Protein AF-A0A6S7KH39-F1 (afdb_monomer_lite)

Secondary structure (DSSP, 8-state):
--TTS--B---TTTTSSS-HHHHSPEEEPTT-HHHHHHHHHHHHHTTT--HHHHHHHHHTTEEETTHHHHHHHHHHH-HHHHHHHPPPPPP-PPPPPGGGT-TTPPTTSSEEEEEEEEEEEEESSSSPEEEEEEEEEEEETTT--EEEEEESSSSHHHHHHHHHHHHHTSGGGHHHHHHHHTTT--S-B------HHHHHHHHHT--TTPPP-TT---HHHHHHTHHHHHHHHHHHHHHHHHHT---GGGTEEEEEEEE-SS-TT-GGGEEEEEE--HHHHHHHHHHHHHHHHHHHHHS-TTB-TT-TT--HHHHHHHHHHHHHHHHHTT-EEEEEEE--TTGGGS--HHHHHHHHHHTTB-HHHHHHHHHHHTT-EEEEEETTEEPPPEE--SS--TT-SHHHHHHHHHHGGGTTT-SSSEEEEETTEEEEEEEE-------------SS----------------------------------------------PPPPSEEEEESSGGGG--HHHHHHHH-S-EEEEE-TT--HHHHHHHHHHHHTT--SEEEEE--GGGGGTS-HHHHHHHHHHHHHHHHHT-TTSEEEEEPPPPPTT-TTSHHHHHHHHHHHHHHHHTTTPEEE--

Foldseek 3Di:
DDPVPFQWDADDCPVPPADPQLRTAGEDEEPDPVLLVLLVVLCVVVVNAALVSSVLSCSSHYDYDVSSVSNVVSSVPDPVSVVLQDDPDDDDDDDQPPLQVDPDDDFLPPWDKDKDDQDWDFPDDPPGDTFTKIKIWIARSHPRDIDIDIFRDPDPVSVVVRVVVCVVVDDVCVVVVVVVVCVPPPLADAAAADDLVLQLVVLLPFDQNDDAWQPPDGSSVCNVCSNVCSVVLNVVLRVCLQQLADDPSQLEWAWEWQAQDDDPVDSVRTDTATRTHPSSLSSLVSVCVVCVVLLVVQFDPLEQAPDPPRDPVNLVVVVVVVQVVQVVVVFDKDKDKDADPPLQLAAQLVLLLVLCVVSRYHHSRSSNSSNNQPPHWYWYDDSNDIHDIDGRRHGDRRHHPCSQSSQSSSCRCVVVVDDAWDWHHHRRIIMTMDIDDDPDPPDDPPDPPDDDDDDDDDDDDDDYDDDDDDDDDDDDDDDDDDDDDDDDDDDDDDDDDPDQAAEEEEEEPVCVVPDQVVVCVVVVGRYHYDYDYPDALVNSLVVCVVVLVSQHQEYEYAYACPCVVPDALQVSLLSNLVSQVVSCVVHVNYQYEYEQHDDDPPDPPCVVRSVVNSVNNVVSCVVVVHHYDYD

Organism: Paramuricea clavata (NCBI:txid317549)

Sequence (631 aa):
MDDEGLVRLGGRLERSPLSYDCRHPIILGKGSHLAALLIRRSHEEVKHFGVNTVLCNLRQRYWPIRGREQVKKILSSCVLCKEWRGNPGVQFMADLPASRVDFPNQPFTLTGVDYFGPITIKAGFRGGRRENRYGVVFTCLQTRVVHLEVAQSLSTDDFLKVFSRFVARGPISLEKREKYAKLSTDPFISEVIVSELEIETLLKTLDSNKATGPGEIPARLLKVTASIIAPSLCKLFNKSLRFGTVPEEWKLANVVPVFKKGEKDHCENYRPISLLSIVSKQLERCVFMNIMCHLSQIICKCQHGFLRGKSCVTNLLEAIDYIGRILDNGGQVDTIYLDMSKTFDRINHTKLITKLRNYGFGGNLLKWFQSYLSDRCQCVTVLGCISNTLPVSSGVPQGSILGPALFLLYVNDLRDSVKTSEVAMIADDTKLFSSVKFYLPKKHTIDCNQRCNPIAIDVEDKPETSNRSDVLNNLKENAIDKPTVSPNQSENPPNQRRNPIDVAILGDSMIKLINPSKLRKSLKRNVMVKTFPGANVGDMQHYAKPTVEKNPKSVILHVGTDDLKHSTPKEIAVSISSLGKRIEENSPETKMVISEIISRFDDSSLMPKIENLNARLKQVCDNNNLGIHNT

Radius of gyration: 37.34 Å; chains: 1; bounding box: 127×79×98 Å

InterPro domains:
  IPR000477 Reverse transcriptase domain [PF00078] (262-435)
  IPR000477 Reverse transcriptase domain [PS50878] (239-510)
  IPR036397 Ribonuclease H superfamily [G3DSA:3.30.420.10] (98-185)
  IPR041588 Integrase zinc-binding domain [PF17921] (34-84)
  IPR043502 DNA/RNA polymerase superfamily [SSF56672] (238-439)

pLDDT: mean 75.75, std 19.31, range [21.64, 97.0]

Structure (mmCIF, N/CA/C/O backbone):
data_AF-A0A6S7KH39-F1
#
_entry.id   AF-A0A6S7KH39-F1
#
loop_
_atom_site.group_PDB
_atom_site.id
_atom_site.type_symbol
_atom_site.label_atom_id
_atom_site.label_alt_id
_atom_site.label_comp_id
_atom_site.label_asym_id
_atom_site.label_entity_id
_atom_site.label_seq_id
_atom_site.pdbx_PDB_ins_code
_atom_site.Cartn_x
_atom_site.Cartn_y
_atom_site.Cartn_z
_atom_site.occupancy
_atom_site.B_iso_or_equiv
_atom_site.auth_seq_id
_atom_site.auth_comp_id
_atom_site.auth_asym_id
_atom_site.auth_atom_id
_atom_site.pdbx_PDB_model_num
ATOM 1 N N . MET A 1 1 ? -8.166 -32.912 -33.710 1.00 76.44 1 MET A N 1
ATOM 2 C CA . MET A 1 1 ? -6.783 -33.174 -34.153 1.00 76.44 1 MET A CA 1
ATOM 3 C C . MET A 1 1 ? -6.584 -32.387 -35.429 1.00 76.44 1 MET A C 1
ATOM 5 O O . MET A 1 1 ? -7.585 -32.134 -36.091 1.00 76.44 1 MET A O 1
ATOM 9 N N . ASP A 1 2 ? -5.373 -31.915 -35.692 1.00 84.56 2 ASP A N 1
ATOM 10 C CA . ASP A 1 2 ? -5.031 -31.293 -36.974 1.00 84.56 2 ASP A CA 1
ATOM 11 C C . ASP A 1 2 ? -4.667 -32.353 -38.026 1.00 84.56 2 ASP A C 1
ATOM 13 O O . ASP A 1 2 ? -4.692 -33.556 -37.743 1.00 84.56 2 ASP A O 1
ATOM 17 N N . ASP A 1 3 ? -4.327 -31.889 -39.227 1.00 80.19 3 ASP A N 1
ATOM 18 C CA . ASP A 1 3 ? -3.960 -32.731 -40.372 1.00 80.19 3 ASP A CA 1
ATOM 19 C C . ASP A 1 3 ? -2.648 -33.514 -40.145 1.00 80.19 3 ASP A C 1
ATOM 21 O O . ASP A 1 3 ? -2.375 -34.487 -40.843 1.00 80.19 3 ASP A O 1
ATOM 25 N N . GLU A 1 4 ? -1.860 -33.139 -39.129 1.00 84.38 4 GLU A N 1
ATOM 26 C CA . GLU A 1 4 ? -0.633 -33.826 -38.698 1.00 84.38 4 GLU A CA 1
ATOM 27 C C . GLU A 1 4 ? -0.879 -34.819 -37.541 1.00 84.38 4 GLU A C 1
ATOM 29 O O . GLU A 1 4 ? 0.058 -35.411 -37.002 1.00 84.38 4 GLU A O 1
ATOM 34 N N . GLY A 1 5 ? -2.137 -35.020 -37.128 1.00 85.38 5 GLY A N 1
ATOM 35 C CA . GLY A 1 5 ? -2.508 -35.933 -36.042 1.00 85.38 5 GLY A CA 1
ATOM 36 C C . GLY A 1 5 ? -2.239 -35.390 -34.631 1.00 85.38 5 GLY A C 1
ATOM 37 O O . GLY A 1 5 ? -2.360 -36.124 -33.646 1.00 85.38 5 GLY A O 1
ATOM 38 N N . LEU A 1 6 ? -1.912 -34.105 -34.486 1.00 86.69 6 LEU A N 1
ATOM 39 C CA . LEU A 1 6 ? -1.671 -33.448 -33.206 1.00 86.69 6 LEU A CA 1
ATOM 40 C C . LEU A 1 6 ? -2.976 -32.953 -32.574 1.00 86.69 6 LEU A C 1
ATOM 42 O O . LEU A 1 6 ? -3.885 -32.404 -33.205 1.00 86.69 6 LEU A O 1
ATOM 46 N N . VAL A 1 7 ? -3.077 -33.116 -31.254 1.00 87.19 7 VAL A N 1
ATOM 47 C CA . VAL A 1 7 ? -4.207 -32.589 -30.485 1.00 87.19 7 VAL A CA 1
ATOM 48 C C . VAL A 1 7 ? -3.940 -31.124 -30.157 1.00 87.19 7 VAL A C 1
ATOM 50 O O . VAL A 1 7 ? -3.067 -30.803 -29.351 1.00 87.19 7 VAL A O 1
ATOM 53 N N . ARG A 1 8 ? -4.719 -30.226 -30.759 1.00 87.75 8 ARG A N 1
ATOM 54 C CA . ARG A 1 8 ? -4.643 -28.776 -30.543 1.00 87.75 8 ARG A CA 1
ATOM 55 C C . ARG A 1 8 ? -5.852 -28.255 -29.783 1.00 87.75 8 ARG A C 1
ATOM 57 O O . ARG A 1 8 ? -6.931 -28.848 -29.809 1.00 87.75 8 ARG A O 1
ATOM 64 N N . LEU A 1 9 ? -5.663 -27.137 -29.092 1.00 85.50 9 LEU A N 1
ATOM 65 C CA . LEU A 1 9 ? -6.741 -26.455 -28.392 1.00 85.50 9 LEU A CA 1
ATOM 66 C C . LEU A 1 9 ? -7.641 -25.715 -29.397 1.00 85.50 9 LEU A C 1
ATOM 68 O O . LEU A 1 9 ? -7.181 -24.846 -30.136 1.00 85.50 9 LEU A O 1
ATOM 72 N N . GLY A 1 10 ? -8.935 -26.036 -29.400 1.00 79.19 10 GLY A N 1
ATOM 73 C CA . GLY A 1 10 ? -9.953 -25.227 -30.076 1.00 79.19 10 GLY A CA 1
ATOM 74 C C . GLY A 1 10 ? -10.282 -23.958 -29.282 1.00 79.19 10 GLY A C 1
ATOM 75 O O . GLY A 1 10 ? -10.126 -23.921 -28.059 1.00 79.19 10 GLY A O 1
ATOM 76 N N . GLY A 1 11 ? -10.750 -22.899 -29.946 1.00 78.06 11 GLY A N 1
ATOM 77 C CA . GLY A 1 11 ? -11.032 -21.641 -29.257 1.00 78.06 11 GLY A CA 1
ATOM 78 C C . GLY A 1 11 ? -11.696 -20.568 -30.114 1.00 78.06 11 GLY A C 1
ATOM 79 O O . GLY A 1 11 ? -11.971 -20.759 -31.290 1.00 78.06 11 GLY A O 1
ATOM 80 N N . ARG A 1 12 ? -11.940 -19.406 -29.497 1.00 75.56 12 ARG A N 1
ATOM 81 C CA . ARG A 1 12 ? -12.655 -18.258 -30.092 1.00 75.56 12 ARG A CA 1
ATOM 82 C C . ARG A 1 12 ? -11.764 -17.320 -30.921 1.00 75.56 12 ARG A C 1
ATOM 84 O O . ARG A 1 12 ? -12.218 -16.263 -31.343 1.00 75.56 12 ARG A O 1
ATOM 91 N N . LEU A 1 13 ? -10.491 -17.669 -31.109 1.00 77.75 13 LEU A N 1
ATOM 92 C CA . LEU A 1 13 ? -9.491 -16.832 -31.786 1.00 77.75 13 LEU A CA 1
ATOM 93 C C . LEU A 1 13 ? -9.377 -17.128 -33.288 1.00 77.75 13 LEU A C 1
ATOM 95 O O . LEU A 1 13 ? -8.434 -16.681 -33.930 1.00 77.75 13 LEU A O 1
ATOM 99 N N . GLU A 1 14 ? -10.332 -17.855 -33.860 1.00 77.56 14 GLU A N 1
ATOM 100 C CA . GLU A 1 14 ? -10.292 -18.315 -35.251 1.00 77.56 14 GLU A CA 1
ATOM 101 C C . GLU A 1 14 ? -10.169 -17.158 -36.260 1.00 77.56 14 GLU A C 1
ATOM 103 O O . GLU A 1 14 ? -9.350 -17.213 -37.176 1.00 77.56 14 GLU A O 1
ATOM 108 N N . ARG A 1 15 ? -10.888 -16.051 -36.014 1.00 78.38 15 ARG A N 1
ATOM 109 C CA . ARG A 1 15 ? -10.866 -14.822 -36.835 1.00 78.38 15 ARG A CA 1
ATOM 110 C C . ARG A 1 15 ? -9.742 -13.836 -36.478 1.00 78.38 15 ARG A C 1
ATOM 112 O O . ARG A 1 15 ? -9.741 -12.708 -36.958 1.00 78.38 15 ARG A O 1
ATOM 119 N N . SER A 1 16 ? -8.827 -14.211 -35.586 1.00 79.69 16 SER A N 1
ATOM 120 C CA . SER A 1 16 ? -7.709 -13.356 -35.175 1.00 79.69 16 SER A CA 1
ATOM 121 C C . SER A 1 16 ? -6.600 -13.342 -36.243 1.00 79.69 16 SER A C 1
ATOM 123 O O . SER A 1 16 ? -6.364 -14.385 -36.850 1.00 79.69 16 SER A O 1
ATOM 125 N N . PRO A 1 17 ? -5.852 -12.233 -36.433 1.00 82.75 17 PRO A N 1
ATOM 126 C CA . PRO A 1 17 ? -4.698 -12.178 -37.346 1.00 82.75 17 PRO A CA 1
ATOM 127 C C . PRO A 1 17 ? -3.466 -12.966 -36.849 1.00 82.75 17 PRO A C 1
ATOM 129 O O . PRO A 1 17 ? -2.378 -12.847 -37.407 1.00 82.75 17 PRO A O 1
ATOM 132 N N . LEU A 1 18 ? -3.602 -13.739 -35.769 1.00 81.19 18 LEU A N 1
ATOM 133 C CA . LEU A 1 18 ? -2.526 -14.527 -35.176 1.00 81.19 18 LEU A CA 1
ATOM 134 C C . LEU A 1 18 ? -2.147 -15.736 -36.047 1.00 81.19 18 LEU A C 1
ATOM 136 O O . LEU A 1 18 ? -2.966 -16.285 -36.789 1.00 81.19 18 LEU A O 1
ATOM 140 N N . SER A 1 19 ? -0.904 -16.204 -35.898 1.00 84.12 19 SER A N 1
ATOM 141 C CA . SER A 1 19 ? -0.434 -17.430 -36.553 1.00 84.12 19 SER A CA 1
ATOM 142 C C . SER A 1 19 ? -1.301 -18.638 -36.179 1.00 84.12 19 SER A C 1
ATOM 144 O O . SER A 1 19 ? -1.958 -18.661 -35.134 1.00 84.12 19 SER A O 1
ATOM 146 N N . TYR A 1 20 ? -1.313 -19.657 -37.040 1.00 83.56 20 TYR A N 1
ATOM 147 C CA . TYR A 1 20 ? -2.099 -20.873 -36.814 1.00 83.56 20 TYR A CA 1
ATOM 148 C C . TYR A 1 20 ? -1.776 -21.530 -35.460 1.00 83.56 20 TYR A C 1
ATOM 150 O O . TYR A 1 20 ? -2.691 -21.823 -34.694 1.00 83.56 20 TYR A O 1
ATOM 158 N N . ASP A 1 21 ? -0.493 -21.637 -35.101 1.00 82.44 21 ASP A N 1
ATOM 159 C CA . ASP A 1 21 ? -0.055 -22.200 -33.815 1.00 82.44 21 ASP A CA 1
ATOM 160 C C . ASP A 1 21 ? -0.489 -21.377 -32.594 1.00 82.44 21 ASP A C 1
ATOM 162 O O . ASP A 1 21 ? -0.799 -21.946 -31.549 1.00 82.44 21 ASP A O 1
ATOM 166 N N . CYS A 1 22 ? -0.561 -20.047 -32.718 1.00 81.69 22 CYS A N 1
ATOM 167 C CA . CYS A 1 22 ? -1.064 -19.180 -31.650 1.00 81.69 22 CYS A CA 1
ATOM 168 C C . CYS A 1 22 ? -2.582 -19.325 -31.472 1.00 81.69 22 CYS A C 1
ATOM 170 O O . CYS A 1 22 ? -3.086 -19.238 -30.351 1.00 81.69 22 CYS A O 1
ATOM 172 N N . ARG A 1 23 ? -3.320 -19.520 -32.573 1.00 85.00 23 ARG A N 1
ATOM 173 C CA . ARG A 1 23 ? -4.778 -19.725 -32.548 1.00 85.00 23 ARG A CA 1
ATOM 174 C C . ARG A 1 23 ? -5.143 -21.111 -32.026 1.00 85.00 23 ARG A C 1
ATOM 176 O O . ARG A 1 23 ? -6.095 -21.238 -31.256 1.00 85.00 23 ARG A O 1
ATOM 183 N N . HIS A 1 24 ? -4.356 -22.114 -32.407 1.00 87.06 24 HIS A N 1
ATOM 184 C CA . HIS A 1 24 ? -4.575 -23.525 -32.105 1.00 87.06 24 HIS A CA 1
ATOM 185 C C . HIS A 1 24 ? -3.315 -24.154 -31.492 1.00 87.06 24 HIS A C 1
ATOM 187 O O . HIS A 1 24 ? -2.646 -24.968 -32.134 1.00 87.06 24 HIS A O 1
ATOM 193 N N . PRO A 1 25 ? -2.957 -23.799 -30.247 1.00 88.62 25 PRO A N 1
ATOM 194 C CA . PRO A 1 25 ? -1.743 -24.308 -29.621 1.00 88.62 25 PRO A CA 1
ATOM 195 C C . PRO A 1 25 ? -1.831 -25.814 -29.347 1.00 88.62 25 PRO A C 1
ATOM 197 O O . PRO A 1 25 ? -2.881 -26.334 -28.952 1.00 88.62 25 PRO A O 1
ATOM 200 N N . ILE A 1 26 ? -0.705 -26.512 -29.510 1.00 91.06 26 ILE A N 1
ATOM 201 C CA . ILE A 1 26 ? -0.588 -27.966 -29.321 1.00 91.06 26 ILE A CA 1
ATOM 202 C C . ILE A 1 26 ? -0.733 -28.301 -27.838 1.00 91.06 26 ILE A C 1
ATOM 204 O O . ILE A 1 26 ? -0.021 -27.755 -26.993 1.00 91.06 26 ILE A O 1
ATOM 208 N N . ILE A 1 27 ? -1.641 -29.210 -27.494 1.00 90.25 27 ILE A N 1
ATOM 209 C CA . ILE A 1 27 ? -1.889 -29.586 -26.103 1.00 90.25 27 ILE A CA 1
ATOM 210 C C . ILE A 1 27 ? -0.721 -30.423 -25.581 1.00 90.25 27 ILE A C 1
ATOM 212 O O . ILE A 1 27 ? -0.404 -31.485 -26.109 1.00 90.25 27 ILE A O 1
ATOM 216 N N . LEU A 1 28 ? -0.111 -29.968 -24.483 1.00 88.94 28 LEU A N 1
ATOM 217 C CA . LEU A 1 28 ? 0.923 -30.725 -23.785 1.00 88.94 28 LEU A CA 1
ATOM 218 C C . LEU A 1 28 ? 0.331 -31.440 -22.570 1.00 88.94 28 LEU A C 1
ATOM 220 O O . LEU A 1 28 ? -0.234 -30.811 -21.664 1.00 88.94 28 LEU A O 1
ATOM 224 N N . GLY A 1 29 ? 0.521 -32.761 -22.540 1.00 84.56 29 GLY A N 1
ATOM 225 C CA . GLY A 1 29 ? 0.126 -33.629 -21.434 1.00 84.56 29 GLY A CA 1
ATOM 226 C C . GLY A 1 29 ? 0.703 -33.177 -20.089 1.00 84.56 29 GLY A C 1
ATOM 227 O O . GLY A 1 29 ? 1.824 -32.669 -19.996 1.00 84.56 29 GLY A O 1
ATOM 228 N N . LYS A 1 30 ? -0.072 -33.356 -19.016 1.00 82.00 30 LYS A N 1
ATOM 229 C CA . LYS A 1 30 ? 0.363 -32.995 -17.662 1.00 82.00 30 LYS A CA 1
ATOM 230 C C . LYS A 1 30 ? 1.521 -33.896 -17.223 1.00 82.00 30 LYS A C 1
ATOM 232 O O . LYS A 1 30 ? 1.366 -35.108 -17.194 1.00 82.00 30 LYS A O 1
ATOM 237 N N . GLY A 1 31 ? 2.640 -33.301 -16.805 1.00 77.31 31 GLY A N 1
ATOM 238 C CA . GLY A 1 31 ? 3.764 -34.051 -16.234 1.00 77.31 31 GLY A CA 1
ATOM 239 C C . GLY A 1 31 ? 4.598 -34.837 -17.248 1.00 77.31 31 GLY A C 1
ATOM 240 O O . GLY A 1 31 ? 5.428 -35.638 -16.830 1.00 77.31 31 GLY A O 1
ATOM 241 N N . SER A 1 32 ? 4.415 -34.612 -18.554 1.00 88.06 32 SER A N 1
ATOM 242 C CA . SER A 1 32 ? 5.276 -35.225 -19.564 1.00 88.06 32 SER A CA 1
ATOM 243 C C . SER A 1 32 ? 6.692 -34.642 -19.507 1.00 88.06 32 SER A C 1
ATOM 245 O O . SER A 1 32 ? 6.889 -33.451 -19.242 1.00 88.06 32 SER A O 1
ATOM 247 N N . HIS A 1 33 ? 7.694 -35.481 -19.783 1.00 90.00 33 HIS A N 1
ATOM 248 C CA . HIS A 1 33 ? 9.091 -35.045 -19.832 1.00 90.00 33 HIS A CA 1
ATOM 249 C C . HIS A 1 33 ? 9.298 -33.946 -20.888 1.00 90.00 33 HIS A C 1
ATOM 251 O O . HIS A 1 33 ? 9.938 -32.931 -20.615 1.00 90.00 33 HIS A O 1
ATOM 257 N N . LEU A 1 34 ? 8.652 -34.091 -22.051 1.00 89.50 34 LEU A N 1
ATOM 258 C CA . LEU A 1 34 ? 8.659 -33.093 -23.120 1.00 89.50 34 LEU A CA 1
ATOM 259 C C . LEU A 1 34 ? 8.108 -31.736 -22.658 1.00 89.50 34 LEU A C 1
ATOM 261 O O . LEU A 1 34 ? 8.726 -30.707 -22.922 1.00 89.50 34 LEU A O 1
ATOM 265 N N . ALA A 1 35 ? 6.989 -31.710 -21.921 1.00 89.38 35 ALA A N 1
ATOM 266 C CA . ALA A 1 35 ? 6.450 -30.460 -21.389 1.00 89.38 35 ALA A CA 1
ATOM 267 C C . ALA A 1 35 ? 7.438 -29.787 -20.430 1.00 89.38 35 ALA A C 1
ATOM 269 O O . ALA A 1 35 ? 7.603 -28.569 -20.477 1.00 89.38 35 ALA A O 1
ATOM 270 N N . ALA A 1 36 ? 8.136 -30.565 -19.597 1.00 90.56 36 ALA A N 1
ATOM 271 C CA . ALA A 1 36 ? 9.139 -30.021 -18.692 1.00 90.56 36 ALA A CA 1
ATOM 272 C C . ALA A 1 36 ? 10.341 -29.414 -19.435 1.00 90.56 36 ALA A C 1
ATOM 274 O O . ALA A 1 36 ? 10.790 -28.324 -19.073 1.00 90.56 36 ALA A O 1
ATOM 275 N N . LEU A 1 37 ? 10.823 -30.076 -20.492 1.00 91.62 37 LEU A N 1
ATOM 276 C CA . LEU A 1 37 ? 11.900 -29.562 -21.341 1.00 91.62 37 LEU A CA 1
ATOM 277 C C . LEU A 1 37 ? 11.482 -28.289 -22.086 1.00 91.62 37 LEU A C 1
ATOM 279 O O . LEU A 1 37 ? 12.220 -27.308 -22.062 1.00 91.62 37 LEU A O 1
ATOM 283 N N . LEU A 1 38 ? 10.282 -28.262 -22.674 1.00 92.19 38 LEU A N 1
ATOM 284 C CA . LEU A 1 38 ? 9.754 -27.080 -23.366 1.00 92.19 38 LEU A CA 1
ATOM 285 C C . LEU A 1 38 ? 9.570 -25.896 -22.413 1.00 92.19 38 LEU A C 1
ATOM 287 O O . LEU A 1 38 ? 9.921 -24.768 -22.753 1.00 92.19 38 LEU A O 1
ATOM 291 N N . ILE A 1 39 ? 9.077 -26.142 -21.195 1.00 92.44 39 ILE A N 1
ATOM 292 C CA . ILE A 1 39 ? 8.969 -25.102 -20.168 1.00 92.44 39 ILE A CA 1
ATOM 293 C C . ILE A 1 39 ? 10.355 -24.590 -19.757 1.00 92.44 39 ILE A C 1
ATOM 295 O O . ILE A 1 39 ? 10.517 -23.380 -19.605 1.00 92.44 39 ILE A O 1
ATOM 299 N N . ARG A 1 40 ? 11.350 -25.470 -19.577 1.00 91.00 40 ARG A N 1
ATOM 300 C CA . ARG A 1 40 ? 12.722 -25.065 -19.225 1.00 91.00 40 ARG A CA 1
ATOM 301 C C . ARG A 1 40 ? 13.364 -24.242 -20.344 1.00 91.00 40 ARG A C 1
ATOM 303 O O . ARG A 1 40 ? 13.863 -23.159 -20.062 1.00 91.00 40 ARG A O 1
ATOM 310 N N . ARG A 1 41 ? 13.250 -24.691 -21.596 1.00 92.31 41 ARG A N 1
ATOM 311 C CA . ARG A 1 41 ? 13.707 -23.943 -22.772 1.00 92.31 41 ARG A CA 1
ATOM 312 C C . ARG A 1 41 ? 13.044 -22.570 -22.847 1.00 92.31 41 ARG A C 1
ATOM 314 O O . ARG A 1 41 ? 13.738 -21.568 -22.936 1.00 92.31 41 ARG A O 1
ATOM 321 N N . SER A 1 42 ? 11.716 -22.509 -22.736 1.00 88.94 42 SER A N 1
ATOM 322 C CA . SER A 1 42 ? 10.998 -21.232 -22.767 1.00 88.94 42 SER A CA 1
ATOM 323 C C . SER A 1 42 ? 11.422 -20.324 -21.611 1.00 88.94 42 SER A C 1
ATOM 325 O O . SER A 1 42 ? 11.580 -19.123 -21.802 1.00 88.94 42 SER A O 1
ATOM 327 N N . HIS A 1 43 ? 11.662 -20.889 -20.424 1.00 91.31 43 HIS A N 1
ATOM 328 C CA . HIS A 1 43 ? 12.175 -20.162 -19.268 1.00 91.31 43 HIS A CA 1
ATOM 329 C C . HIS A 1 43 ? 13.567 -19.561 -19.510 1.00 91.31 43 HIS A C 1
ATOM 331 O O . HIS A 1 43 ? 13.797 -18.424 -19.103 1.00 91.31 43 HIS A O 1
ATOM 337 N N . GLU A 1 44 ? 14.464 -20.273 -20.188 1.00 89.44 44 GLU A N 1
ATOM 338 C CA . GLU A 1 44 ? 15.795 -19.784 -20.579 1.00 89.44 44 GLU A CA 1
ATOM 339 C C . GLU A 1 44 ? 15.724 -18.747 -21.714 1.00 89.44 44 GLU A C 1
ATOM 341 O O . GLU A 1 44 ? 16.395 -17.715 -21.649 1.00 89.44 44 GLU A O 1
ATOM 346 N N . GLU A 1 45 ? 14.861 -18.963 -22.712 1.00 86.88 45 GLU A N 1
ATOM 347 C CA . GLU A 1 45 ? 14.614 -18.030 -23.822 1.00 86.88 45 GLU A CA 1
ATOM 348 C C . GLU A 1 45 ? 14.101 -16.681 -23.314 1.00 86.88 45 GLU A C 1
ATOM 350 O O . GLU A 1 45 ? 14.649 -15.639 -23.672 1.00 86.88 45 GLU A O 1
ATOM 355 N N . VAL A 1 46 ? 13.129 -16.689 -22.390 1.00 82.75 46 VAL A N 1
ATOM 356 C CA . VAL A 1 46 ? 12.651 -15.461 -21.732 1.00 82.75 46 VAL A CA 1
ATOM 357 C C . VAL A 1 46 ? 13.595 -14.971 -20.632 1.00 82.75 46 VAL A C 1
ATOM 359 O O . VAL A 1 46 ? 13.158 -14.244 -19.750 1.00 82.75 46 VAL A O 1
ATOM 362 N N . LYS A 1 47 ? 14.866 -15.395 -20.611 1.00 84.25 47 LYS A N 1
ATOM 363 C CA . LYS A 1 47 ? 15.903 -14.950 -19.658 1.00 84.25 47 LYS A CA 1
ATOM 364 C C . LYS A 1 47 ? 15.468 -15.046 -18.190 1.00 84.25 47 LYS A C 1
ATOM 366 O O . LYS A 1 47 ? 15.693 -14.155 -17.369 1.00 84.25 47 LYS A O 1
ATOM 371 N N . HIS A 1 48 ? 14.835 -16.166 -17.857 1.00 83.25 48 HIS A N 1
ATOM 372 C CA . HIS A 1 48 ? 14.348 -16.542 -16.534 1.00 83.25 48 HIS A CA 1
ATOM 373 C C . HIS A 1 48 ? 13.216 -15.680 -15.960 1.00 83.25 48 HIS A C 1
ATOM 375 O O . HIS A 1 48 ? 13.016 -15.659 -14.740 1.00 83.25 48 HIS A O 1
ATOM 381 N N . PHE A 1 49 ? 12.467 -14.958 -16.792 1.00 75.50 49 PHE A N 1
ATOM 382 C CA . PHE A 1 49 ? 11.364 -14.112 -16.333 1.00 75.50 49 PHE A CA 1
ATOM 383 C C . PHE A 1 49 ? 10.247 -14.923 -15.646 1.00 75.50 49 PHE A C 1
ATOM 385 O O . PHE A 1 49 ? 10.204 -16.155 -15.697 1.00 75.50 49 PHE A O 1
ATOM 392 N N . GLY A 1 50 ? 9.365 -14.223 -14.927 1.00 80.50 50 GLY A N 1
ATOM 393 C CA . GLY A 1 50 ? 8.363 -14.824 -14.046 1.00 80.50 50 GLY A CA 1
ATOM 394 C C . GLY A 1 50 ? 7.380 -15.782 -14.734 1.00 80.50 50 GLY A C 1
ATOM 395 O O . GLY A 1 50 ? 7.278 -15.864 -15.955 1.00 80.50 50 GLY A O 1
ATOM 396 N N . VAL A 1 51 ? 6.589 -16.483 -13.915 1.00 84.12 51 VAL A N 1
ATOM 397 C CA . VAL A 1 51 ? 5.666 -17.554 -14.350 1.00 84.12 51 VAL A CA 1
ATOM 398 C C . VAL A 1 51 ? 4.752 -17.127 -15.504 1.00 84.12 51 VAL A C 1
ATOM 400 O O . VAL A 1 51 ? 4.525 -17.905 -16.424 1.00 84.12 51 VAL A O 1
ATOM 403 N N . ASN A 1 52 ? 4.217 -15.904 -15.463 1.00 82.25 52 ASN A N 1
ATOM 404 C CA . ASN A 1 52 ? 3.275 -15.427 -16.477 1.00 82.25 52 ASN A CA 1
ATOM 405 C C . ASN A 1 52 ? 3.948 -15.191 -17.834 1.00 82.25 52 ASN A C 1
ATOM 407 O O . ASN A 1 52 ? 3.345 -15.497 -18.856 1.00 82.25 52 ASN A O 1
ATOM 411 N N . THR A 1 53 ? 5.187 -14.696 -17.848 1.00 81.25 53 THR A N 1
ATOM 412 C CA . THR A 1 53 ? 5.951 -14.461 -19.081 1.00 81.25 53 THR A CA 1
ATOM 413 C C . THR A 1 53 ? 6.291 -15.781 -19.758 1.00 81.25 53 THR A C 1
ATOM 415 O O . THR A 1 53 ? 6.034 -15.944 -20.946 1.00 81.25 53 THR A O 1
ATOM 418 N N . VAL A 1 54 ? 6.764 -16.761 -18.979 1.00 85.38 54 VAL A N 1
ATOM 419 C CA . VAL A 1 54 ? 7.033 -18.121 -19.472 1.00 85.38 54 VAL A CA 1
ATOM 420 C C . VAL A 1 54 ? 5.755 -18.754 -20.025 1.00 85.38 54 VAL A C 1
ATOM 422 O O . VAL A 1 54 ? 5.766 -19.328 -21.106 1.00 85.38 54 VAL A O 1
ATOM 425 N N . LEU A 1 55 ? 4.625 -18.609 -19.324 1.00 87.31 55 LEU A N 1
ATOM 426 C CA . LEU A 1 55 ? 3.335 -19.097 -19.818 1.00 87.31 55 LEU A CA 1
ATOM 427 C C . LEU A 1 55 ? 2.875 -18.399 -21.095 1.00 87.31 55 LEU A C 1
ATOM 429 O O . LEU A 1 55 ? 2.287 -19.060 -21.943 1.00 87.31 55 LEU A O 1
ATOM 433 N N . CYS A 1 56 ? 3.087 -17.089 -21.211 1.00 83.81 56 CYS A N 1
ATOM 434 C CA . CYS A 1 56 ? 2.722 -16.326 -22.399 1.00 83.81 56 CYS A CA 1
ATOM 435 C C . CYS A 1 56 ? 3.522 -16.814 -23.609 1.00 83.81 56 CYS A C 1
ATOM 437 O O . CYS A 1 56 ? 2.920 -17.186 -24.611 1.00 83.81 56 CYS A O 1
ATOM 439 N N . ASN A 1 57 ? 4.849 -16.916 -23.470 1.00 84.81 57 ASN A N 1
ATOM 440 C CA . ASN A 1 57 ? 5.728 -17.413 -24.528 1.00 84.81 57 ASN A CA 1
ATOM 441 C C . ASN A 1 57 ? 5.382 -18.863 -24.916 1.00 84.81 57 ASN A C 1
ATOM 443 O O . ASN A 1 57 ? 5.196 -19.168 -26.089 1.00 84.81 57 ASN A O 1
ATOM 447 N N . LEU A 1 58 ? 5.173 -19.749 -23.933 1.00 88.69 58 LEU A N 1
ATOM 448 C CA . LEU A 1 58 ? 4.745 -21.128 -24.197 1.00 88.69 58 LEU A CA 1
ATOM 449 C C . LEU A 1 58 ? 3.431 -21.196 -24.978 1.00 88.69 58 LEU A C 1
ATOM 451 O O . LEU A 1 58 ? 3.335 -21.967 -25.927 1.00 88.69 58 LEU A O 1
ATOM 455 N N . ARG A 1 59 ? 2.437 -20.382 -24.605 1.00 87.75 59 ARG A N 1
ATOM 456 C CA . ARG A 1 59 ? 1.093 -20.389 -25.206 1.00 87.75 59 ARG A CA 1
ATOM 457 C C . ARG A 1 59 ? 1.033 -19.904 -26.644 1.00 87.75 59 ARG A C 1
ATOM 459 O O . ARG A 1 59 ? 0.007 -20.117 -27.277 1.00 87.75 59 ARG A O 1
ATOM 466 N N . GLN A 1 60 ? 2.110 -19.325 -27.166 1.00 85.06 60 GLN A N 1
ATOM 467 C CA . GLN A 1 60 ? 2.203 -19.002 -28.588 1.00 85.06 60 GLN A CA 1
ATOM 468 C C . GLN A 1 60 ? 2.245 -20.256 -29.473 1.00 85.06 60 GLN A C 1
ATOM 470 O O . GLN A 1 60 ? 1.937 -20.179 -30.654 1.00 85.06 60 GLN A O 1
ATOM 475 N N . ARG A 1 61 ? 2.642 -21.414 -28.926 1.00 85.19 61 ARG A N 1
ATOM 476 C CA . ARG A 1 61 ? 2.711 -22.675 -29.689 1.00 85.19 61 ARG A CA 1
ATOM 477 C C . ARG A 1 61 ? 2.155 -23.883 -28.945 1.00 85.19 61 ARG A C 1
ATOM 479 O O . ARG A 1 61 ? 1.667 -24.823 -29.563 1.00 85.19 61 ARG A O 1
ATOM 486 N N . TYR A 1 62 ? 2.205 -23.863 -27.617 1.00 90.19 62 TYR A N 1
ATOM 487 C CA . TYR A 1 62 ? 1.900 -25.006 -26.771 1.00 90.19 62 TYR A CA 1
ATOM 488 C C . TYR A 1 62 ? 0.921 -24.650 -25.654 1.00 90.19 62 TYR A C 1
ATOM 490 O O . TYR A 1 62 ? 1.075 -23.658 -24.941 1.00 90.19 62 TYR A O 1
ATOM 498 N N . TRP A 1 63 ? -0.052 -25.521 -25.411 1.00 90.00 63 TRP A N 1
ATOM 499 C CA . TRP A 1 63 ? -1.006 -25.405 -24.321 1.00 90.00 63 TRP A CA 1
ATOM 500 C C . TRP A 1 63 ? -0.757 -26.465 -23.238 1.00 90.00 63 TRP A C 1
ATOM 502 O O . TRP A 1 63 ? -1.320 -27.562 -23.288 1.00 90.00 63 TRP A O 1
ATOM 512 N N . PRO A 1 64 ? 0.073 -26.170 -22.220 1.00 88.25 64 PRO A N 1
ATOM 513 C CA . PRO A 1 64 ? 0.307 -27.102 -21.125 1.00 88.25 64 PRO A CA 1
ATOM 514 C C . PRO A 1 64 ? -0.907 -27.231 -20.201 1.00 88.25 64 PRO A C 1
ATOM 516 O O . PRO A 1 64 ? -1.363 -26.256 -19.588 1.00 88.25 64 PRO A O 1
ATOM 519 N N . ILE A 1 65 ? -1.391 -28.465 -20.025 1.00 88.75 65 ILE A N 1
ATOM 520 C CA . ILE A 1 65 ? -2.454 -28.795 -19.066 1.00 88.75 65 ILE A CA 1
ATOM 521 C C . ILE A 1 65 ? -1.970 -28.456 -17.650 1.00 88.75 65 ILE A C 1
ATOM 523 O O . ILE A 1 65 ? -0.908 -28.899 -17.218 1.00 88.75 65 ILE A O 1
ATOM 527 N N . ARG A 1 66 ? -2.730 -27.644 -16.905 1.00 86.69 66 ARG A N 1
ATOM 528 C CA . ARG A 1 66 ? -2.291 -27.059 -15.616 1.00 86.69 66 ARG A CA 1
ATOM 529 C C . ARG A 1 66 ? -0.940 -26.327 -15.706 1.00 86.69 66 ARG A C 1
ATOM 531 O O . ARG A 1 66 ? -0.150 -26.334 -14.762 1.00 86.69 66 ARG A O 1
ATOM 538 N N . GLY A 1 67 ? -0.673 -25.658 -16.830 1.00 85.50 67 GLY A N 1
ATOM 539 C CA . GLY A 1 67 ? 0.622 -25.044 -17.127 1.00 85.50 67 GLY A CA 1
ATOM 540 C C . GLY A 1 67 ? 1.196 -24.167 -16.018 1.00 85.50 67 GLY A C 1
ATOM 541 O O . GLY A 1 67 ? 2.391 -24.224 -15.754 1.00 85.50 67 GLY A O 1
ATOM 542 N N . ARG A 1 68 ? 0.364 -23.398 -15.305 1.00 87.50 68 ARG A N 1
ATOM 543 C CA . ARG A 1 68 ? 0.842 -22.520 -14.223 1.00 87.50 68 ARG A CA 1
ATOM 544 C C . ARG A 1 68 ? 1.499 -23.281 -13.073 1.00 87.50 68 ARG A C 1
ATOM 546 O O . ARG A 1 68 ? 2.488 -22.798 -12.529 1.00 87.50 68 ARG A O 1
ATOM 553 N N . GLU A 1 69 ? 0.971 -24.448 -12.713 1.00 88.81 69 GLU A N 1
ATOM 554 C CA . GLU A 1 69 ? 1.557 -25.315 -11.684 1.00 88.81 69 GLU A CA 1
ATOM 555 C C . GLU A 1 69 ? 2.886 -25.902 -12.166 1.00 88.81 69 GLU A C 1
ATOM 557 O O . GLU A 1 69 ? 3.887 -25.836 -11.454 1.00 88.81 69 GLU A O 1
ATOM 562 N N . GLN A 1 70 ? 2.915 -26.405 -13.405 1.00 89.94 70 GLN A N 1
ATOM 563 C CA . GLN A 1 70 ? 4.117 -26.998 -13.996 1.00 89.94 70 GLN A CA 1
ATOM 564 C C . GLN A 1 70 ? 5.257 -25.977 -14.126 1.00 89.94 70 GLN A C 1
ATOM 566 O O . GLN A 1 70 ? 6.385 -26.245 -13.711 1.00 89.94 70 GLN A O 1
ATOM 571 N N . VAL A 1 71 ? 4.950 -24.771 -14.612 1.00 90.62 71 VAL A N 1
ATOM 572 C CA . VAL A 1 71 ? 5.911 -23.666 -14.714 1.00 90.62 71 VAL A CA 1
ATOM 573 C C . VAL A 1 71 ? 6.422 -23.270 -13.331 1.00 90.62 71 VAL A C 1
ATOM 575 O O . VAL A 1 71 ? 7.630 -23.171 -13.141 1.00 90.62 71 VAL A O 1
ATOM 578 N N . LYS A 1 72 ? 5.548 -23.114 -12.325 1.00 90.19 72 LYS A N 1
ATOM 579 C CA . LYS A 1 72 ? 5.989 -22.829 -10.947 1.00 90.19 72 LYS A CA 1
ATOM 580 C C . LYS A 1 72 ? 6.967 -23.882 -10.422 1.00 90.19 72 LYS A C 1
ATOM 582 O O . LYS A 1 72 ? 7.992 -23.506 -9.855 1.00 90.19 72 LYS A O 1
ATOM 587 N N . LYS A 1 73 ? 6.675 -25.171 -10.638 1.00 90.19 73 LYS A N 1
ATOM 588 C CA . LYS A 1 73 ? 7.543 -26.281 -10.218 1.00 90.19 73 LYS A CA 1
ATOM 589 C C . LYS A 1 73 ? 8.931 -26.162 -10.853 1.00 90.19 73 LYS A C 1
ATOM 591 O O . LYS A 1 73 ? 9.931 -26.183 -10.139 1.00 90.19 73 LYS A O 1
ATOM 596 N N . ILE A 1 74 ? 9.002 -25.941 -12.162 1.00 88.81 74 ILE A N 1
ATOM 597 C CA . ILE A 1 74 ? 10.279 -25.853 -12.886 1.00 88.81 74 ILE A CA 1
ATOM 598 C C . ILE A 1 74 ? 11.074 -24.615 -12.459 1.00 88.81 74 ILE A C 1
ATOM 600 O O . ILE A 1 74 ? 12.246 -24.737 -12.101 1.00 88.81 74 ILE A O 1
ATOM 604 N N . LEU A 1 75 ? 10.425 -23.452 -12.365 1.00 89.19 75 LEU A N 1
ATOM 605 C CA . LEU A 1 75 ? 11.055 -22.213 -11.894 1.00 89.19 75 LEU A CA 1
ATOM 606 C C . LEU A 1 75 ? 11.565 -22.324 -10.452 1.00 89.19 75 LEU A C 1
ATOM 608 O O . LEU A 1 75 ? 12.585 -21.731 -10.119 1.00 89.19 75 LEU A O 1
ATOM 612 N N . SER A 1 76 ? 10.872 -23.073 -9.588 1.00 87.00 76 SER A N 1
ATOM 613 C CA . SER A 1 76 ? 11.319 -23.300 -8.209 1.00 87.00 76 SER A CA 1
ATOM 614 C C . SER A 1 76 ? 12.573 -24.170 -8.118 1.00 87.00 76 SER A C 1
ATOM 616 O O . SER A 1 76 ? 13.320 -24.042 -7.157 1.00 87.00 76 SER A O 1
ATOM 618 N N . SER A 1 77 ? 12.823 -25.024 -9.116 1.00 87.50 77 SER A N 1
ATOM 619 C CA . SER A 1 77 ? 14.002 -25.898 -9.186 1.00 87.50 77 SER A CA 1
ATOM 620 C C . SER A 1 77 ? 15.212 -25.261 -9.881 1.00 87.50 77 SER A C 1
ATOM 622 O O . SER A 1 77 ? 16.316 -25.784 -9.770 1.00 87.50 77 SER A O 1
ATOM 624 N N . CYS A 1 78 ? 15.026 -24.139 -10.581 1.00 89.50 78 CYS A N 1
ATOM 625 C CA . CYS A 1 78 ? 16.088 -23.459 -11.319 1.00 89.50 78 CYS A CA 1
ATOM 626 C C . CYS A 1 78 ? 17.112 -22.822 -10.365 1.00 89.50 78 CYS A C 1
ATOM 628 O O . CYS A 1 78 ? 16.747 -21.982 -9.543 1.00 89.50 78 CYS A O 1
ATOM 630 N N . VAL A 1 79 ? 18.389 -23.196 -10.506 1.00 87.12 79 VAL A N 1
ATOM 631 C CA . VAL A 1 79 ? 19.496 -22.722 -9.654 1.00 87.12 79 VAL A CA 1
ATOM 632 C C . VAL A 1 79 ? 19.649 -21.202 -9.732 1.00 87.12 79 VAL A C 1
ATOM 634 O O . VAL A 1 79 ? 19.578 -20.547 -8.699 1.00 87.12 79 VAL A O 1
ATOM 637 N N . LEU A 1 80 ? 19.708 -20.635 -10.943 1.00 83.12 80 LEU A N 1
ATOM 638 C CA . LEU A 1 80 ? 19.797 -19.182 -11.153 1.00 83.12 80 LEU A CA 1
ATOM 639 C C . LEU A 1 80 ? 18.619 -18.437 -10.508 1.00 83.12 80 LEU A C 1
ATOM 641 O O . LEU A 1 80 ? 18.790 -17.424 -9.838 1.00 83.12 80 LEU A O 1
ATOM 645 N N . CYS A 1 81 ? 17.396 -18.964 -10.639 1.00 84.38 81 CYS A N 1
ATOM 646 C CA . CYS A 1 81 ? 16.235 -18.360 -9.984 1.00 84.38 81 CYS A CA 1
ATOM 647 C C . CYS A 1 81 ? 16.274 -18.477 -8.458 1.00 84.38 81 CYS A C 1
ATOM 649 O O . CYS A 1 81 ? 15.743 -17.589 -7.794 1.00 84.38 81 CYS A O 1
ATOM 651 N N . LYS A 1 82 ? 16.834 -19.557 -7.900 1.00 83.88 82 LYS A N 1
ATOM 652 C CA . LYS A 1 82 ? 16.992 -19.730 -6.450 1.00 83.88 82 LYS A CA 1
ATOM 653 C C . LYS A 1 82 ? 18.028 -18.763 -5.894 1.00 83.88 82 LYS A C 1
ATOM 655 O O . LYS A 1 82 ? 17.721 -18.060 -4.940 1.00 83.88 82 LYS A O 1
ATOM 660 N N . GLU A 1 83 ? 19.193 -18.693 -6.526 1.00 77.31 83 GLU A N 1
ATOM 661 C CA . GLU A 1 83 ? 20.274 -17.778 -6.163 1.00 77.31 83 GLU A CA 1
ATOM 662 C C . GLU A 1 83 ? 19.787 -16.324 -6.183 1.00 77.31 83 GLU A C 1
ATOM 664 O O . GLU A 1 83 ? 19.876 -15.617 -5.185 1.00 77.31 83 GLU A O 1
ATOM 669 N N . TRP A 1 84 ? 19.127 -15.903 -7.265 1.00 68.94 84 TRP A N 1
ATOM 670 C CA . TRP A 1 84 ? 18.609 -14.538 -7.387 1.00 68.94 84 TRP A CA 1
ATOM 671 C C . TRP A 1 84 ? 17.432 -14.213 -6.455 1.00 68.94 84 TRP A C 1
ATOM 673 O O . TRP A 1 84 ? 17.132 -13.039 -6.231 1.00 68.94 84 TRP A O 1
ATOM 683 N N . ARG A 1 85 ? 16.721 -15.229 -5.945 1.00 69.56 85 ARG A N 1
ATOM 684 C CA . ARG A 1 85 ? 15.659 -15.071 -4.934 1.00 69.56 85 ARG A CA 1
ATOM 685 C C . ARG A 1 85 ? 16.191 -15.113 -3.506 1.00 69.56 85 ARG A C 1
ATOM 687 O O . ARG A 1 85 ? 15.410 -14.846 -2.595 1.00 69.56 85 ARG A O 1
ATOM 694 N N . GLY A 1 86 ? 17.461 -15.461 -3.308 1.00 67.25 86 GLY A N 1
ATOM 695 C CA . GLY A 1 86 ? 18.086 -15.452 -1.996 1.00 67.25 86 GLY A CA 1
ATOM 696 C C . GLY A 1 86 ? 17.963 -14.066 -1.374 1.00 67.25 86 GLY A C 1
ATOM 697 O O . GLY A 1 86 ? 18.449 -13.079 -1.928 1.00 67.25 86 GLY A O 1
ATOM 698 N N . ASN A 1 87 ? 17.280 -13.979 -0.234 1.00 58.47 87 ASN A N 1
ATOM 699 C CA . ASN A 1 87 ? 17.390 -12.800 0.611 1.00 58.47 87 ASN A CA 1
ATOM 700 C C . ASN A 1 87 ? 18.757 -12.845 1.311 1.00 58.47 87 ASN A C 1
ATOM 702 O O . ASN A 1 87 ? 19.225 -13.942 1.632 1.00 58.47 87 ASN A O 1
ATOM 706 N N . PRO A 1 88 ? 19.386 -11.690 1.589 1.00 59.50 88 PRO A N 1
ATOM 707 C CA . PRO A 1 88 ? 20.529 -11.644 2.490 1.00 59.50 88 PRO A CA 1
ATOM 708 C C . PRO A 1 88 ? 20.149 -12.324 3.808 1.00 59.50 88 PRO A C 1
ATOM 710 O O . PRO A 1 88 ? 19.049 -12.092 4.319 1.00 59.50 88 PRO A O 1
ATOM 713 N N . GLY A 1 89 ? 21.025 -13.180 4.337 1.00 53.41 89 GLY A N 1
ATOM 714 C CA . GLY A 1 89 ? 20.799 -13.810 5.634 1.00 53.41 89 GLY A CA 1
ATOM 715 C C . GLY A 1 89 ? 20.565 -12.738 6.696 1.00 53.41 89 GLY A C 1
ATOM 716 O O . GLY A 1 89 ? 21.378 -11.830 6.853 1.00 53.41 89 GLY A O 1
ATOM 717 N N . VAL A 1 90 ? 19.433 -12.816 7.394 1.00 53.62 90 VAL A N 1
ATOM 718 C CA . VAL A 1 90 ? 19.135 -11.923 8.516 1.00 53.62 90 VAL A CA 1
ATOM 719 C C . VAL A 1 90 ? 19.769 -12.545 9.754 1.00 53.62 90 VAL A C 1
ATOM 721 O O . VAL A 1 90 ? 19.486 -13.697 10.075 1.00 53.62 90 VAL A O 1
ATOM 724 N N . GLN A 1 91 ? 20.649 -11.809 10.430 1.00 54.09 91 GLN A N 1
ATOM 725 C CA . GLN A 1 91 ? 21.212 -12.247 11.704 1.00 54.09 91 GLN A CA 1
ATOM 726 C C . GLN A 1 91 ? 20.080 -12.396 12.729 1.00 54.09 91 GLN A C 1
ATOM 728 O O . GLN A 1 91 ? 19.313 -11.457 12.946 1.00 54.09 91 GLN A O 1
ATOM 733 N N . PHE A 1 92 ? 19.972 -13.566 13.363 1.00 48.72 92 PHE A N 1
ATOM 734 C CA . PHE A 1 92 ? 19.085 -13.747 14.509 1.00 48.72 92 PHE A CA 1
ATOM 735 C C . PHE A 1 92 ? 19.650 -12.951 15.687 1.00 48.72 92 PHE A C 1
ATOM 737 O O . PHE A 1 92 ? 20.739 -13.240 16.179 1.00 48.72 92 PHE A O 1
ATOM 744 N N . MET A 1 93 ? 18.925 -11.914 16.099 1.00 59.66 93 MET A N 1
ATOM 745 C CA . MET A 1 93 ? 19.254 -11.121 17.280 1.00 59.66 93 MET A CA 1
ATOM 746 C C . MET A 1 93 ? 18.599 -11.767 18.501 1.00 59.66 93 MET A C 1
ATOM 748 O O . MET A 1 93 ? 17.443 -12.176 18.423 1.00 59.66 93 MET A O 1
ATOM 752 N N . ALA A 1 94 ? 19.328 -11.847 19.615 1.00 63.88 94 ALA A N 1
ATOM 753 C CA . ALA A 1 94 ? 18.756 -12.238 20.901 1.00 63.88 94 ALA A CA 1
ATOM 754 C C . ALA A 1 94 ? 17.706 -11.215 21.376 1.00 63.88 94 ALA A C 1
ATOM 756 O O . ALA A 1 94 ? 17.715 -10.058 20.937 1.00 63.88 94 ALA A O 1
ATOM 757 N N . ASP A 1 95 ? 16.837 -11.639 22.296 1.00 69.62 95 ASP A N 1
ATOM 758 C CA . ASP A 1 95 ? 15.857 -10.758 22.928 1.00 69.62 95 ASP A CA 1
ATOM 759 C C . ASP A 1 95 ? 16.529 -9.544 23.582 1.00 69.62 95 ASP A C 1
ATOM 761 O O . ASP A 1 95 ? 17.651 -9.597 24.097 1.00 69.62 95 ASP A O 1
ATOM 765 N N . LEU A 1 96 ? 15.837 -8.405 23.530 1.00 69.44 96 LEU A N 1
ATOM 766 C CA . LEU A 1 96 ? 16.337 -7.166 24.112 1.00 69.44 96 LEU A CA 1
ATOM 767 C C . LEU A 1 96 ? 16.297 -7.278 25.651 1.00 69.44 96 LEU A C 1
ATOM 769 O O . LEU A 1 96 ? 15.262 -7.662 26.193 1.00 69.44 96 LEU A O 1
ATOM 773 N N . PRO A 1 97 ? 17.374 -6.917 26.378 1.00 74.19 97 PRO A N 1
ATOM 774 C CA . PRO A 1 97 ? 17.358 -6.918 27.841 1.00 74.19 97 PRO A CA 1
ATOM 775 C C . PRO A 1 97 ? 16.324 -5.923 28.385 1.00 74.19 97 PRO A C 1
ATOM 777 O O . PRO A 1 97 ? 16.037 -4.919 27.731 1.00 74.19 97 PRO A O 1
ATOM 780 N N . ALA A 1 98 ? 15.814 -6.164 29.600 1.00 70.75 98 ALA A N 1
ATOM 781 C CA . ALA A 1 98 ? 14.767 -5.357 30.247 1.00 70.75 98 ALA A CA 1
ATOM 782 C C . ALA A 1 98 ? 15.062 -3.843 30.230 1.00 70.75 98 ALA A C 1
ATOM 784 O O . ALA A 1 98 ? 14.180 -3.036 29.949 1.00 70.75 98 ALA A O 1
ATOM 785 N N . SER A 1 99 ? 16.336 -3.466 30.378 1.00 66.50 99 SER A N 1
ATOM 786 C CA . SER A 1 99 ? 16.835 -2.085 30.286 1.00 66.50 99 SER A CA 1
ATOM 787 C C . SER A 1 99 ? 16.591 -1.382 28.939 1.00 66.50 99 SER A C 1
ATOM 789 O O . SER A 1 99 ? 16.819 -0.179 28.822 1.00 66.50 99 SER A O 1
ATOM 791 N N . ARG A 1 100 ? 16.150 -2.099 27.898 1.00 65.19 100 ARG A N 1
ATOM 792 C CA . ARG A 1 100 ? 15.749 -1.534 26.598 1.00 65.19 100 ARG A CA 1
ATOM 793 C C . ARG A 1 100 ? 14.238 -1.449 26.398 1.00 65.19 100 ARG A C 1
ATOM 795 O O . ARG A 1 100 ? 13.811 -0.777 25.463 1.00 65.19 100 ARG A O 1
ATOM 802 N N . VAL A 1 101 ? 13.458 -2.162 27.206 1.00 66.62 101 VAL A N 1
ATOM 803 C CA . VAL A 1 101 ? 12.004 -2.326 27.033 1.00 66.62 101 VAL A CA 1
ATOM 804 C C . VAL A 1 101 ? 11.206 -1.592 28.112 1.00 66.62 101 VAL A C 1
ATOM 806 O O . VAL A 1 101 ? 9.998 -1.436 27.971 1.00 66.62 101 VAL A O 1
ATOM 809 N N . ASP A 1 102 ? 11.887 -1.105 29.149 1.00 62.91 102 ASP A N 1
ATOM 810 C CA . ASP A 1 102 ? 11.300 -0.352 30.251 1.00 62.91 102 ASP A CA 1
ATOM 811 C C . ASP A 1 102 ? 10.935 1.083 29.813 1.00 62.91 102 ASP A C 1
ATOM 813 O O . ASP A 1 102 ? 11.804 1.923 29.547 1.00 62.91 102 ASP A O 1
ATOM 817 N N . PHE A 1 103 ? 9.633 1.345 29.664 1.00 55.94 103 PHE A N 1
ATOM 818 C CA . PHE A 1 103 ? 9.056 2.642 29.298 1.00 55.94 103 PHE A CA 1
ATOM 819 C C . PHE A 1 103 ? 8.216 3.185 30.464 1.00 55.94 103 PHE A C 1
ATOM 821 O O . PHE A 1 103 ? 7.444 2.409 31.026 1.00 55.94 103 PHE A O 1
ATOM 828 N N . PRO A 1 104 ? 8.262 4.503 30.771 1.00 53.12 104 PRO A N 1
ATOM 829 C CA . PRO A 1 104 ? 8.906 5.595 30.029 1.00 53.12 104 PRO A CA 1
ATOM 830 C C . PRO A 1 104 ? 10.112 6.228 30.762 1.00 53.12 104 PRO A C 1
ATOM 832 O O . PRO A 1 104 ? 9.939 7.062 31.646 1.00 53.12 104 PRO A O 1
ATOM 835 N N . ASN A 1 105 ? 11.341 5.919 30.333 1.00 60.69 105 ASN A N 1
ATOM 836 C CA . ASN A 1 105 ? 12.552 6.637 30.763 1.00 60.69 105 ASN A CA 1
ATOM 837 C C . ASN A 1 105 ? 12.973 7.731 29.758 1.00 60.69 105 ASN A C 1
ATOM 839 O O . ASN A 1 105 ? 12.659 7.661 28.566 1.00 60.69 105 ASN A O 1
ATOM 843 N N . GLN A 1 106 ? 13.684 8.763 30.230 1.00 66.56 106 GLN A N 1
ATOM 844 C CA . GLN A 1 106 ? 14.224 9.817 29.363 1.00 66.56 106 GLN A CA 1
ATOM 845 C C . GLN A 1 106 ? 15.399 9.286 28.506 1.00 66.56 106 GLN A C 1
ATOM 847 O O . GLN A 1 106 ? 16.102 8.347 28.897 1.00 66.56 106 GLN A O 1
ATOM 852 N N . PRO A 1 107 ? 15.670 9.870 27.321 1.00 71.00 107 PRO A N 1
ATOM 853 C CA . PRO A 1 107 ? 16.837 9.492 26.527 1.00 71.00 107 PRO A CA 1
ATOM 854 C C . PRO A 1 107 ? 18.136 9.619 27.334 1.00 71.00 107 PRO A C 1
ATOM 856 O O . PRO A 1 107 ? 18.356 10.627 27.995 1.00 71.00 107 PRO A O 1
ATOM 859 N N . PHE A 1 108 ? 19.010 8.614 27.232 1.00 74.75 108 PHE A N 1
ATOM 860 C CA . PHE A 1 108 ? 20.265 8.467 27.988 1.00 74.75 108 PHE A CA 1
ATOM 861 C C . PHE A 1 108 ? 20.130 8.259 29.511 1.00 74.75 108 PHE A C 1
ATOM 863 O O . PHE A 1 108 ? 21.155 8.212 30.191 1.00 74.75 108 PHE A O 1
ATOM 870 N N . THR A 1 109 ? 18.923 8.023 30.047 1.00 75.62 109 THR A N 1
ATOM 871 C CA . THR A 1 109 ? 18.756 7.508 31.425 1.00 75.62 109 THR A CA 1
ATOM 872 C C . THR A 1 109 ? 19.488 6.177 31.603 1.00 75.62 109 THR A C 1
ATOM 874 O O . THR A 1 109 ? 20.182 5.969 32.592 1.00 75.62 109 THR A O 1
ATOM 877 N N . LEU A 1 110 ? 19.399 5.301 30.599 1.00 77.62 110 LEU A N 1
ATOM 878 C CA . LEU A 1 110 ? 20.175 4.068 30.509 1.00 77.62 110 LEU A CA 1
ATOM 879 C C . LEU A 1 110 ? 21.128 4.188 29.317 1.00 77.62 110 LEU A C 1
ATOM 881 O O . LEU A 1 110 ? 20.699 4.184 28.156 1.00 77.62 110 LEU A O 1
ATOM 885 N N . THR A 1 111 ? 22.420 4.335 29.607 1.00 83.19 111 THR A N 1
ATOM 886 C CA . THR A 1 111 ? 23.467 4.582 28.608 1.00 83.19 111 THR A CA 1
ATOM 887 C C . THR A 1 111 ? 24.520 3.484 28.659 1.00 83.19 111 THR A C 1
ATOM 889 O O . THR A 1 111 ? 25.081 3.202 29.712 1.00 83.19 111 THR A O 1
ATOM 892 N N . GLY A 1 112 ? 24.790 2.871 27.510 1.00 87.44 112 GLY A N 1
ATOM 893 C CA . GLY A 1 112 ? 25.969 2.040 27.302 1.00 87.44 112 GLY A CA 1
ATOM 894 C C . GLY A 1 112 ? 27.142 2.907 26.859 1.00 87.44 112 GLY A C 1
ATOM 895 O O . GLY A 1 112 ? 26.947 3.870 26.119 1.00 87.44 112 GLY A O 1
ATOM 896 N N . VAL A 1 113 ? 28.346 2.561 27.297 1.00 90.31 113 VAL A N 1
ATOM 897 C CA . VAL A 1 113 ? 29.583 3.242 26.906 1.00 90.31 113 VAL A CA 1
ATOM 898 C C . VAL A 1 113 ? 30.462 2.242 26.177 1.00 90.31 113 VAL A C 1
ATOM 900 O O . VAL A 1 113 ? 30.656 1.135 26.669 1.00 90.31 113 VAL A O 1
ATOM 903 N N . ASP A 1 114 ? 30.986 2.638 25.024 1.00 91.69 114 ASP A N 1
ATOM 904 C CA . ASP A 1 114 ? 31.955 1.856 24.264 1.00 91.69 114 ASP A CA 1
ATOM 905 C C . ASP A 1 114 ? 33.103 2.748 23.774 1.00 91.69 114 ASP A C 1
ATOM 907 O O . ASP A 1 114 ? 32.967 3.971 23.706 1.00 91.69 114 ASP A O 1
ATOM 911 N N . TYR A 1 115 ? 34.244 2.152 23.448 1.00 91.06 115 TYR A N 1
ATOM 912 C CA . TYR A 1 115 ? 35.426 2.845 22.942 1.00 91.06 115 TYR A CA 1
ATOM 913 C C . TYR A 1 115 ? 35.813 2.290 21.569 1.00 91.06 115 TYR A C 1
ATOM 915 O O . TYR A 1 115 ? 35.872 1.081 21.372 1.00 91.06 115 TYR A O 1
ATOM 923 N N . PHE A 1 116 ? 36.159 3.167 20.624 1.00 88.69 116 PHE A N 1
ATOM 924 C CA . PHE A 1 116 ? 36.771 2.771 19.353 1.00 88.69 116 PHE A CA 1
ATOM 925 C C . PHE A 1 116 ? 38.072 3.533 19.096 1.00 88.69 116 PHE A C 1
ATOM 927 O O . PHE A 1 116 ? 38.240 4.692 19.483 1.00 88.69 116 PHE A O 1
ATOM 934 N N . GLY A 1 117 ? 39.018 2.868 18.440 1.00 84.94 117 GLY A N 1
ATOM 935 C CA . GLY A 1 117 ? 40.377 3.362 18.227 1.00 84.94 117 GLY A CA 1
ATOM 936 C C . GLY A 1 117 ? 41.416 2.269 18.500 1.00 84.94 117 GLY A C 1
ATOM 937 O O . GLY A 1 117 ? 41.035 1.118 18.712 1.00 84.94 117 GLY A O 1
ATOM 938 N N . PRO A 1 118 ? 42.720 2.597 18.502 1.00 83.44 118 PRO A N 1
ATOM 939 C CA . PRO A 1 118 ? 43.302 3.942 18.496 1.00 83.44 118 PRO A CA 1
ATOM 940 C C . PRO A 1 118 ? 43.310 4.617 17.114 1.00 83.44 118 PRO A C 1
ATOM 942 O O . PRO A 1 118 ? 43.643 4.002 16.105 1.00 83.44 118 PRO A O 1
ATOM 945 N N . ILE A 1 119 ? 43.007 5.916 17.080 1.00 85.38 119 ILE A N 1
ATOM 946 C CA . ILE A 1 119 ? 43.201 6.785 15.912 1.00 85.38 119 ILE A CA 1
ATOM 947 C C . ILE A 1 119 ? 44.486 7.580 16.137 1.00 85.38 119 ILE A C 1
ATOM 949 O O . ILE A 1 119 ? 44.548 8.436 17.021 1.00 85.38 119 ILE A O 1
ATOM 953 N N . THR A 1 120 ? 45.523 7.298 15.354 1.00 85.88 120 THR A N 1
ATOM 954 C CA . THR A 1 120 ? 46.800 8.010 15.464 1.00 85.88 120 THR A CA 1
ATOM 955 C C . THR A 1 120 ? 46.718 9.369 14.771 1.00 85.88 120 THR A C 1
ATOM 957 O O . THR A 1 120 ? 46.536 9.453 13.557 1.00 85.88 120 THR A O 1
ATOM 960 N N . ILE A 1 121 ? 46.902 10.441 15.536 1.00 83.00 121 ILE A N 1
ATOM 961 C CA . ILE A 1 121 ? 46.964 11.820 15.050 1.00 83.00 121 ILE A CA 1
ATOM 962 C C . ILE A 1 121 ? 48.393 12.365 15.160 1.00 83.00 121 ILE A C 1
ATOM 964 O O . ILE A 1 121 ? 49.197 11.903 15.970 1.00 83.00 121 ILE A O 1
ATOM 968 N N . LYS A 1 122 ? 48.725 13.371 14.345 1.00 80.12 122 LYS A N 1
ATOM 969 C CA . LYS A 1 122 ? 49.953 14.163 14.506 1.00 80.12 122 LYS A CA 1
ATOM 970 C C . LYS A 1 122 ? 49.617 15.399 15.337 1.00 80.12 122 LYS A C 1
ATOM 972 O O . LYS A 1 122 ? 48.845 16.237 14.877 1.00 80.12 122 LYS A O 1
ATOM 977 N N . ALA A 1 123 ? 50.164 15.508 16.543 1.00 67.81 123 ALA A N 1
ATOM 978 C CA . ALA A 1 123 ? 49.956 16.669 17.404 1.00 67.81 123 ALA A CA 1
ATOM 979 C C . ALA A 1 123 ? 51.073 17.710 17.184 1.00 67.81 123 ALA A C 1
ATOM 981 O O . ALA A 1 123 ? 52.246 17.403 17.388 1.00 67.81 123 ALA A O 1
ATOM 982 N N . GLY A 1 124 ? 50.711 18.934 16.767 1.00 63.00 124 GLY A N 1
ATOM 983 C CA . GLY A 1 124 ? 51.618 20.088 16.610 1.00 63.00 124 GLY A CA 1
ATOM 984 C C . GLY A 1 124 ? 51.920 20.503 15.158 1.00 63.00 124 GLY A C 1
ATOM 985 O O . GLY A 1 124 ? 51.845 19.697 14.231 1.00 63.00 124 GLY A O 1
ATOM 986 N N . PHE A 1 125 ? 52.279 21.776 14.951 1.00 55.84 125 PHE A N 1
ATOM 987 C CA . PHE A 1 125 ? 52.707 22.313 13.652 1.00 55.84 125 PHE A CA 1
ATOM 988 C C . PHE A 1 125 ? 54.240 22.257 13.543 1.00 55.84 125 PHE A C 1
ATOM 990 O O . PHE A 1 125 ? 54.930 22.991 14.239 1.00 55.84 125 PHE A O 1
ATOM 997 N N . ARG A 1 126 ? 54.738 21.418 12.617 1.00 50.31 126 ARG A N 1
ATOM 998 C CA . ARG A 1 126 ? 56.156 21.089 12.310 1.00 50.31 126 ARG A CA 1
ATOM 999 C C . ARG A 1 126 ? 56.803 20.086 13.282 1.00 50.31 126 ARG A C 1
ATOM 1001 O O . ARG A 1 126 ? 57.147 20.415 14.405 1.00 50.31 126 ARG A O 1
ATOM 1008 N N . GLY A 1 127 ? 56.979 18.842 12.817 1.00 58.31 127 GLY A N 1
ATOM 1009 C CA . GLY A 1 127 ? 57.666 17.768 13.562 1.00 58.31 127 GLY A CA 1
ATOM 1010 C C . GLY A 1 127 ? 56.830 17.051 14.634 1.00 58.31 127 GLY A C 1
ATOM 1011 O O . GLY A 1 127 ? 57.391 16.360 15.476 1.00 58.31 127 GLY A O 1
ATOM 1012 N N . GLY A 1 128 ? 55.503 17.215 14.611 1.00 56.97 128 GLY A N 1
ATOM 1013 C CA . GLY A 1 128 ? 54.589 16.794 15.676 1.00 56.97 128 GLY A CA 1
ATOM 1014 C C . GLY A 1 128 ? 54.652 15.315 16.080 1.00 56.97 128 GLY A C 1
ATOM 1015 O O . GLY A 1 128 ? 54.679 14.417 15.230 1.00 56.97 128 GLY A O 1
ATOM 1016 N N . ARG A 1 129 ? 54.622 15.073 17.398 1.00 68.06 129 ARG A N 1
ATOM 1017 C CA . ARG A 1 129 ? 54.584 13.741 18.022 1.00 68.06 129 ARG A CA 1
ATOM 1018 C C . ARG A 1 129 ? 53.321 13.002 17.564 1.00 68.06 129 ARG A C 1
ATOM 1020 O O . ARG A 1 129 ? 52.242 13.589 17.463 1.00 68.06 129 ARG A O 1
ATOM 1027 N N . ARG A 1 130 ? 53.457 11.710 17.248 1.00 76.50 130 ARG A N 1
ATOM 1028 C CA . ARG A 1 130 ? 52.302 10.849 16.961 1.00 76.50 130 ARG A CA 1
ATOM 1029 C C . ARG A 1 130 ? 51.634 10.496 18.281 1.00 76.50 130 ARG A C 1
ATOM 1031 O O . ARG A 1 130 ? 52.285 9.944 19.164 1.00 76.50 130 ARG A O 1
ATOM 1038 N N . GLU A 1 131 ? 50.355 10.809 18.400 1.00 81.88 131 GLU A N 1
ATOM 1039 C CA . GLU A 1 131 ? 49.566 10.521 19.590 1.00 81.88 131 GLU A CA 1
ATOM 1040 C C . GLU A 1 131 ? 48.333 9.714 19.205 1.00 81.88 131 GLU A C 1
ATOM 1042 O O . GLU A 1 131 ? 47.700 9.977 18.184 1.00 81.88 131 GLU A O 1
ATOM 1047 N N . ASN A 1 132 ? 47.980 8.733 20.027 1.00 85.31 132 ASN A N 1
ATOM 1048 C CA . ASN A 1 132 ? 46.735 7.999 19.852 1.00 85.31 132 ASN A CA 1
ATOM 1049 C C . ASN A 1 132 ? 45.593 8.770 20.515 1.00 85.31 132 ASN A C 1
ATOM 1051 O O . ASN A 1 132 ? 45.749 9.330 21.600 1.00 85.31 132 ASN A O 1
ATOM 1055 N N . ARG A 1 133 ? 44.442 8.798 19.850 1.00 87.38 133 ARG A N 1
ATOM 1056 C CA . ARG A 1 133 ? 43.167 9.270 20.390 1.00 87.38 133 ARG A CA 1
ATOM 1057 C C . ARG A 1 133 ? 42.144 8.154 20.301 1.00 87.38 133 ARG A C 1
ATOM 1059 O O . ARG A 1 133 ? 42.228 7.298 19.420 1.00 87.38 133 ARG A O 1
ATOM 1066 N N . TYR A 1 134 ? 41.171 8.192 21.197 1.00 90.94 134 TYR A N 1
ATOM 1067 C CA . TYR A 1 134 ? 40.090 7.218 21.239 1.00 90.94 134 TYR A CA 1
ATOM 1068 C C . TYR A 1 134 ? 38.755 7.944 21.113 1.00 90.94 134 TYR A C 1
ATOM 1070 O O . TYR A 1 134 ? 38.577 9.029 21.668 1.00 90.94 134 TYR A O 1
ATOM 1078 N N . GLY A 1 135 ? 37.825 7.367 20.362 1.00 89.75 135 GLY A N 1
ATOM 1079 C CA . GLY A 1 135 ? 36.440 7.810 20.342 1.00 89.75 135 GLY A CA 1
ATOM 1080 C C . GLY A 1 135 ? 35.653 7.079 21.423 1.00 89.75 135 GLY A C 1
ATOM 1081 O O . GLY A 1 135 ? 35.729 5.858 21.515 1.00 89.75 135 GLY A O 1
ATOM 1082 N N . VAL A 1 136 ? 34.905 7.822 22.231 1.00 91.56 136 VAL A N 1
ATOM 1083 C CA . VAL A 1 136 ? 33.988 7.297 23.246 1.00 91.56 136 VAL A CA 1
ATOM 1084 C C . VAL A 1 136 ? 32.571 7.404 22.712 1.00 91.56 136 VAL A C 1
ATOM 1086 O O . VAL A 1 136 ? 32.136 8.476 22.288 1.00 91.56 136 VAL A O 1
ATOM 1089 N N . VAL A 1 137 ? 31.861 6.287 22.729 1.00 90.88 137 VAL A N 1
ATOM 1090 C CA . VAL A 1 137 ? 30.514 6.114 22.197 1.00 90.88 137 VAL A CA 1
ATOM 1091 C C . VAL A 1 137 ? 29.559 5.939 23.362 1.00 90.88 137 VAL A C 1
ATOM 1093 O O . VAL A 1 137 ? 29.500 4.882 23.981 1.00 90.88 137 VAL A O 1
ATOM 1096 N N . PHE A 1 138 ? 28.766 6.962 23.643 1.00 89.00 138 PHE A N 1
ATOM 1097 C CA . PHE A 1 138 ? 27.640 6.865 24.559 1.00 89.00 138 PHE A CA 1
ATOM 1098 C C . PHE A 1 138 ? 26.403 6.470 23.756 1.00 89.00 138 PHE A C 1
ATOM 1100 O O . PHE A 1 138 ? 25.916 7.241 22.935 1.00 89.00 138 PHE A O 1
ATOM 1107 N N . THR A 1 139 ? 25.883 5.269 23.970 1.00 84.88 139 THR A N 1
ATOM 1108 C CA . THR A 1 139 ? 24.686 4.767 23.290 1.00 84.88 139 THR A CA 1
ATOM 1109 C C . THR A 1 139 ? 23.519 4.740 24.261 1.00 84.88 139 THR A C 1
ATOM 1111 O O . THR A 1 139 ? 23.558 4.015 25.254 1.00 84.88 139 THR A O 1
ATOM 1114 N N . CYS A 1 140 ? 22.436 5.455 23.964 1.00 82.31 140 CYS A N 1
ATOM 1115 C CA . CYS A 1 140 ? 21.198 5.282 24.711 1.00 82.31 140 CYS A CA 1
ATOM 1116 C C . CYS A 1 140 ? 20.645 3.872 24.457 1.00 82.31 140 CYS A C 1
ATOM 1118 O O . CYS A 1 140 ? 20.340 3.497 23.322 1.00 82.31 140 CYS A O 1
ATOM 1120 N N . LEU A 1 141 ? 20.505 3.076 25.516 1.00 77.19 141 LEU A N 1
ATOM 1121 C CA . LEU A 1 141 ? 20.081 1.682 25.405 1.00 77.19 141 LEU A CA 1
ATOM 1122 C C . LEU A 1 141 ? 18.628 1.560 24.930 1.00 77.19 141 LEU A C 1
ATOM 1124 O O . LEU A 1 141 ? 18.315 0.637 24.175 1.00 77.19 141 LEU A O 1
ATOM 1128 N N . GLN A 1 142 ? 17.786 2.530 25.282 1.00 72.38 142 GLN A N 1
ATOM 1129 C CA . GLN A 1 142 ? 16.372 2.568 24.918 1.00 72.38 142 GLN A CA 1
ATOM 1130 C C . GLN A 1 142 ? 16.140 3.117 23.498 1.00 72.38 142 GLN A C 1
ATOM 1132 O O . GLN A 1 142 ? 15.503 2.458 22.681 1.00 72.38 142 GLN A O 1
ATOM 1137 N N . THR A 1 143 ? 16.693 4.290 23.158 1.00 71.00 143 THR A N 1
ATOM 1138 C CA . THR A 1 143 ? 16.432 4.959 21.863 1.00 71.00 143 THR A CA 1
ATOM 1139 C C . THR A 1 143 ? 17.461 4.662 20.775 1.00 71.00 143 THR A C 1
ATOM 1141 O O . THR A 1 143 ? 17.256 5.060 19.631 1.00 71.00 143 THR A O 1
ATOM 1144 N N . ARG A 1 144 ? 18.574 3.988 21.102 1.00 73.38 144 ARG A N 1
ATOM 1145 C CA . ARG A 1 144 ? 19.726 3.745 20.207 1.00 73.38 144 ARG A CA 1
ATOM 1146 C C . ARG A 1 144 ? 20.430 5.011 19.708 1.00 73.38 144 ARG A C 1
ATOM 1148 O O . ARG A 1 144 ? 21.307 4.904 18.855 1.00 73.38 144 ARG A O 1
ATOM 1155 N N . VAL A 1 145 ? 20.089 6.192 20.226 1.00 76.06 145 VAL A N 1
ATOM 1156 C CA . VAL A 1 145 ? 20.802 7.430 19.889 1.00 76.06 145 VAL A CA 1
ATOM 1157 C C . VAL A 1 145 ? 22.235 7.333 20.404 1.00 76.06 145 VAL A C 1
ATOM 1159 O O . VAL A 1 145 ? 22.466 6.900 21.533 1.00 76.06 145 VAL A O 1
ATOM 1162 N N . VAL A 1 146 ? 23.186 7.740 19.570 1.00 82.62 146 VAL A N 1
ATOM 1163 C CA . VAL A 1 146 ? 24.618 7.709 19.869 1.00 82.62 146 VAL A CA 1
ATOM 1164 C C . VAL A 1 146 ? 25.131 9.135 20.077 1.00 82.62 146 VAL A C 1
ATOM 1166 O O . VAL A 1 146 ? 24.845 10.021 19.274 1.00 82.62 146 VAL A O 1
ATOM 1169 N N . HIS A 1 147 ? 25.902 9.353 21.141 1.00 83.88 147 HIS A N 1
ATOM 1170 C CA . HIS A 1 147 ? 26.675 10.566 21.402 1.00 83.88 147 HIS A CA 1
ATOM 1171 C C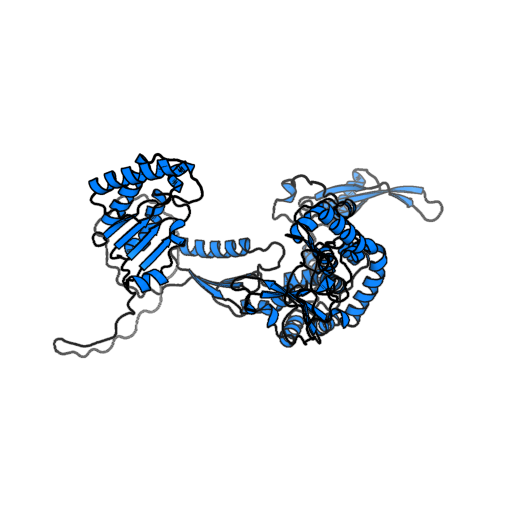 . HIS A 1 147 ? 28.163 10.219 21.395 1.00 83.88 147 HIS A C 1
ATOM 1173 O O . HIS A 1 147 ? 28.587 9.286 22.074 1.00 83.88 147 HIS A O 1
ATOM 1179 N N . LEU A 1 148 ? 28.951 10.959 20.618 1.00 87.62 148 LEU A N 1
ATOM 1180 C CA . LEU A 1 148 ? 30.377 10.703 20.431 1.00 87.62 148 LEU A CA 1
ATOM 1181 C C . LEU A 1 148 ? 31.214 11.778 21.126 1.00 87.62 148 LEU A C 1
ATOM 1183 O O . LEU A 1 148 ? 30.957 12.971 20.976 1.00 87.62 148 LEU A O 1
ATOM 1187 N N . GLU A 1 149 ? 32.254 11.354 21.835 1.00 89.38 149 GLU A N 1
ATOM 1188 C CA . GLU A 1 149 ? 33.270 12.226 22.426 1.00 89.38 149 GLU A CA 1
ATOM 1189 C C . GLU A 1 149 ? 34.672 11.722 22.083 1.00 89.38 149 GLU A C 1
ATOM 1191 O O . GLU A 1 149 ? 34.873 10.549 21.784 1.00 89.38 149 GLU A O 1
ATOM 1196 N N . VAL A 1 150 ? 35.665 12.606 22.152 1.00 89.25 150 VAL A N 1
ATOM 1197 C CA . VAL A 1 150 ? 37.072 12.231 21.962 1.00 89.25 150 VAL A CA 1
ATOM 1198 C C . VAL A 1 150 ? 37.767 12.165 23.321 1.00 89.25 150 VAL A C 1
ATOM 1200 O O . VAL A 1 150 ? 37.742 13.139 24.080 1.00 89.25 150 VAL A O 1
ATOM 1203 N N . ALA A 1 151 ? 38.408 11.034 23.612 1.00 89.94 151 ALA A N 1
ATOM 1204 C CA . ALA A 1 151 ? 39.310 10.832 24.740 1.00 89.94 151 ALA A CA 1
ATOM 1205 C C . ALA A 1 151 ? 40.774 10.940 24.284 1.00 89.94 151 ALA A C 1
ATOM 1207 O O . ALA A 1 151 ? 41.153 10.459 23.210 1.00 89.94 151 ALA A O 1
ATOM 1208 N N . GLN A 1 152 ? 41.607 11.582 25.107 1.00 87.81 152 GLN A N 1
ATOM 1209 C CA . GLN A 1 152 ? 43.038 11.719 24.825 1.00 87.81 152 GLN A CA 1
ATOM 1210 C C . GLN A 1 152 ? 43.800 10.416 25.091 1.00 87.81 152 GLN A C 1
ATOM 1212 O O . GLN A 1 152 ? 44.733 10.101 24.359 1.00 87.81 152 GLN A O 1
ATOM 1217 N N . SER A 1 153 ? 43.355 9.633 26.074 1.00 86.25 153 SER A N 1
ATOM 1218 C CA . SER A 1 153 ? 43.884 8.317 26.426 1.00 86.25 153 SER A CA 1
ATOM 1219 C C . SER A 1 153 ? 42.771 7.387 26.938 1.00 86.25 153 SER A C 1
ATOM 1221 O O . SER A 1 153 ? 41.627 7.810 27.099 1.00 86.25 153 SER A O 1
ATOM 1223 N N . LEU A 1 154 ? 43.107 6.120 27.203 1.00 87.88 154 LEU A N 1
ATOM 1224 C CA . LEU A 1 154 ? 42.234 5.154 27.893 1.00 87.88 154 LEU A CA 1
ATOM 1225 C C . LEU A 1 154 ? 42.294 5.291 29.429 1.00 87.88 154 LEU A C 1
ATOM 1227 O O . LEU A 1 154 ? 41.855 4.394 30.142 1.00 87.88 154 LEU A O 1
ATOM 1231 N N . SER A 1 155 ? 42.877 6.375 29.953 1.00 88.62 155 SER A N 1
ATOM 1232 C CA . SER A 1 155 ? 42.955 6.596 31.398 1.00 88.62 155 SER A CA 1
ATOM 1233 C C . SER A 1 155 ? 41.596 6.968 31.996 1.00 88.62 155 SER A C 1
ATOM 1235 O O . SER A 1 155 ? 40.751 7.590 31.344 1.00 88.62 155 SER A O 1
ATOM 1237 N N . THR A 1 156 ? 41.413 6.631 33.274 1.00 87.06 156 THR A N 1
ATOM 1238 C CA . THR A 1 156 ? 40.214 6.980 34.047 1.00 87.06 156 THR A CA 1
ATOM 1239 C C . THR A 1 156 ? 39.990 8.491 34.099 1.00 87.06 156 THR A C 1
ATOM 1241 O O . THR A 1 156 ? 38.864 8.945 33.917 1.00 87.06 156 THR A O 1
ATOM 1244 N N . ASP A 1 157 ? 41.048 9.287 34.265 1.00 87.62 157 ASP A N 1
ATOM 1245 C CA . ASP A 1 157 ? 40.944 10.750 34.336 1.00 87.62 157 ASP A CA 1
ATOM 1246 C C . ASP A 1 157 ? 40.427 11.361 33.033 1.00 87.62 157 ASP A C 1
ATOM 1248 O O . ASP A 1 157 ? 39.597 12.276 33.042 1.00 87.62 157 ASP A O 1
ATOM 1252 N N . ASP A 1 158 ? 40.880 10.851 31.887 1.00 86.44 158 ASP A N 1
ATOM 1253 C CA . ASP A 1 158 ? 40.372 11.306 30.597 1.00 86.44 158 ASP A CA 1
ATOM 1254 C C . ASP A 1 158 ? 38.943 10.834 30.347 1.00 86.44 158 ASP A C 1
ATOM 1256 O O . ASP A 1 158 ? 38.149 11.600 29.791 1.00 86.44 158 ASP A O 1
ATOM 1260 N N . PHE A 1 159 ? 38.583 9.633 30.809 1.00 89.94 159 PHE A N 1
ATOM 1261 C CA . PHE A 1 159 ? 37.193 9.189 30.806 1.00 89.94 159 PHE A CA 1
ATOM 1262 C C . PHE A 1 159 ? 36.306 10.105 31.657 1.00 89.94 159 PHE A C 1
ATOM 1264 O O . PHE A 1 159 ? 35.267 10.539 31.172 1.00 89.94 159 PHE A O 1
ATOM 1271 N N . LEU A 1 160 ? 36.714 10.487 32.872 1.00 89.25 160 LEU A N 1
ATOM 1272 C CA . LEU A 1 160 ? 35.934 11.388 33.730 1.00 89.25 160 LEU A CA 1
ATOM 1273 C C . LEU A 1 160 ? 35.738 12.767 33.085 1.00 89.25 160 LEU A C 1
ATOM 1275 O O . LEU A 1 160 ? 34.637 13.323 33.135 1.00 89.25 160 LEU A O 1
ATOM 1279 N N . LYS A 1 161 ? 36.761 13.301 32.402 1.00 86.56 161 LYS A N 1
ATOM 1280 C CA . LYS A 1 161 ? 36.643 14.546 31.617 1.00 86.56 161 LYS A CA 1
ATOM 1281 C C . LYS A 1 161 ? 35.665 14.391 30.448 1.00 86.56 161 LYS A C 1
ATOM 1283 O O . LYS A 1 161 ? 34.890 15.307 30.176 1.00 86.56 161 LYS A O 1
ATOM 1288 N N . VAL A 1 162 ? 35.705 13.259 29.742 1.00 88.00 162 VAL A N 1
ATOM 1289 C CA . VAL A 1 162 ? 34.770 12.926 28.653 1.00 88.00 162 VAL A CA 1
ATOM 1290 C C . VAL A 1 162 ? 33.342 12.777 29.179 1.00 88.00 162 VAL A C 1
ATOM 1292 O O . VAL A 1 162 ? 32.421 13.365 28.618 1.00 88.00 162 VAL A O 1
ATOM 1295 N N . PHE A 1 163 ? 33.160 12.050 30.276 1.00 87.31 163 PHE A N 1
ATOM 1296 C CA . PHE A 1 163 ? 31.871 11.827 30.916 1.00 87.31 163 PHE A CA 1
ATOM 1297 C C . PHE A 1 163 ? 31.269 13.139 31.422 1.00 87.31 163 PHE A C 1
ATOM 1299 O O . PHE A 1 163 ? 30.105 13.419 31.165 1.00 87.31 163 PHE A O 1
ATOM 1306 N N . SER A 1 164 ? 32.078 14.008 32.029 1.00 83.62 164 SER A N 1
ATOM 1307 C CA . SER A 1 164 ? 31.646 15.344 32.454 1.00 83.62 164 SER A CA 1
ATOM 1308 C C . SER A 1 164 ? 31.178 16.196 31.271 1.00 83.62 164 SER A C 1
ATOM 1310 O O . SER A 1 164 ? 30.153 16.868 31.366 1.00 83.62 164 SER A O 1
ATOM 1312 N N . ARG A 1 165 ? 31.868 16.129 30.119 1.00 82.38 165 ARG A N 1
ATOM 1313 C CA . ARG A 1 165 ? 31.408 16.775 28.875 1.00 82.38 165 ARG A CA 1
ATOM 1314 C C . ARG A 1 165 ? 30.106 16.172 28.358 1.00 82.38 165 ARG A C 1
ATOM 1316 O O . ARG A 1 165 ? 29.231 16.927 27.946 1.00 82.38 165 ARG A O 1
ATOM 1323 N N . PHE A 1 166 ? 29.966 14.848 28.399 1.00 84.44 166 PHE A N 1
ATOM 1324 C CA . PHE A 1 166 ? 28.738 14.153 28.018 1.00 84.44 166 PHE A CA 1
ATOM 1325 C C . PHE A 1 166 ? 27.556 14.563 28.907 1.00 84.44 166 PHE A C 1
ATOM 1327 O O . PHE A 1 166 ? 26.510 14.915 28.375 1.00 84.44 166 PHE A O 1
ATOM 1334 N N . VAL A 1 167 ? 27.729 14.605 30.231 1.00 79.50 167 VAL A N 1
ATOM 1335 C CA . VAL A 1 167 ? 26.692 15.034 31.184 1.00 79.50 167 VAL A CA 1
ATOM 1336 C C . VAL A 1 167 ? 26.346 16.512 30.984 1.00 79.50 167 VAL A C 1
ATOM 1338 O O . VAL A 1 167 ? 25.170 16.853 30.879 1.00 79.50 167 VAL A O 1
ATOM 1341 N N . ALA A 1 168 ? 27.350 17.382 30.827 1.00 74.56 168 ALA A N 1
ATOM 1342 C CA . ALA A 1 168 ? 27.145 18.812 30.582 1.00 74.56 168 ALA A CA 1
ATOM 1343 C C . ALA A 1 168 ? 26.458 19.108 29.233 1.00 74.56 168 ALA A C 1
ATOM 1345 O O . ALA A 1 168 ? 25.732 20.094 29.110 1.00 74.56 168 ALA A O 1
ATOM 1346 N N . ARG A 1 169 ? 26.666 18.258 28.217 1.00 68.88 169 ARG A N 1
ATOM 1347 C CA . ARG A 1 169 ? 26.002 18.319 26.897 1.00 68.88 169 ARG A CA 1
ATOM 1348 C C . ARG A 1 169 ? 24.731 17.449 26.824 1.00 68.88 169 ARG A C 1
ATOM 1350 O O . ARG A 1 169 ? 24.069 17.421 25.786 1.00 68.88 169 ARG A O 1
ATOM 1357 N N . GLY A 1 170 ? 24.418 16.729 27.901 1.00 61.97 170 GLY A N 1
ATOM 1358 C CA . GLY A 1 170 ? 23.439 15.647 27.989 1.00 61.97 170 GLY A CA 1
ATOM 1359 C C . GLY A 1 170 ? 22.002 16.088 28.321 1.00 61.97 170 GLY A C 1
ATOM 1360 O O . GLY A 1 170 ? 21.682 17.278 28.254 1.00 61.97 170 GLY A O 1
ATOM 1361 N N . PRO A 1 171 ? 21.101 15.140 28.663 1.00 54.41 171 PRO A N 1
ATOM 1362 C CA . PRO A 1 171 ? 19.635 15.303 28.653 1.00 54.41 171 PRO A CA 1
ATOM 1363 C C . PRO A 1 171 ? 19.064 16.310 29.656 1.00 54.41 171 PRO A C 1
ATOM 1365 O O . PRO A 1 171 ? 17.916 16.711 29.514 1.00 54.41 171 PRO A O 1
ATOM 1368 N N . ILE A 1 172 ? 19.854 16.787 30.622 1.00 47.47 172 ILE A N 1
ATOM 1369 C CA . ILE A 1 172 ? 19.440 17.877 31.525 1.00 47.47 172 ILE A CA 1
ATOM 1370 C C . ILE A 1 172 ? 19.200 19.181 30.731 1.00 47.47 172 ILE A C 1
ATOM 1372 O O . ILE A 1 172 ? 18.468 20.062 31.161 1.00 47.47 172 ILE A O 1
ATOM 1376 N N . SER A 1 173 ? 19.728 19.281 29.507 1.00 44.09 173 SER A N 1
ATOM 1377 C CA . SER A 1 173 ? 19.465 20.391 28.584 1.00 44.09 173 SER A CA 1
ATOM 1378 C C . SER A 1 173 ? 18.264 20.181 27.644 1.00 44.09 173 SER A C 1
ATOM 1380 O O . SER A 1 173 ? 18.140 20.902 26.649 1.00 44.09 173 SER A O 1
ATOM 1382 N N . LEU A 1 174 ? 17.369 19.217 27.912 1.00 44.09 174 LEU A N 1
ATOM 1383 C CA . LEU A 1 174 ? 16.209 18.930 27.052 1.00 44.09 174 LEU A CA 1
ATOM 1384 C C . LEU A 1 174 ? 15.269 20.133 26.845 1.00 44.09 174 LEU A C 1
ATOM 1386 O O . LEU A 1 174 ? 14.719 20.254 25.751 1.00 44.09 174 LEU A O 1
ATOM 1390 N N . GLU A 1 175 ? 15.206 21.098 27.770 1.00 44.28 175 GLU A N 1
ATOM 1391 C CA . GLU A 1 175 ? 14.514 22.382 27.531 1.00 44.28 175 GLU A CA 1
ATOM 1392 C C . GLU A 1 175 ? 15.098 23.163 26.338 1.00 44.28 175 GLU A C 1
ATOM 1394 O O . GLU A 1 175 ? 14.380 23.815 25.579 1.00 44.28 175 GLU A O 1
ATOM 1399 N N . LYS A 1 176 ? 16.412 23.065 26.095 1.00 39.69 176 LYS A N 1
ATOM 1400 C CA . LYS A 1 176 ? 17.051 23.664 24.913 1.00 39.69 176 LYS A CA 1
ATOM 1401 C C . LYS A 1 176 ? 16.899 22.788 23.674 1.00 39.69 176 LYS A C 1
ATOM 1403 O O . LYS A 1 176 ? 16.851 23.328 22.573 1.00 39.69 176 LYS A O 1
ATOM 1408 N N . ARG A 1 177 ? 16.783 21.462 23.806 1.00 39.69 177 ARG A N 1
ATOM 1409 C CA . ARG A 1 177 ? 16.565 20.562 22.658 1.00 39.69 177 ARG A CA 1
ATOM 1410 C C . ARG A 1 177 ? 15.141 20.604 22.116 1.00 39.69 177 ARG A C 1
ATOM 1412 O O . ARG A 1 177 ? 15.002 20.433 20.914 1.00 39.69 177 ARG A O 1
ATOM 1419 N N . GLU A 1 178 ? 14.125 20.959 22.900 1.00 40.94 178 GLU A N 1
ATOM 1420 C CA . GLU A 1 178 ? 12.826 21.350 22.326 1.00 40.94 178 GLU A CA 1
ATOM 1421 C C . GLU A 1 178 ? 12.954 22.586 21.424 1.00 40.94 178 GLU A C 1
ATOM 1423 O O . GLU A 1 178 ? 12.264 22.691 20.415 1.00 40.94 178 GLU A O 1
ATOM 1428 N N . LYS A 1 179 ? 13.903 23.485 21.709 1.00 34.00 179 LYS A N 1
ATOM 1429 C CA . LYS A 1 179 ? 14.196 24.661 20.877 1.00 34.00 179 LYS A CA 1
ATOM 1430 C C . LYS A 1 179 ? 14.917 24.319 19.560 1.00 34.00 179 LYS A C 1
ATOM 1432 O O . LYS A 1 179 ? 14.763 25.059 18.597 1.00 34.00 179 LYS A O 1
ATOM 1437 N N . TYR A 1 180 ? 15.643 23.195 19.494 1.00 33.66 180 TYR A N 1
ATOM 1438 C CA . TYR A 1 180 ? 16.365 22.734 18.290 1.00 33.66 180 TYR A CA 1
ATOM 1439 C C . TYR A 1 180 ? 15.704 21.541 17.567 1.00 33.66 180 TYR A C 1
ATOM 1441 O O . TYR A 1 180 ? 15.954 21.334 16.388 1.00 33.66 180 TYR A O 1
ATOM 1449 N N . ALA A 1 181 ? 14.798 20.794 18.203 1.00 34.75 181 ALA A N 1
ATOM 1450 C CA . ALA A 1 181 ? 13.816 19.946 17.514 1.00 34.75 181 ALA A CA 1
ATOM 1451 C C . ALA A 1 181 ? 12.716 20.803 16.861 1.00 34.75 181 ALA A C 1
ATOM 1453 O O . ALA A 1 181 ? 12.098 20.392 15.883 1.00 34.75 181 ALA A O 1
ATOM 1454 N N . LYS A 1 182 ? 12.560 22.047 17.334 1.00 35.50 182 LYS A N 1
ATOM 1455 C CA . LYS A 1 182 ? 11.892 23.132 16.612 1.00 35.50 182 LYS A CA 1
ATOM 1456 C C . LYS A 1 182 ? 12.709 23.702 15.436 1.00 35.50 182 LYS A C 1
ATOM 1458 O O . LYS A 1 182 ? 12.238 24.611 14.774 1.00 35.50 182 LYS A O 1
ATOM 1463 N N . LEU A 1 183 ? 13.887 23.160 15.098 1.00 34.75 183 LEU A N 1
ATOM 1464 C CA . LEU A 1 183 ? 14.626 23.533 13.875 1.00 34.75 183 LEU A CA 1
ATOM 1465 C C . LEU A 1 183 ? 14.253 22.679 12.640 1.00 34.75 183 LEU A C 1
ATOM 1467 O O . LEU A 1 183 ? 15.042 22.509 11.718 1.00 34.75 183 LEU A O 1
ATOM 1471 N N . SER A 1 184 ? 13.013 22.188 12.606 1.00 40.47 184 SER A N 1
ATOM 1472 C CA . SER A 1 184 ? 12.188 22.139 11.392 1.00 40.47 184 SER A CA 1
ATOM 1473 C C . SER A 1 184 ? 10.741 22.438 11.803 1.00 40.47 184 SER A C 1
ATOM 1475 O O . SER A 1 184 ? 9.849 21.605 11.721 1.00 40.47 184 SER A O 1
ATOM 1477 N N . THR A 1 185 ? 10.516 23.634 12.352 1.00 37.25 185 THR A N 1
ATOM 1478 C CA . THR A 1 185 ? 9.182 24.251 12.429 1.00 37.25 185 THR A CA 1
ATOM 1479 C C . THR A 1 185 ? 8.959 25.143 11.223 1.00 37.25 185 THR A C 1
ATOM 1481 O O . THR A 1 185 ? 8.499 26.273 11.370 1.00 37.25 185 THR A O 1
ATOM 1484 N N . ASP A 1 186 ? 9.293 24.658 10.033 1.00 42.84 186 ASP A N 1
ATOM 1485 C CA . ASP A 1 186 ? 8.448 25.074 8.935 1.00 42.84 186 ASP A CA 1
ATOM 1486 C C . ASP A 1 186 ? 7.279 24.092 8.956 1.00 42.84 186 ASP A C 1
ATOM 1488 O O . ASP A 1 186 ? 7.493 22.900 8.731 1.00 42.84 186 ASP A O 1
ATOM 1492 N N . PRO A 1 187 ? 6.035 24.537 9.202 1.00 56.94 187 PRO A N 1
ATOM 1493 C CA . PRO A 1 187 ? 4.852 23.710 8.970 1.00 56.94 187 PRO A CA 1
ATOM 1494 C C . PRO A 1 187 ? 4.688 23.347 7.483 1.00 56.94 187 PRO A C 1
ATOM 1496 O O . PRO A 1 187 ? 3.635 22.862 7.082 1.00 56.94 187 PRO A O 1
ATOM 1499 N N . PHE A 1 188 ? 5.717 23.589 6.667 1.00 74.81 188 PHE A N 1
ATOM 1500 C CA . PHE A 1 188 ? 5.715 23.534 5.232 1.00 74.81 188 PHE A CA 1
ATOM 1501 C C . PHE A 1 188 ? 6.854 22.659 4.702 1.00 74.81 188 PHE A C 1
ATOM 1503 O O . PHE A 1 188 ? 8.026 22.889 4.982 1.00 74.81 188 PHE A O 1
ATOM 1510 N N . ILE A 1 189 ? 6.509 21.683 3.865 1.00 86.62 189 ILE A N 1
ATOM 1511 C CA . ILE A 1 189 ? 7.459 20.896 3.079 1.00 86.62 189 ILE A CA 1
ATOM 1512 C C . ILE A 1 189 ? 7.344 21.314 1.615 1.00 86.62 189 ILE A C 1
ATOM 1514 O O . ILE A 1 189 ? 6.306 21.144 0.971 1.00 86.62 189 ILE A O 1
ATOM 1518 N N . SER A 1 190 ? 8.405 21.919 1.091 1.00 87.31 190 SER A N 1
ATOM 1519 C CA . SER A 1 190 ? 8.409 22.540 -0.238 1.00 87.31 190 SER A CA 1
ATOM 1520 C C . SER A 1 190 ? 9.294 21.821 -1.253 1.00 87.31 190 SER A C 1
ATOM 1522 O O . SER A 1 190 ? 9.048 21.916 -2.461 1.00 87.31 190 SER A O 1
ATOM 1524 N N . GLU A 1 191 ? 10.293 21.081 -0.773 1.00 86.75 191 GLU A N 1
ATOM 1525 C CA . GLU A 1 191 ? 11.312 20.426 -1.587 1.00 86.75 191 GLU A CA 1
ATOM 1526 C C . GLU A 1 191 ? 11.660 19.040 -1.036 1.00 86.75 191 GLU A C 1
ATOM 1528 O O . GLU A 1 191 ? 11.593 18.785 0.165 1.00 86.75 191 GLU A O 1
ATOM 1533 N N . VAL A 1 192 ? 12.028 18.137 -1.944 1.00 89.38 192 VAL A N 1
ATOM 1534 C CA . VAL A 1 192 ? 12.525 16.793 -1.637 1.00 89.38 192 VAL A CA 1
ATOM 1535 C C . VAL A 1 192 ? 13.776 16.570 -2.470 1.00 89.38 192 VAL A C 1
ATOM 1537 O O . VAL A 1 192 ? 13.768 16.821 -3.676 1.00 89.38 192 VAL A O 1
ATOM 1540 N N . ILE A 1 193 ? 14.835 16.083 -1.828 1.00 89.50 193 ILE A N 1
ATOM 1541 C CA . ILE A 1 193 ? 16.100 15.737 -2.474 1.00 89.50 193 ILE A CA 1
ATOM 1542 C C . ILE A 1 193 ? 16.370 14.265 -2.199 1.00 89.50 193 ILE A C 1
ATOM 1544 O O . ILE A 1 193 ? 16.278 13.807 -1.064 1.00 89.50 193 ILE A O 1
ATOM 1548 N N . VAL A 1 194 ? 16.707 13.531 -3.251 1.00 90.69 194 VAL A N 1
ATOM 1549 C CA . VAL A 1 194 ? 16.971 12.094 -3.196 1.00 90.69 194 VAL A CA 1
ATOM 1550 C C . VAL A 1 194 ? 18.465 11.851 -3.378 1.00 90.69 194 VAL A C 1
ATOM 1552 O O . VAL A 1 194 ? 19.106 12.499 -4.208 1.00 90.69 194 VAL A O 1
ATOM 1555 N N . SER A 1 195 ? 19.024 10.910 -2.614 1.00 91.50 195 SER A N 1
ATOM 1556 C CA . SER A 1 195 ? 20.439 10.530 -2.721 1.00 91.50 195 SER A CA 1
ATOM 1557 C C . SER A 1 195 ? 20.653 9.277 -3.579 1.00 91.50 195 SER A C 1
ATOM 1559 O O . SER A 1 195 ? 19.775 8.421 -3.703 1.00 91.50 195 SER A O 1
ATOM 1561 N N . GLU A 1 196 ? 21.850 9.134 -4.154 1.00 91.62 196 GLU A N 1
ATOM 1562 C CA . GLU A 1 196 ? 22.212 7.953 -4.954 1.00 91.62 196 GLU A CA 1
ATOM 1563 C C . GLU A 1 196 ? 22.184 6.666 -4.119 1.00 91.62 196 GLU A C 1
ATOM 1565 O O . GLU A 1 196 ? 21.629 5.658 -4.557 1.00 91.62 196 GLU A O 1
ATOM 1570 N N . LEU A 1 197 ? 22.707 6.725 -2.889 1.00 89.75 197 LEU A N 1
ATOM 1571 C CA . LEU A 1 197 ? 22.742 5.596 -1.958 1.00 89.75 197 LEU A CA 1
ATOM 1572 C C . LEU A 1 197 ? 21.333 5.117 -1.577 1.00 89.75 197 LEU A C 1
ATOM 1574 O O . LEU A 1 197 ? 21.079 3.912 -1.488 1.00 89.75 197 LEU A O 1
ATOM 1578 N N . GLU A 1 198 ? 20.406 6.056 -1.369 1.00 88.44 198 GLU A N 1
ATOM 1579 C CA . GLU A 1 198 ? 19.000 5.750 -1.101 1.00 88.44 198 GLU A CA 1
ATOM 1580 C C . GLU A 1 198 ? 18.383 4.978 -2.273 1.00 88.44 198 GLU A C 1
ATOM 1582 O O . GLU A 1 198 ? 17.800 3.909 -2.074 1.00 88.44 198 GLU A O 1
ATOM 1587 N N . ILE A 1 199 ? 18.567 5.468 -3.503 1.00 91.25 199 ILE A N 1
ATOM 1588 C CA . ILE A 1 199 ? 18.040 4.818 -4.709 1.00 91.25 199 ILE A CA 1
ATOM 1589 C C . ILE A 1 199 ? 18.654 3.433 -4.886 1.00 91.25 199 ILE A C 1
ATOM 1591 O O . ILE A 1 199 ? 17.923 2.467 -5.102 1.00 91.25 199 ILE A O 1
ATOM 1595 N N . GLU A 1 200 ? 19.973 3.302 -4.759 1.00 91.38 200 GLU A N 1
ATOM 1596 C CA . GLU A 1 200 ? 20.656 2.016 -4.899 1.00 91.38 200 GLU A CA 1
ATOM 1597 C C . GLU A 1 200 ? 20.114 0.979 -3.903 1.00 91.38 200 GLU A C 1
ATOM 1599 O O . GLU A 1 200 ? 19.811 -0.160 -4.275 1.00 91.38 200 GLU A O 1
ATOM 1604 N N . THR A 1 201 ? 19.909 1.386 -2.649 1.00 90.00 201 THR A N 1
ATOM 1605 C CA . THR A 1 201 ? 19.337 0.532 -1.599 1.00 90.00 201 THR A CA 1
ATOM 1606 C C . THR A 1 201 ? 17.898 0.121 -1.933 1.00 90.00 201 THR A C 1
ATOM 1608 O O . THR A 1 201 ? 17.520 -1.051 -1.802 1.00 90.00 201 THR A O 1
ATOM 1611 N N . LEU A 1 202 ? 17.081 1.054 -2.431 1.00 88.12 202 LEU A N 1
ATOM 1612 C CA . LEU A 1 202 ? 15.704 0.778 -2.850 1.00 88.12 202 LEU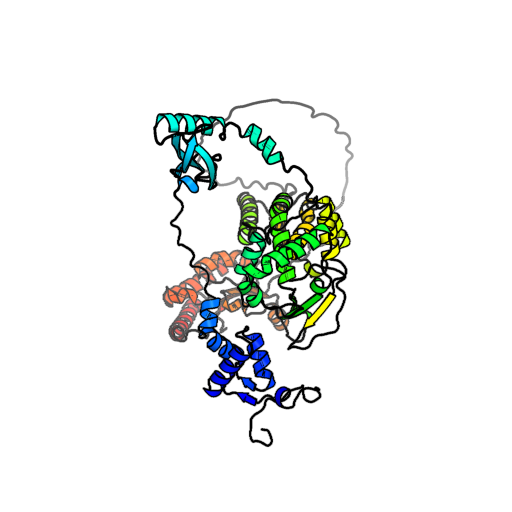 A CA 1
ATOM 1613 C C . LEU A 1 202 ? 15.628 -0.176 -4.050 1.00 88.12 202 LEU A C 1
ATOM 1615 O O . LEU A 1 202 ? 14.718 -1.009 -4.100 1.00 88.12 202 LEU A O 1
ATOM 1619 N N . LEU A 1 203 ? 16.577 -0.086 -4.985 1.00 89.88 203 LEU A N 1
ATOM 1620 C CA . LEU A 1 203 ? 16.679 -0.974 -6.145 1.00 89.88 203 LEU A CA 1
ATOM 1621 C C . LEU A 1 203 ? 17.132 -2.386 -5.750 1.00 89.88 203 LEU A C 1
ATOM 1623 O O . LEU A 1 203 ? 16.534 -3.371 -6.188 1.00 89.88 203 LEU A O 1
ATOM 1627 N N . LYS A 1 204 ? 18.128 -2.504 -4.863 1.00 88.25 204 LYS A N 1
ATOM 1628 C CA . LYS A 1 204 ? 18.617 -3.799 -4.351 1.00 88.25 204 LYS A CA 1
ATOM 1629 C C . LYS A 1 204 ? 17.541 -4.578 -3.586 1.00 88.25 204 LYS A C 1
ATOM 1631 O O . LYS A 1 204 ? 17.511 -5.808 -3.632 1.00 88.25 204 LYS A O 1
ATOM 1636 N N . THR A 1 205 ? 16.615 -3.878 -2.934 1.00 85.75 205 THR A N 1
ATOM 1637 C CA . THR A 1 205 ? 15.505 -4.480 -2.170 1.00 85.75 205 THR A CA 1
ATOM 1638 C C . THR A 1 205 ? 14.267 -4.811 -3.013 1.00 85.75 205 THR A C 1
ATOM 1640 O O . THR A 1 205 ? 13.262 -5.273 -2.472 1.00 85.75 205 THR A O 1
ATOM 1643 N N . LEU A 1 206 ? 14.300 -4.617 -4.339 1.00 83.75 206 LEU A N 1
ATOM 1644 C CA . LEU A 1 206 ? 13.169 -4.955 -5.207 1.00 83.75 206 LEU A CA 1
ATOM 1645 C C . LEU A 1 206 ? 12.870 -6.461 -5.230 1.00 83.75 206 LEU A C 1
ATOM 1647 O O . LEU A 1 206 ? 13.768 -7.305 -5.303 1.00 83.75 206 LEU A O 1
ATOM 1651 N N . ASP A 1 207 ? 11.578 -6.796 -5.255 1.00 79.69 207 ASP A N 1
ATOM 1652 C CA . ASP A 1 207 ? 11.121 -8.148 -5.574 1.00 79.69 207 ASP A CA 1
ATOM 1653 C C . ASP A 1 207 ? 11.287 -8.399 -7.07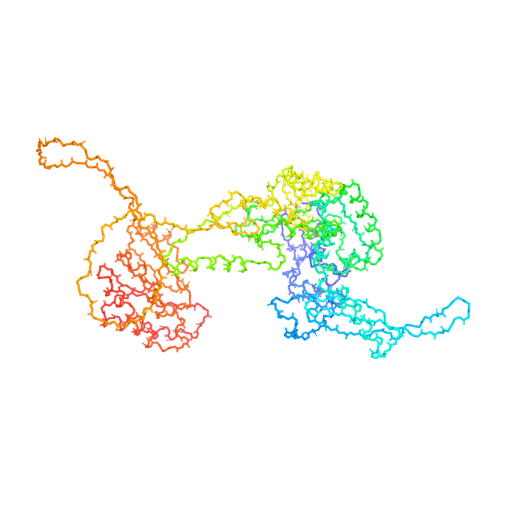6 1.00 79.69 207 ASP A C 1
ATOM 1655 O O . ASP A 1 207 ? 10.614 -7.788 -7.910 1.00 79.69 207 ASP A O 1
ATOM 1659 N N . SER A 1 208 ? 12.175 -9.331 -7.418 1.00 77.56 208 SER A N 1
ATOM 1660 C CA . SER A 1 208 ? 12.502 -9.690 -8.798 1.00 77.56 208 SER A CA 1
ATOM 1661 C C . SER A 1 208 ? 11.327 -10.278 -9.587 1.00 77.56 208 SER A C 1
ATOM 1663 O O . SER A 1 208 ? 11.400 -10.313 -10.812 1.00 77.56 208 SER A O 1
ATOM 1665 N N . ASN A 1 209 ? 10.261 -10.745 -8.925 1.00 72.06 209 ASN A N 1
ATOM 1666 C CA . ASN A 1 209 ? 9.081 -11.317 -9.585 1.00 72.06 209 ASN A CA 1
ATOM 1667 C C . ASN A 1 209 ? 7.937 -10.306 -9.773 1.00 72.06 209 ASN A C 1
ATOM 1669 O O . ASN A 1 209 ? 6.858 -10.690 -10.233 1.00 72.06 209 ASN A O 1
ATOM 1673 N N . LYS A 1 210 ? 8.133 -9.036 -9.397 1.00 72.75 210 LYS A N 1
ATOM 1674 C CA . LYS A 1 210 ? 7.082 -8.021 -9.478 1.00 72.75 210 LYS A CA 1
ATOM 1675 C C . LYS A 1 210 ? 6.677 -7.770 -10.932 1.00 72.75 210 LYS A C 1
ATOM 1677 O O . LYS A 1 210 ? 7.530 -7.660 -11.810 1.00 72.75 210 LYS A O 1
ATOM 1682 N N . ALA A 1 211 ? 5.366 -7.689 -11.168 1.00 67.38 211 ALA A N 1
ATOM 1683 C CA . ALA A 1 211 ? 4.811 -7.443 -12.495 1.00 67.38 211 ALA A CA 1
ATOM 1684 C C . ALA A 1 211 ? 5.270 -6.085 -13.046 1.00 67.38 211 ALA A C 1
ATOM 1686 O O . ALA A 1 211 ? 5.343 -5.097 -12.310 1.00 67.38 211 ALA A O 1
ATOM 1687 N N . THR A 1 212 ? 5.567 -6.060 -14.340 1.00 75.38 212 THR A N 1
ATOM 1688 C CA . THR A 1 212 ? 5.987 -4.878 -15.087 1.00 75.38 212 THR A CA 1
ATOM 1689 C C . THR A 1 212 ? 4.798 -4.005 -15.470 1.00 75.38 212 THR A C 1
ATOM 1691 O O . THR A 1 212 ? 3.733 -4.507 -15.825 1.00 75.38 212 THR A O 1
ATOM 1694 N N . GLY A 1 213 ? 4.980 -2.689 -15.362 1.00 69.69 213 GLY A N 1
ATOM 1695 C CA . GLY A 1 213 ? 4.056 -1.700 -15.914 1.00 69.69 213 GLY A CA 1
ATOM 1696 C C . GLY A 1 213 ? 4.388 -1.344 -17.371 1.00 69.69 213 GLY A C 1
ATOM 1697 O O . GLY A 1 213 ? 5.172 -2.052 -18.011 1.00 69.69 213 GLY A O 1
ATOM 1698 N N . PRO A 1 214 ? 3.828 -0.234 -17.880 1.00 62.25 214 PRO A N 1
ATOM 1699 C CA . PRO A 1 214 ? 4.181 0.330 -19.182 1.00 62.25 214 PRO A CA 1
ATOM 1700 C C . PRO A 1 214 ? 5.696 0.574 -19.275 1.00 62.25 214 PRO A C 1
ATOM 1702 O O . PRO A 1 214 ? 6.287 1.124 -18.343 1.00 62.25 214 PRO A O 1
ATOM 1705 N N . GLY A 1 215 ? 6.325 0.115 -20.360 1.00 60.53 215 GLY A N 1
ATOM 1706 C CA . GLY A 1 215 ? 7.775 0.210 -20.593 1.00 60.53 215 GLY A CA 1
ATOM 1707 C C . GLY A 1 215 ? 8.554 -1.096 -20.406 1.00 60.53 215 GLY A C 1
ATOM 1708 O O . GLY A 1 215 ? 9.742 -1.131 -20.692 1.00 60.53 215 GLY A O 1
ATOM 1709 N N . GLU A 1 216 ? 7.908 -2.167 -19.927 1.00 65.75 216 GLU A N 1
ATOM 1710 C CA . GLU A 1 216 ? 8.440 -3.545 -19.899 1.00 65.75 216 GLU A CA 1
ATOM 1711 C C . GLU A 1 216 ? 9.768 -3.770 -19.142 1.00 65.75 216 GLU A C 1
ATOM 1713 O O . GLU A 1 216 ? 10.254 -4.899 -19.097 1.00 65.75 216 GLU A O 1
ATOM 1718 N N . ILE A 1 217 ? 10.321 -2.758 -18.456 1.00 78.75 217 ILE A N 1
ATOM 1719 C CA . ILE A 1 217 ? 11.560 -2.883 -17.670 1.00 78.75 217 ILE A CA 1
ATOM 1720 C C . ILE A 1 217 ? 11.316 -3.763 -16.435 1.00 78.75 217 ILE A C 1
ATOM 1722 O O . ILE A 1 217 ? 10.626 -3.332 -15.504 1.00 78.75 217 ILE A O 1
ATOM 1726 N N . PRO A 1 218 ? 11.913 -4.961 -16.346 1.00 79.50 218 PRO A N 1
ATOM 1727 C CA . PRO A 1 218 ? 11.673 -5.882 -15.241 1.00 79.50 218 PRO A CA 1
ATOM 1728 C C . PRO A 1 218 ? 12.319 -5.406 -13.947 1.00 79.50 218 PRO A C 1
ATOM 1730 O O . PRO A 1 218 ? 13.450 -4.917 -13.944 1.00 79.50 218 PRO A O 1
ATOM 1733 N N . ALA A 1 219 ? 11.663 -5.682 -12.815 1.00 84.06 219 ALA A N 1
ATOM 1734 C CA . ALA A 1 219 ? 12.221 -5.413 -11.487 1.00 84.06 219 ALA A CA 1
ATOM 1735 C C . ALA A 1 219 ? 13.600 -6.062 -11.301 1.00 84.06 219 ALA A C 1
ATOM 1737 O O . ALA A 1 219 ? 14.483 -5.496 -10.659 1.00 84.06 219 ALA A O 1
ATOM 1738 N N . ARG A 1 220 ? 13.789 -7.252 -11.888 1.00 81.56 220 ARG A N 1
ATOM 1739 C CA . ARG A 1 220 ? 15.060 -7.974 -11.852 1.00 81.56 220 ARG A CA 1
ATOM 1740 C C . ARG A 1 220 ? 16.197 -7.182 -12.491 1.00 81.56 220 ARG A C 1
ATOM 1742 O O . ARG A 1 220 ? 17.264 -7.133 -11.894 1.00 81.56 220 ARG A O 1
ATOM 1749 N N . LEU A 1 221 ? 15.975 -6.587 -13.664 1.00 86.25 221 LEU A N 1
ATOM 1750 C CA . LEU A 1 221 ? 17.021 -5.848 -14.371 1.00 86.25 221 LEU A CA 1
ATOM 1751 C C . LEU A 1 221 ? 17.517 -4.696 -13.495 1.00 86.25 221 LEU A C 1
ATOM 1753 O O . LEU A 1 221 ? 18.696 -4.639 -13.174 1.00 86.25 221 LEU A O 1
ATOM 1757 N N . LEU A 1 222 ? 16.581 -3.886 -12.994 1.00 87.94 222 LEU A N 1
ATOM 1758 C CA . LEU A 1 222 ? 16.869 -2.751 -12.117 1.00 87.94 222 LEU A CA 1
ATOM 1759 C C . LEU A 1 222 ? 17.596 -3.146 -10.824 1.00 87.94 222 LEU A C 1
ATOM 1761 O O . LEU A 1 222 ? 18.427 -2.387 -10.335 1.00 87.94 222 LEU A O 1
ATOM 1765 N N . LYS A 1 223 ? 17.293 -4.326 -10.273 1.00 88.38 223 LYS A N 1
ATOM 1766 C CA . LYS A 1 223 ? 17.958 -4.850 -9.076 1.00 88.38 223 LYS A CA 1
ATOM 1767 C C . LYS A 1 223 ? 19.405 -5.267 -9.345 1.00 88.38 223 LYS A C 1
ATOM 1769 O O . LYS A 1 223 ? 20.275 -4.957 -8.539 1.00 88.38 223 LYS A O 1
ATOM 1774 N N . VAL A 1 224 ? 19.661 -5.959 -10.456 1.00 87.81 224 VAL A N 1
ATOM 1775 C CA . VAL A 1 224 ? 21.013 -6.422 -10.822 1.00 87.81 224 VAL A CA 1
ATOM 1776 C C . VAL A 1 224 ? 21.908 -5.242 -11.197 1.00 87.81 224 VAL A C 1
ATOM 1778 O O . VAL A 1 224 ? 23.061 -5.188 -10.787 1.00 87.81 224 VAL A O 1
ATOM 1781 N N . THR A 1 225 ? 21.370 -4.262 -11.921 1.00 89.81 225 THR A N 1
ATOM 1782 C CA . THR A 1 225 ? 22.117 -3.082 -12.376 1.00 89.81 225 THR A CA 1
ATOM 1783 C C . THR A 1 225 ? 21.997 -1.894 -11.416 1.00 89.81 225 THR A C 1
ATOM 1785 O O . THR A 1 225 ? 22.230 -0.756 -11.824 1.00 89.81 225 THR A O 1
ATOM 1788 N N . ALA A 1 226 ? 21.605 -2.127 -10.158 1.00 91.62 226 ALA A N 1
ATOM 1789 C CA . ALA A 1 226 ? 21.275 -1.072 -9.200 1.00 91.62 226 ALA A CA 1
ATOM 1790 C C . ALA A 1 226 ? 22.417 -0.063 -9.009 1.00 91.62 226 ALA A C 1
ATOM 1792 O O . ALA A 1 226 ? 22.182 1.138 -9.104 1.00 91.62 226 ALA A O 1
ATOM 1793 N N . SER A 1 227 ? 23.647 -0.546 -8.815 1.00 90.81 227 SER A N 1
ATOM 1794 C CA . SER A 1 227 ? 24.837 0.292 -8.603 1.00 90.81 227 SER A CA 1
ATOM 1795 C C . SER A 1 227 ? 25.201 1.152 -9.818 1.00 90.81 227 SER A C 1
ATOM 1797 O O . SER A 1 227 ? 25.742 2.239 -9.663 1.00 90.81 227 SER A O 1
ATOM 1799 N N . ILE A 1 228 ? 24.884 0.688 -11.029 1.00 93.44 228 ILE A N 1
ATOM 1800 C CA . ILE A 1 228 ? 25.212 1.383 -12.283 1.00 93.44 228 ILE A CA 1
ATOM 1801 C C . ILE A 1 228 ? 24.136 2.418 -12.628 1.00 93.44 228 ILE A C 1
ATOM 1803 O O . ILE A 1 228 ? 24.438 3.511 -13.099 1.00 93.44 228 ILE A O 1
ATOM 1807 N N . ILE A 1 229 ? 22.863 2.075 -12.413 1.00 92.75 229 ILE A N 1
ATOM 1808 C CA . ILE A 1 229 ? 21.724 2.902 -12.831 1.00 92.75 229 ILE A CA 1
ATOM 1809 C C . ILE A 1 229 ? 21.356 3.957 -11.773 1.00 92.75 229 ILE A C 1
ATOM 1811 O O . ILE A 1 229 ? 20.801 5.001 -12.130 1.00 92.75 229 ILE A O 1
ATOM 1815 N N . ALA A 1 230 ? 21.671 3.729 -10.492 1.00 93.88 230 ALA A N 1
ATOM 1816 C CA . ALA A 1 230 ? 21.312 4.639 -9.402 1.00 93.88 230 ALA A CA 1
ATOM 1817 C C . ALA A 1 230 ? 21.757 6.102 -9.619 1.00 93.88 230 ALA A C 1
ATOM 1819 O O . ALA A 1 230 ? 20.907 6.975 -9.435 1.00 93.88 230 ALA A O 1
ATOM 1820 N N . PRO A 1 231 ? 22.983 6.414 -10.091 1.00 95.06 231 PRO A N 1
ATOM 1821 C CA . PRO A 1 231 ? 23.393 7.801 -10.344 1.00 95.06 231 PRO A CA 1
ATOM 1822 C C . PRO A 1 231 ? 22.544 8.495 -11.419 1.00 95.06 231 PRO A C 1
ATOM 1824 O O . PRO A 1 231 ? 22.128 9.647 -11.269 1.00 95.06 231 PRO A O 1
ATOM 1827 N N . SER A 1 232 ? 22.226 7.782 -12.503 1.00 95.44 232 SER A N 1
ATOM 1828 C CA . SER A 1 232 ? 21.389 8.305 -13.590 1.00 95.44 232 SER A CA 1
ATOM 1829 C C . SER A 1 232 ? 19.953 8.546 -13.129 1.00 95.44 232 SER A C 1
ATOM 1831 O O . SER A 1 232 ? 19.374 9.595 -13.422 1.00 95.44 232 SER A O 1
ATOM 1833 N N . LEU A 1 233 ? 19.387 7.611 -12.359 1.00 94.38 233 LEU A N 1
ATOM 1834 C CA . LEU A 1 233 ? 18.055 7.778 -11.775 1.00 94.38 233 LEU A CA 1
ATOM 1835 C C . LEU A 1 233 ? 18.018 8.891 -10.734 1.00 94.38 233 LEU A C 1
ATOM 1837 O O . LEU A 1 233 ? 17.052 9.641 -10.713 1.00 94.38 233 LEU A O 1
ATOM 1841 N N . CYS A 1 234 ? 19.067 9.057 -9.929 1.00 95.62 234 CYS A N 1
ATOM 1842 C CA . CYS A 1 234 ? 19.181 10.149 -8.966 1.00 95.62 234 CYS A CA 1
ATOM 1843 C C . CYS A 1 234 ? 19.084 11.511 -9.649 1.00 95.62 234 CYS A C 1
ATOM 1845 O O . CYS A 1 234 ? 18.255 12.345 -9.279 1.00 95.62 234 CYS A O 1
ATOM 1847 N N . LYS A 1 235 ? 19.862 11.709 -10.719 1.00 95.38 235 LYS A N 1
ATOM 1848 C CA . LYS A 1 235 ? 19.803 12.932 -11.528 1.00 95.38 235 LYS A CA 1
ATOM 1849 C C . LYS A 1 235 ? 18.409 13.145 -12.114 1.00 95.38 235 LYS A C 1
ATOM 1851 O O . LYS A 1 235 ? 17.889 14.255 -12.041 1.00 95.38 235 LYS A O 1
ATOM 1856 N N . LEU A 1 236 ? 17.788 12.095 -12.653 1.00 95.00 236 LEU A N 1
ATOM 1857 C CA . LEU A 1 236 ? 16.442 12.170 -13.225 1.00 95.00 236 LEU A CA 1
ATOM 1858 C C . LEU A 1 236 ? 15.374 12.513 -12.172 1.00 95.00 236 LEU A C 1
ATOM 1860 O O . LEU A 1 236 ? 14.529 13.375 -12.411 1.00 95.00 236 LEU A O 1
ATOM 1864 N N . PHE A 1 237 ? 15.422 11.869 -11.007 1.00 96.06 237 PHE A N 1
ATOM 1865 C CA . PHE A 1 237 ? 14.479 12.062 -9.906 1.00 96.06 237 PHE A CA 1
ATOM 1866 C C . PHE A 1 237 ? 14.589 13.467 -9.329 1.00 96.06 237 PHE A C 1
ATOM 1868 O O . PHE A 1 237 ? 13.586 14.174 -9.256 1.00 96.06 237 PHE A O 1
ATOM 1875 N N . ASN A 1 238 ? 15.806 13.917 -9.023 1.00 95.81 238 ASN A N 1
ATOM 1876 C CA . ASN A 1 238 ? 16.034 15.274 -8.537 1.00 95.81 238 ASN A CA 1
ATOM 1877 C C . ASN A 1 238 ? 15.657 16.325 -9.587 1.00 95.81 238 ASN A C 1
ATOM 1879 O O . ASN A 1 238 ? 15.118 17.370 -9.233 1.00 95.81 238 ASN A O 1
ATOM 1883 N N . LYS A 1 239 ? 15.852 16.047 -10.884 1.00 95.75 239 LYS A N 1
ATOM 1884 C CA . LYS A 1 239 ? 15.375 16.922 -11.964 1.00 95.75 239 LYS A CA 1
ATOM 1885 C C . LYS A 1 239 ? 13.844 17.022 -11.964 1.00 95.75 239 LYS A C 1
ATOM 1887 O O . LYS A 1 239 ? 13.315 18.129 -11.972 1.00 95.75 239 LYS A O 1
ATOM 1892 N N . SER A 1 240 ? 13.142 15.890 -11.898 1.00 96.44 240 SER A N 1
ATOM 1893 C CA . SER A 1 240 ? 11.673 15.840 -11.815 1.00 96.44 240 SER A CA 1
ATOM 1894 C C . SER A 1 240 ? 11.139 16.619 -10.606 1.00 96.44 240 SER A C 1
ATOM 1896 O O . SER A 1 240 ? 10.242 17.447 -10.764 1.00 96.44 240 SER A O 1
ATOM 1898 N N . LEU A 1 241 ? 11.723 16.409 -9.423 1.00 95.19 241 LEU A N 1
ATOM 1899 C CA . LEU A 1 241 ? 11.321 17.076 -8.181 1.00 95.19 241 LEU A CA 1
ATOM 1900 C C . LEU A 1 241 ? 11.613 18.578 -8.208 1.00 95.19 241 LEU A C 1
ATOM 1902 O O . LEU A 1 241 ? 10.755 19.373 -7.832 1.00 95.19 241 LEU A O 1
ATOM 1906 N N . ARG A 1 242 ? 12.779 18.983 -8.725 1.00 94.44 242 ARG A N 1
ATOM 1907 C CA . ARG A 1 242 ? 13.172 20.394 -8.840 1.00 94.44 242 ARG A CA 1
ATOM 1908 C C . ARG A 1 242 ? 12.277 21.178 -9.797 1.00 94.44 242 ARG A C 1
ATOM 1910 O O . ARG A 1 242 ? 11.942 22.318 -9.503 1.00 94.44 242 ARG A O 1
ATOM 1917 N N . PHE A 1 243 ? 11.895 20.591 -10.931 1.00 94.31 243 PHE A N 1
ATOM 1918 C CA . PHE A 1 243 ? 10.976 21.242 -11.873 1.00 94.31 243 PHE A CA 1
ATOM 1919 C C . PHE A 1 243 ? 9.504 21.114 -11.465 1.00 94.31 243 PHE A C 1
ATOM 1921 O O . PHE A 1 243 ? 8.658 21.819 -12.009 1.00 94.31 243 PHE A O 1
ATOM 1928 N N . GLY A 1 244 ? 9.186 20.244 -10.503 1.00 95.06 244 GLY A N 1
ATOM 1929 C CA . GLY A 1 244 ? 7.811 19.994 -10.089 1.00 95.06 244 GLY A CA 1
ATOM 1930 C C . GLY A 1 244 ? 6.989 19.260 -11.152 1.00 95.06 244 GLY A C 1
ATOM 1931 O O . GLY A 1 244 ? 5.780 19.454 -11.233 1.00 95.06 244 GLY A O 1
ATOM 1932 N N . THR A 1 245 ? 7.627 18.441 -11.993 1.00 95.50 245 THR A N 1
ATOM 1933 C CA . THR A 1 245 ? 6.976 17.773 -13.132 1.00 95.50 245 THR A CA 1
ATOM 1934 C C . THR A 1 245 ? 7.275 16.282 -13.157 1.00 95.50 245 THR A C 1
ATOM 1936 O O . THR A 1 245 ? 8.437 15.881 -13.048 1.00 95.50 245 THR A O 1
ATOM 1939 N N . VAL A 1 246 ? 6.250 15.457 -13.367 1.00 94.31 246 VAL A N 1
ATOM 1940 C CA . VAL A 1 246 ? 6.390 14.008 -13.566 1.00 94.31 246 VAL A CA 1
ATOM 1941 C C . VAL A 1 246 ? 6.507 13.703 -15.065 1.00 94.31 246 VAL A C 1
ATOM 1943 O O . VAL A 1 246 ? 5.673 14.199 -15.824 1.00 94.31 246 VAL A O 1
ATOM 1946 N N . PRO A 1 247 ? 7.490 12.889 -15.503 1.00 93.12 247 PRO A N 1
ATOM 1947 C CA . PRO A 1 247 ? 7.602 12.445 -16.892 1.00 93.12 247 PRO A CA 1
ATOM 1948 C C . PRO A 1 247 ? 6.303 11.842 -17.439 1.00 93.12 247 PRO A C 1
ATOM 1950 O O . PRO A 1 247 ? 5.667 11.028 -16.768 1.00 93.12 247 PRO A O 1
ATOM 1953 N N . GLU A 1 248 ? 5.940 12.198 -18.671 1.00 89.62 248 GLU A N 1
ATOM 1954 C CA . GLU A 1 248 ? 4.698 11.753 -19.325 1.00 89.62 248 GLU A CA 1
ATOM 1955 C C . GLU A 1 248 ? 4.610 10.226 -19.440 1.00 89.62 248 GLU A C 1
ATOM 1957 O O . GLU A 1 248 ? 3.568 9.638 -19.154 1.00 89.62 248 GL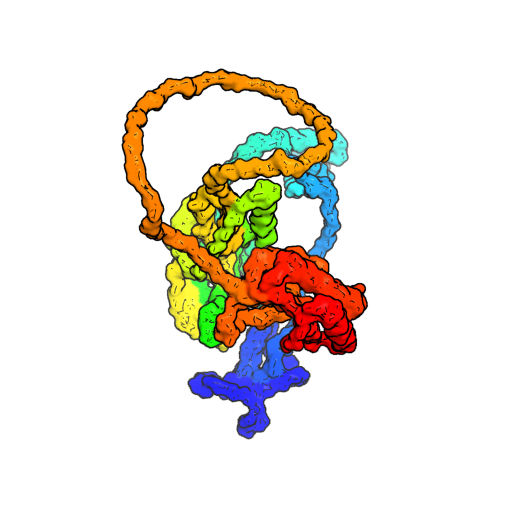U A O 1
ATOM 1962 N N . GLU A 1 249 ? 5.732 9.559 -19.719 1.00 87.38 249 GLU A N 1
ATOM 1963 C CA . GLU A 1 249 ? 5.827 8.092 -19.760 1.00 87.38 249 GLU A CA 1
ATOM 1964 C C . GLU A 1 249 ? 5.391 7.421 -18.445 1.00 87.38 249 GLU A C 1
ATOM 1966 O O . GLU A 1 249 ? 4.938 6.277 -18.431 1.00 87.38 249 GLU A O 1
ATOM 1971 N N . TRP A 1 250 ? 5.514 8.119 -17.312 1.00 90.06 250 TRP A N 1
ATOM 1972 C CA . TRP A 1 250 ? 5.144 7.606 -15.988 1.00 90.06 250 TRP A CA 1
ATOM 1973 C C . TRP A 1 250 ? 3.685 7.910 -15.615 1.00 90.06 250 TRP A C 1
ATOM 1975 O O . TRP A 1 250 ? 3.181 7.433 -14.589 1.00 90.06 250 TRP A O 1
ATOM 1985 N N . LYS A 1 251 ? 2.988 8.690 -16.448 1.00 90.56 251 LYS A N 1
ATOM 1986 C CA . LYS A 1 251 ? 1.569 9.025 -16.289 1.00 90.56 251 LYS A CA 1
ATOM 1987 C C . LYS A 1 251 ? 0.635 7.994 -16.926 1.00 90.56 251 LYS A C 1
ATOM 1989 O O . LYS A 1 251 ? -0.560 8.012 -16.628 1.00 90.56 251 LYS A O 1
ATOM 1994 N N . LEU A 1 252 ? 1.167 7.064 -17.721 1.00 89.44 252 LEU A N 1
ATOM 1995 C CA . LEU A 1 252 ? 0.431 5.925 -18.270 1.00 89.44 252 LEU A CA 1
ATOM 1996 C C . LEU A 1 252 ? 0.367 4.758 -17.263 1.00 89.44 252 LEU A C 1
ATOM 1998 O O . LEU A 1 252 ? 1.340 4.463 -16.566 1.00 89.44 252 LEU A O 1
ATOM 2002 N N . ALA A 1 253 ? -0.774 4.070 -17.193 1.00 88.56 253 ALA A N 1
ATOM 2003 C CA . ALA A 1 253 ? -0.972 2.882 -16.364 1.00 88.56 253 ALA A CA 1
ATOM 2004 C C . ALA A 1 253 ? -1.658 1.740 -17.131 1.00 88.56 253 ALA A C 1
ATOM 2006 O O . ALA A 1 253 ? -2.681 1.951 -17.781 1.00 88.56 253 ALA A O 1
ATOM 2007 N N . ASN A 1 254 ? -1.154 0.512 -16.966 1.00 87.56 254 ASN A N 1
ATOM 2008 C CA . ASN A 1 254 ? -1.814 -0.692 -17.479 1.00 87.56 254 ASN A CA 1
ATOM 2009 C C . ASN A 1 254 ? -2.731 -1.265 -16.392 1.00 87.56 254 ASN A C 1
ATOM 2011 O O . ASN A 1 254 ? -2.259 -1.752 -15.365 1.00 87.56 254 ASN A O 1
ATOM 2015 N N . VAL A 1 255 ? -4.040 -1.215 -16.598 1.00 87.69 255 VAL A N 1
ATOM 2016 C CA . VAL A 1 255 ? -5.047 -1.734 -15.673 1.00 87.69 255 VAL A CA 1
ATOM 2017 C C . VAL A 1 255 ? -5.268 -3.217 -15.936 1.00 87.69 255 VAL A C 1
ATOM 2019 O O . VAL A 1 255 ? -5.670 -3.621 -17.026 1.00 87.69 255 VAL A O 1
ATOM 2022 N N . VAL A 1 256 ? -5.036 -4.035 -14.913 1.00 86.38 256 VAL A N 1
ATOM 2023 C CA . VAL A 1 256 ? -5.307 -5.473 -14.945 1.00 86.38 256 VAL A CA 1
ATOM 2024 C C . VAL A 1 256 ? -6.494 -5.777 -14.030 1.00 86.38 256 VAL A C 1
ATOM 2026 O O . VAL A 1 256 ? -6.404 -5.531 -12.822 1.00 86.38 256 VAL A O 1
ATOM 2029 N N . PRO A 1 257 ? -7.604 -6.323 -14.560 1.00 85.88 257 PRO A N 1
ATOM 2030 C CA . PRO A 1 257 ? -8.755 -6.685 -13.748 1.00 85.88 257 PRO A CA 1
ATOM 2031 C C . PRO A 1 257 ? -8.444 -7.937 -12.917 1.00 85.88 257 PRO A C 1
ATOM 2033 O O . PRO A 1 257 ? -8.158 -9.013 -13.446 1.00 85.88 257 PRO A O 1
ATOM 2036 N N . VAL A 1 258 ? -8.517 -7.810 -11.593 1.00 84.06 258 VAL A N 1
ATOM 2037 C CA . VAL A 1 258 ? -8.332 -8.913 -10.643 1.00 84.06 258 VAL A CA 1
ATOM 2038 C C . VAL A 1 258 ? -9.678 -9.292 -10.050 1.00 84.06 258 VAL A C 1
ATOM 2040 O O . VAL A 1 258 ? -10.320 -8.489 -9.379 1.00 84.06 258 VAL A O 1
ATOM 2043 N N . PHE A 1 259 ? -10.108 -10.528 -10.281 1.00 84.69 259 PHE A N 1
ATOM 2044 C CA . PHE A 1 259 ? -11.390 -11.021 -9.786 1.00 84.69 259 PHE A CA 1
ATOM 2045 C C . PHE A 1 259 ? -11.463 -10.977 -8.247 1.00 84.69 259 PHE A C 1
ATOM 2047 O O . PHE A 1 259 ? -10.568 -11.488 -7.570 1.00 84.69 259 PHE A O 1
ATOM 2054 N N . LYS A 1 260 ? -12.524 -10.365 -7.703 1.00 81.00 260 LYS A N 1
ATOM 2055 C CA . LYS A 1 260 ? -12.760 -10.178 -6.261 1.00 81.00 260 LYS A CA 1
ATOM 2056 C C . LYS A 1 260 ? -13.680 -11.263 -5.694 1.00 81.00 260 LYS A C 1
ATOM 2058 O O . LYS A 1 260 ? -13.260 -11.987 -4.799 1.00 81.00 260 LYS A O 1
ATOM 2063 N N . LYS A 1 261 ? -14.935 -11.337 -6.156 1.00 79.69 261 LYS A N 1
ATOM 2064 C CA . LYS A 1 261 ? -15.979 -12.285 -5.701 1.00 79.69 261 LYS A CA 1
ATOM 2065 C C . LYS A 1 261 ? -17.210 -12.216 -6.613 1.00 79.69 261 LYS A C 1
ATOM 2067 O O . LYS A 1 261 ? -17.363 -11.217 -7.293 1.00 79.69 261 LYS A O 1
ATOM 2072 N N . GLY A 1 262 ? -18.110 -13.201 -6.554 1.00 86.75 262 GLY A N 1
ATOM 2073 C CA . GLY A 1 262 ? -19.384 -13.187 -7.292 1.00 86.75 262 GLY A CA 1
ATOM 2074 C C . GLY A 1 262 ? -19.314 -13.887 -8.650 1.00 86.75 262 GLY A C 1
ATOM 2075 O O . GLY A 1 262 ? -18.545 -14.829 -8.831 1.00 86.75 262 GLY A O 1
ATOM 2076 N N . GLU A 1 263 ? -20.129 -13.450 -9.603 1.00 79.94 263 GLU A N 1
ATOM 2077 C CA . GLU A 1 263 ? -20.139 -13.987 -10.967 1.00 79.94 263 GLU A CA 1
ATOM 2078 C C . GLU A 1 263 ? -19.034 -13.360 -11.824 1.00 79.94 263 GLU A C 1
ATOM 2080 O O . GLU A 1 263 ? -18.766 -12.160 -11.734 1.00 79.94 263 GLU A O 1
ATOM 2085 N N . LYS A 1 264 ? -18.386 -14.167 -12.670 1.00 85.69 264 LYS A N 1
ATOM 2086 C CA . LYS A 1 264 ? -17.238 -13.734 -13.491 1.00 85.69 264 LYS A CA 1
ATOM 2087 C C . LYS A 1 264 ? -17.628 -12.908 -14.716 1.00 85.69 264 LYS A C 1
ATOM 2089 O O . LYS A 1 264 ? -16.763 -12.274 -15.306 1.00 85.69 264 LYS A O 1
ATOM 2094 N N . ASP A 1 265 ? -18.903 -12.890 -15.075 1.00 83.31 265 ASP A N 1
ATOM 2095 C CA . ASP A 1 265 ? -19.381 -12.173 -16.260 1.00 83.31 265 ASP A CA 1
ATOM 2096 C C . ASP A 1 265 ? -19.654 -10.687 -15.967 1.00 83.31 265 ASP A C 1
ATOM 2098 O O . ASP A 1 265 ? -19.732 -9.864 -16.877 1.00 83.31 265 ASP A O 1
ATOM 2102 N N . HIS A 1 266 ? -19.717 -10.312 -14.685 1.00 74.94 266 HIS A N 1
ATOM 2103 C CA . HIS A 1 266 ? -19.958 -8.941 -14.244 1.00 74.94 266 HIS A CA 1
ATOM 2104 C C . HIS A 1 266 ? -18.645 -8.192 -13.971 1.00 74.94 266 HIS A C 1
ATOM 2106 O O . HIS A 1 266 ? -17.874 -8.560 -13.084 1.00 74.94 266 HIS A O 1
ATOM 2112 N N . CYS A 1 267 ? -18.415 -7.083 -14.681 1.00 77.81 267 CYS A N 1
ATOM 2113 C CA . CYS A 1 267 ? -17.206 -6.256 -14.538 1.00 77.81 267 CYS A CA 1
ATOM 2114 C C . CYS A 1 267 ? -17.013 -5.706 -13.108 1.00 77.81 267 CYS A C 1
ATOM 2116 O O . CYS A 1 267 ? -15.891 -5.609 -12.617 1.00 77.81 267 CYS A O 1
ATOM 2118 N N . GLU A 1 268 ? -18.103 -5.426 -12.389 1.00 81.06 268 GLU A N 1
ATOM 2119 C CA . GLU A 1 268 ? -18.087 -4.896 -11.013 1.00 81.06 268 GLU A CA 1
ATOM 2120 C C . GLU A 1 268 ? -17.452 -5.846 -9.988 1.00 81.06 268 GLU A C 1
ATOM 2122 O O . GLU A 1 268 ? -16.974 -5.425 -8.931 1.00 81.06 268 GLU A O 1
ATOM 2127 N N . ASN A 1 269 ? -17.403 -7.135 -10.324 1.00 83.81 269 ASN A N 1
ATOM 2128 C CA . ASN A 1 269 ? -16.792 -8.172 -9.507 1.00 83.81 269 ASN A CA 1
ATOM 2129 C C . ASN A 1 269 ? -15.264 -8.225 -9.653 1.00 83.81 269 ASN A C 1
ATOM 2131 O O . ASN A 1 269 ? -14.610 -9.049 -9.006 1.00 83.81 269 ASN A O 1
ATOM 2135 N N . TYR A 1 270 ? -14.675 -7.339 -10.460 1.00 84.56 270 TYR A N 1
ATOM 2136 C CA . TYR A 1 270 ? -13.237 -7.205 -10.653 1.00 84.56 270 TYR A CA 1
ATOM 2137 C C . TYR A 1 270 ? -12.714 -5.914 -10.018 1.00 84.56 270 TYR A C 1
ATOM 2139 O O . TYR A 1 270 ? -13.345 -4.862 -10.053 1.00 84.56 270 TYR A O 1
ATOM 2147 N N . ARG A 1 271 ? -11.517 -5.992 -9.435 1.00 80.12 271 ARG A N 1
ATOM 2148 C CA . ARG A 1 271 ? -10.746 -4.834 -8.978 1.00 80.12 271 ARG A CA 1
ATOM 2149 C C . ARG A 1 271 ? -9.795 -4.381 -10.087 1.00 80.12 271 ARG A C 1
ATOM 2151 O O . ARG A 1 271 ? -9.010 -5.213 -10.550 1.00 80.12 271 ARG A O 1
ATOM 2158 N N . PRO A 1 272 ? -9.820 -3.106 -10.496 1.00 84.06 272 PRO A N 1
ATOM 2159 C CA . PRO A 1 272 ? -8.878 -2.584 -11.476 1.00 84.06 272 PRO A CA 1
ATOM 2160 C C . PRO A 1 272 ? -7.523 -2.309 -10.809 1.00 84.06 272 PRO A C 1
ATOM 2162 O O . PRO A 1 272 ? -7.368 -1.342 -10.076 1.00 84.06 272 PRO A O 1
ATOM 2165 N N . ILE A 1 273 ? -6.512 -3.149 -11.042 1.00 82.81 273 ILE A N 1
ATOM 2166 C CA . ILE A 1 273 ? -5.167 -2.907 -10.496 1.00 82.81 273 ILE A CA 1
ATOM 2167 C C . ILE A 1 273 ? -4.314 -2.178 -11.530 1.00 82.81 273 ILE A C 1
ATOM 2169 O O . ILE A 1 273 ? -4.026 -2.726 -12.592 1.00 82.81 273 ILE A O 1
ATOM 2173 N N . SER A 1 274 ? -3.862 -0.969 -11.201 1.00 84.88 274 SER A N 1
ATOM 2174 C CA . SER A 1 274 ? -2.956 -0.178 -12.031 1.00 84.88 274 SER A CA 1
ATOM 2175 C C . SER A 1 274 ? -1.514 -0.677 -11.885 1.00 84.88 274 SER A C 1
ATOM 2177 O O . SER A 1 274 ? -0.853 -0.494 -10.856 1.00 84.88 274 SER A O 1
ATOM 2179 N N . LEU A 1 275 ? -0.987 -1.289 -12.941 1.00 83.62 275 LEU A N 1
ATOM 2180 C CA . LEU A 1 275 ? 0.436 -1.558 -13.090 1.00 83.62 275 LEU A CA 1
ATOM 2181 C C . LEU A 1 275 ? 1.126 -0.284 -13.587 1.00 83.62 275 LEU A C 1
ATOM 2183 O O . LEU A 1 275 ? 0.897 0.171 -14.704 1.00 83.62 275 LEU A O 1
ATOM 2187 N N . LEU A 1 276 ? 1.960 0.292 -12.724 1.00 85.88 276 LEU A N 1
ATOM 2188 C CA . LEU A 1 276 ? 2.759 1.492 -12.986 1.00 85.88 276 LEU A CA 1
ATOM 2189 C C . LEU A 1 276 ? 4.205 1.119 -13.322 1.00 85.88 276 LEU A C 1
ATOM 2191 O O . LEU A 1 276 ? 4.683 0.057 -12.910 1.00 85.88 276 LEU A O 1
ATOM 2195 N N . SER A 1 277 ? 4.917 2.021 -14.004 1.00 87.44 277 SER A N 1
ATOM 2196 C CA . SER A 1 277 ? 6.361 1.893 -14.230 1.00 87.44 277 SER A CA 1
ATOM 2197 C C . SER A 1 277 ? 7.104 1.669 -12.908 1.00 87.44 277 SER A C 1
ATOM 2199 O O . SER A 1 277 ? 6.892 2.372 -11.918 1.00 87.44 277 SER A O 1
ATOM 2201 N N . ILE A 1 278 ? 7.999 0.680 -12.879 1.00 87.56 278 ILE A N 1
ATOM 2202 C CA . ILE A 1 278 ? 8.755 0.322 -11.669 1.00 87.56 278 ILE A CA 1
ATOM 2203 C C . ILE A 1 278 ? 9.672 1.469 -11.238 1.00 87.56 278 ILE A C 1
ATOM 2205 O O . ILE A 1 278 ? 9.846 1.690 -10.037 1.00 87.56 278 ILE A O 1
ATOM 2209 N N . VAL A 1 279 ? 10.204 2.211 -12.213 1.00 90.44 279 VAL A N 1
ATOM 2210 C CA . VAL A 1 279 ? 11.037 3.399 -11.998 1.00 90.44 279 VAL A CA 1
ATOM 2211 C C . VAL A 1 279 ? 10.209 4.522 -11.377 1.00 90.44 279 VAL A C 1
ATOM 2213 O O . VAL A 1 279 ? 10.607 5.063 -10.349 1.00 90.44 279 VAL A O 1
ATOM 2216 N N . SER A 1 280 ? 9.013 4.794 -11.914 1.00 91.31 280 SER A N 1
ATOM 2217 C CA . SER A 1 280 ? 8.070 5.757 -11.324 1.00 91.31 280 SER A CA 1
ATOM 2218 C C . SER A 1 280 ? 7.751 5.410 -9.866 1.00 91.31 280 SER A C 1
ATOM 2220 O O . SER A 1 280 ? 7.835 6.266 -8.989 1.00 91.31 280 SER A O 1
ATOM 2222 N N . LYS A 1 281 ? 7.515 4.126 -9.568 1.00 90.56 281 LYS A N 1
ATOM 2223 C CA . LYS A 1 281 ? 7.300 3.658 -8.191 1.00 90.56 281 LYS A CA 1
ATOM 2224 C C . LYS A 1 281 ? 8.520 3.852 -7.289 1.00 90.56 281 LYS A C 1
ATOM 2226 O O . LYS A 1 281 ? 8.344 3.985 -6.084 1.00 90.56 281 LYS A O 1
ATOM 2231 N N . GLN A 1 282 ? 9.746 3.850 -7.816 1.00 91.50 282 GLN A N 1
ATOM 2232 C CA . GLN A 1 282 ? 10.910 4.177 -6.987 1.00 91.50 282 GLN A CA 1
ATOM 2233 C C . GLN A 1 282 ? 10.907 5.650 -6.599 1.00 91.50 282 GLN A C 1
ATOM 2235 O O . GLN A 1 282 ? 11.088 5.940 -5.422 1.00 91.50 282 GLN A O 1
ATOM 2240 N N . LEU A 1 283 ? 10.602 6.550 -7.539 1.00 94.00 283 LEU A N 1
ATOM 2241 C CA . LEU A 1 283 ? 10.445 7.967 -7.223 1.00 94.00 283 LEU A CA 1
ATOM 2242 C C . LEU A 1 283 ? 9.325 8.190 -6.199 1.00 94.00 283 LEU A C 1
ATOM 2244 O O . LEU A 1 283 ? 9.544 8.869 -5.201 1.00 94.00 283 LEU A O 1
ATOM 2248 N N . GLU A 1 284 ? 8.159 7.563 -6.386 1.00 94.06 284 GLU A N 1
ATOM 2249 C CA . GLU A 1 284 ? 7.068 7.628 -5.403 1.00 94.06 284 GLU A CA 1
ATOM 2250 C C . GLU A 1 284 ? 7.521 7.180 -4.010 1.00 94.06 284 GLU A C 1
ATOM 2252 O O . GLU A 1 284 ? 7.135 7.779 -3.010 1.00 94.06 284 GLU A O 1
ATOM 2257 N N . ARG A 1 285 ? 8.348 6.129 -3.935 1.00 91.31 285 ARG A N 1
ATOM 2258 C CA . ARG A 1 285 ? 8.869 5.614 -2.669 1.00 91.31 285 ARG A CA 1
ATOM 2259 C C . ARG A 1 285 ? 9.846 6.585 -2.013 1.00 91.31 285 ARG A C 1
ATOM 2261 O O . ARG A 1 285 ? 9.718 6.798 -0.813 1.00 91.31 285 ARG A O 1
ATOM 2268 N N . CYS A 1 286 ? 10.756 7.188 -2.776 1.00 91.00 286 CYS A N 1
ATOM 2269 C CA . CYS A 1 286 ? 11.652 8.234 -2.277 1.00 91.00 286 CYS A CA 1
ATOM 2270 C C . CYS A 1 286 ? 10.854 9.424 -1.730 1.00 91.00 286 CYS A C 1
ATOM 2272 O O . CYS A 1 286 ? 11.065 9.843 -0.594 1.00 91.00 286 CYS A O 1
ATOM 2274 N N . VAL A 1 287 ? 9.869 9.916 -2.491 1.00 93.81 287 VAL A N 1
ATOM 2275 C CA . VAL A 1 287 ? 8.983 10.999 -2.038 1.00 93.81 287 VAL A CA 1
ATOM 2276 C C . VAL A 1 287 ? 8.248 10.590 -0.764 1.00 93.81 287 VAL A C 1
ATOM 2278 O O . VAL A 1 287 ? 8.270 11.334 0.210 1.00 93.81 287 VAL A O 1
ATOM 2281 N N . PHE A 1 288 ? 7.660 9.391 -0.727 1.00 90.88 288 PHE A N 1
ATOM 2282 C CA . PHE A 1 288 ? 6.935 8.890 0.440 1.00 90.88 288 PHE A CA 1
ATOM 2283 C C . PHE A 1 288 ? 7.813 8.811 1.700 1.00 90.88 288 PHE A C 1
ATOM 2285 O O . PHE A 1 288 ? 7.373 9.222 2.772 1.00 90.88 288 PHE A O 1
ATOM 2292 N N . MET A 1 289 ? 9.056 8.329 1.581 1.00 86.31 289 MET A N 1
ATOM 2293 C CA . MET A 1 289 ? 10.004 8.277 2.702 1.00 86.31 289 MET A CA 1
ATOM 2294 C C . MET A 1 289 ? 10.354 9.669 3.230 1.00 86.31 289 MET A C 1
ATOM 2296 O O . MET A 1 289 ? 10.409 9.854 4.444 1.00 86.31 289 MET A O 1
ATOM 2300 N N . ASN A 1 290 ? 10.515 10.651 2.343 1.00 87.00 290 ASN A N 1
ATOM 2301 C CA . ASN A 1 290 ? 10.825 12.026 2.734 1.00 87.00 290 ASN A CA 1
ATOM 2302 C C . ASN A 1 290 ? 9.636 12.729 3.411 1.00 87.00 290 ASN A C 1
ATOM 2304 O O . ASN A 1 290 ? 9.822 13.450 4.386 1.00 87.00 290 ASN A O 1
ATOM 2308 N N . ILE A 1 291 ? 8.403 12.484 2.955 1.00 87.88 291 ILE A N 1
ATOM 2309 C CA . ILE A 1 291 ? 7.207 13.115 3.542 1.00 87.88 291 ILE A CA 1
ATOM 2310 C C . ILE A 1 291 ? 6.648 12.352 4.754 1.00 87.88 291 ILE A C 1
ATOM 2312 O O . ILE A 1 291 ? 5.742 12.848 5.416 1.00 87.88 291 ILE A O 1
ATOM 2316 N N . MET A 1 292 ? 7.139 11.144 5.057 1.00 83.88 292 MET A N 1
ATOM 2317 C CA . MET A 1 292 ? 6.546 10.269 6.079 1.00 83.88 292 MET A CA 1
ATOM 2318 C C . MET A 1 292 ? 6.507 10.908 7.472 1.00 83.88 292 MET A C 1
ATOM 2320 O O . MET A 1 292 ? 5.522 10.735 8.190 1.00 83.88 292 MET A O 1
ATOM 2324 N N . CYS A 1 293 ? 7.557 11.648 7.846 1.00 80.81 293 CYS A N 1
ATOM 2325 C CA . CYS A 1 293 ? 7.609 12.359 9.125 1.00 80.81 293 CYS A CA 1
ATOM 2326 C C . CYS A 1 293 ? 6.487 13.408 9.207 1.00 80.81 293 CYS A C 1
ATOM 2328 O O . CYS A 1 293 ? 5.688 13.382 10.141 1.00 80.81 293 CYS A O 1
ATOM 2330 N N . HIS A 1 294 ? 6.352 14.231 8.163 1.00 83.44 294 HIS A N 1
ATOM 2331 C CA . HIS A 1 294 ? 5.293 15.236 8.032 1.00 83.44 294 HIS A CA 1
ATOM 2332 C C . HIS A 1 294 ? 3.895 14.602 8.082 1.00 83.44 294 HIS A C 1
ATOM 2334 O O . HIS A 1 294 ? 3.043 15.005 8.869 1.00 83.44 294 HIS A O 1
ATOM 2340 N N . LEU A 1 295 ? 3.677 13.520 7.322 1.00 83.00 295 LEU A N 1
ATOM 2341 C CA . LEU A 1 295 ? 2.415 12.770 7.327 1.00 83.00 295 LEU A CA 1
ATOM 2342 C C . LEU A 1 295 ? 2.039 12.267 8.725 1.00 83.00 295 LEU A C 1
ATOM 2344 O O . LEU A 1 295 ? 0.878 12.361 9.116 1.00 83.00 295 LEU A O 1
ATOM 2348 N N . SER A 1 296 ? 3.007 11.745 9.483 1.00 81.25 296 SER A N 1
ATOM 2349 C CA . SER A 1 296 ? 2.754 11.208 10.826 1.00 81.25 296 SER A CA 1
ATOM 2350 C C . SER A 1 296 ? 2.293 12.264 11.834 1.00 81.25 296 SER A C 1
ATOM 2352 O O . SER A 1 296 ? 1.623 11.917 12.803 1.00 81.25 296 SER A O 1
ATOM 2354 N N . GLN A 1 297 ? 2.614 13.538 11.590 1.00 81.50 297 GLN A N 1
ATOM 2355 C CA . GLN A 1 297 ? 2.181 14.664 12.417 1.00 81.50 297 GLN A CA 1
ATOM 2356 C C . GLN A 1 297 ? 0.784 15.174 12.029 1.00 81.50 297 GLN A C 1
ATOM 2358 O O . GLN A 1 297 ? 0.085 15.727 12.873 1.00 81.50 297 GLN A O 1
ATOM 2363 N N . ILE A 1 298 ? 0.371 14.975 10.772 1.00 85.50 298 ILE A N 1
ATOM 2364 C CA . ILE A 1 298 ? -0.900 15.480 10.229 1.00 85.50 298 ILE A CA 1
ATOM 2365 C C . ILE A 1 298 ? -2.051 14.488 10.407 1.00 85.50 298 ILE A C 1
ATOM 2367 O O . ILE A 1 298 ? -3.193 14.892 10.638 1.00 85.50 298 ILE A O 1
ATOM 2371 N N . ILE A 1 299 ? -1.789 13.192 10.219 1.00 87.44 299 ILE A N 1
ATOM 2372 C CA . ILE A 1 299 ? -2.852 12.186 10.142 1.00 87.44 299 ILE A CA 1
ATOM 2373 C C . ILE A 1 299 ? -3.532 12.012 11.510 1.00 87.44 299 ILE A C 1
ATOM 2375 O O . ILE A 1 299 ? -2.868 11.873 12.538 1.00 87.44 299 ILE A O 1
ATOM 2379 N N . CYS A 1 300 ? -4.870 11.983 11.513 1.00 86.00 300 CYS A N 1
ATOM 2380 C CA . CYS A 1 300 ? -5.685 11.792 12.709 1.00 86.00 300 CYS A CA 1
ATOM 2381 C C . CYS A 1 300 ? -5.248 10.544 13.476 1.00 86.00 300 CYS A C 1
ATOM 2383 O O . CYS A 1 300 ? -5.136 9.458 12.909 1.00 86.00 300 CYS A O 1
ATOM 2385 N N . LYS A 1 301 ? -5.131 10.662 14.803 1.00 86.75 301 LYS A N 1
ATOM 2386 C CA . LYS A 1 301 ? -4.826 9.530 15.699 1.00 86.75 301 LYS A CA 1
ATOM 2387 C C . LYS A 1 301 ? -5.844 8.384 15.603 1.00 86.75 301 LYS A C 1
ATOM 2389 O O . LYS A 1 301 ? -5.490 7.239 15.864 1.00 86.75 301 LYS A O 1
ATOM 2394 N N . CYS A 1 302 ? -7.074 8.713 15.207 1.00 88.19 302 CYS A N 1
ATOM 2395 C CA . CYS A 1 302 ? -8.191 7.802 14.978 1.00 88.19 302 CYS A CA 1
ATOM 2396 C C . CYS A 1 302 ? -8.052 6.927 13.718 1.00 88.19 302 CYS A C 1
ATOM 2398 O O . CYS A 1 302 ? -8.802 5.963 13.543 1.00 88.19 302 CYS A O 1
ATOM 2400 N N . GLN A 1 303 ? -7.116 7.259 12.823 1.00 90.56 303 GLN A N 1
ATOM 2401 C CA . GLN A 1 303 ? -6.845 6.518 11.597 1.00 90.56 303 GLN A CA 1
ATOM 2402 C C . GLN A 1 303 ? -5.819 5.414 11.857 1.00 90.56 303 GLN A C 1
ATOM 2404 O O . GLN A 1 303 ? -4.741 5.654 12.390 1.00 90.56 303 GLN A O 1
ATOM 2409 N N . HIS A 1 304 ? -6.164 4.182 11.492 1.00 88.75 304 HIS A N 1
ATOM 2410 C CA . HIS A 1 304 ? -5.338 2.994 11.711 1.00 88.75 304 HIS A CA 1
ATOM 2411 C C . HIS A 1 304 ? -4.956 2.276 10.407 1.00 88.75 304 HIS A C 1
ATOM 2413 O O . HIS A 1 304 ? -4.155 1.341 10.429 1.00 88.75 304 HIS A O 1
ATOM 2419 N N . GLY A 1 305 ? -5.511 2.694 9.267 1.00 86.00 305 GLY A N 1
ATOM 2420 C CA . GLY A 1 305 ? -5.179 2.159 7.950 1.00 86.00 305 GLY A CA 1
ATOM 2421 C C . GLY A 1 305 ? -3.849 2.700 7.428 1.00 86.00 305 GLY A C 1
ATOM 2422 O O . GLY A 1 305 ? -3.573 3.887 7.539 1.00 86.00 305 GLY A O 1
ATOM 2423 N N . PHE A 1 306 ? -3.035 1.827 6.829 1.00 79.38 306 PHE A N 1
ATOM 2424 C CA . PHE A 1 306 ? -1.770 2.161 6.149 1.00 79.38 306 PHE A CA 1
ATOM 2425 C C . PHE A 1 306 ? -0.717 2.925 6.983 1.00 79.38 306 PHE A C 1
ATOM 2427 O O . PHE A 1 306 ? 0.236 3.457 6.416 1.00 79.38 306 PHE A O 1
ATOM 2434 N N . LEU A 1 307 ? -0.839 2.946 8.314 1.00 80.06 307 LEU A N 1
ATOM 2435 C CA . LEU A 1 307 ? 0.126 3.568 9.223 1.00 80.06 307 LEU A CA 1
ATOM 2436 C C . LEU A 1 307 ? 1.000 2.523 9.918 1.00 80.06 307 LEU A C 1
ATOM 2438 O O . LEU A 1 307 ? 0.554 1.431 10.270 1.00 80.06 307 LEU A O 1
ATOM 2442 N N . ARG A 1 308 ? 2.267 2.868 10.162 1.00 78.44 308 ARG A N 1
ATOM 2443 C CA . ARG A 1 308 ? 3.195 1.997 10.893 1.00 78.44 308 ARG A CA 1
ATOM 2444 C C . ARG A 1 308 ? 2.767 1.886 12.360 1.00 78.44 308 ARG A C 1
ATOM 2446 O O . ARG A 1 308 ? 2.507 2.895 13.001 1.00 78.44 308 ARG A O 1
ATOM 2453 N N . GLY A 1 309 ? 2.728 0.665 12.893 1.00 80.69 309 GLY A N 1
ATOM 2454 C CA . GLY A 1 309 ? 2.369 0.411 14.297 1.00 80.69 309 GLY A CA 1
ATOM 2455 C C . GLY A 1 309 ? 0.866 0.474 14.602 1.00 80.69 309 GLY A C 1
ATOM 2456 O O . GLY A 1 309 ? 0.471 0.233 15.738 1.00 80.69 309 GLY A O 1
ATOM 2457 N N . LYS A 1 310 ? 0.018 0.745 13.604 1.00 84.75 310 LYS A N 1
ATOM 2458 C CA . LYS A 1 310 ? -1.442 0.672 13.713 1.00 84.75 310 LYS A CA 1
ATOM 2459 C C . LYS A 1 310 ? -1.966 -0.472 12.841 1.00 84.75 310 LYS A C 1
ATOM 2461 O O . LYS A 1 310 ? -1.361 -0.831 11.832 1.00 84.75 310 LYS A O 1
ATOM 2466 N N . SER A 1 311 ? -3.059 -1.097 13.262 1.00 87.81 311 SER A N 1
ATOM 2467 C CA . SER A 1 311 ? -3.660 -2.232 12.564 1.00 87.81 311 SER A CA 1
ATOM 2468 C C . SER A 1 311 ? -5.167 -2.287 12.799 1.00 87.81 311 SER A C 1
ATOM 2470 O O . SER A 1 311 ? -5.719 -1.554 13.624 1.00 87.81 311 SER A O 1
ATOM 2472 N N . CYS A 1 312 ? -5.839 -3.207 12.105 1.00 88.06 312 CYS A N 1
ATOM 2473 C CA . CYS A 1 312 ? -7.244 -3.505 12.371 1.00 88.06 312 CYS A CA 1
ATOM 2474 C C . CYS A 1 312 ? -7.472 -3.957 13.819 1.00 88.06 312 CYS A C 1
ATOM 2476 O O . CYS A 1 312 ? -8.494 -3.630 14.411 1.00 88.06 312 CYS A O 1
ATOM 2478 N N . VAL A 1 313 ? -6.494 -4.657 14.402 1.00 90.81 313 VAL A N 1
ATOM 2479 C CA . VAL A 1 313 ? -6.558 -5.134 15.786 1.00 90.81 313 VAL A CA 1
ATOM 2480 C C . VAL A 1 313 ? -6.479 -3.965 16.757 1.00 90.81 313 VAL A C 1
ATOM 2482 O O . VAL A 1 313 ? -7.330 -3.863 17.630 1.00 90.81 313 VAL A O 1
ATOM 2485 N N . THR A 1 314 ? -5.530 -3.039 16.582 1.00 90.88 314 THR A N 1
ATOM 2486 C CA . THR A 1 314 ? -5.435 -1.881 17.487 1.00 90.88 314 THR A CA 1
ATOM 2487 C C . THR A 1 314 ? -6.686 -1.007 17.408 1.00 90.88 314 THR A C 1
ATOM 2489 O O . THR A 1 314 ? -7.157 -0.512 18.422 1.00 90.88 314 THR A O 1
ATOM 2492 N N . ASN A 1 315 ? -7.278 -0.881 16.217 1.00 92.38 315 ASN A N 1
ATOM 2493 C CA . ASN A 1 315 ? -8.523 -0.141 16.010 1.00 92.38 315 ASN A CA 1
ATOM 2494 C C . ASN A 1 315 ? -9.737 -0.824 16.663 1.00 92.38 315 ASN A C 1
ATOM 2496 O O . ASN A 1 315 ? -10.685 -0.167 17.094 1.00 92.38 315 ASN A O 1
ATOM 2500 N N . LEU A 1 316 ? -9.749 -2.157 16.677 1.00 91.81 316 LEU A N 1
ATOM 2501 C CA . LEU A 1 316 ? -10.787 -2.939 17.334 1.00 91.81 316 LEU A CA 1
ATOM 2502 C C . LEU A 1 316 ? -10.651 -2.859 18.856 1.00 91.81 316 LEU A C 1
ATOM 2504 O O . LEU A 1 316 ? -11.654 -2.637 19.521 1.00 91.81 316 LEU A O 1
ATOM 2508 N N . LEU A 1 317 ? -9.431 -2.983 19.383 1.00 92.62 317 LEU A N 1
ATOM 2509 C CA . LEU A 1 317 ? -9.155 -2.896 20.817 1.00 92.62 317 LEU A CA 1
ATOM 2510 C C . LEU A 1 317 ? -9.583 -1.545 21.401 1.00 92.62 317 LEU A C 1
ATOM 2512 O O . LEU A 1 317 ? -10.293 -1.536 22.397 1.00 92.62 317 LEU A O 1
ATOM 2516 N N . GLU A 1 318 ? -9.241 -0.426 20.752 1.00 91.06 318 GLU A N 1
ATOM 2517 C CA . GLU A 1 318 ? -9.666 0.912 21.203 1.00 91.06 318 GLU A CA 1
ATOM 2518 C C . GLU A 1 318 ? -11.203 1.051 21.239 1.00 91.06 318 GLU A C 1
ATOM 2520 O O . GLU A 1 318 ? -11.760 1.638 22.164 1.00 91.06 318 GLU A O 1
ATOM 2525 N N . ALA A 1 319 ? -11.907 0.465 20.264 1.00 90.75 319 ALA A N 1
ATOM 2526 C CA . ALA A 1 319 ? -13.369 0.493 20.233 1.00 90.75 319 ALA A CA 1
ATOM 2527 C C . ALA A 1 319 ? -14.002 -0.425 21.292 1.00 90.75 319 ALA A C 1
ATOM 2529 O O . ALA A 1 319 ? -14.976 -0.038 21.933 1.00 90.75 319 ALA A O 1
ATOM 2530 N N . ILE A 1 320 ? -13.458 -1.630 21.486 1.00 92.81 320 ILE A N 1
ATOM 2531 C CA . ILE A 1 320 ? -13.947 -2.577 22.496 1.00 92.81 320 ILE A CA 1
ATOM 2532 C C . ILE A 1 320 ? -13.705 -2.035 23.903 1.00 92.81 320 ILE A C 1
ATOM 2534 O O . ILE A 1 320 ? -14.605 -2.146 24.723 1.00 92.81 320 ILE A O 1
ATOM 2538 N N . ASP A 1 321 ? -12.550 -1.422 24.178 1.00 93.88 321 ASP A N 1
ATOM 2539 C CA . ASP A 1 321 ? -12.269 -0.792 25.474 1.00 93.88 321 ASP A CA 1
ATOM 2540 C C . ASP A 1 321 ? -13.317 0.275 25.817 1.00 93.88 321 ASP A C 1
ATOM 2542 O O . ASP A 1 321 ? -13.900 0.265 26.901 1.00 93.88 321 ASP A O 1
ATOM 2546 N N . TYR A 1 322 ? -13.618 1.160 24.863 1.00 92.94 322 TYR A N 1
ATOM 2547 C CA . TYR A 1 322 ? -14.651 2.176 25.042 1.00 92.94 322 TYR A CA 1
ATOM 2548 C C . TYR A 1 322 ? -16.028 1.555 25.309 1.00 92.94 322 TYR A C 1
ATOM 2550 O O . TYR A 1 322 ? -16.723 1.963 26.240 1.00 92.94 322 TYR A O 1
ATOM 2558 N N . ILE A 1 323 ? -16.420 0.563 24.503 1.00 92.38 323 ILE A N 1
ATOM 2559 C CA . ILE A 1 323 ? -17.709 -0.124 24.644 1.00 92.38 323 ILE A CA 1
ATOM 2560 C C . ILE A 1 323 ? -17.789 -0.839 25.998 1.00 92.38 323 ILE A C 1
ATOM 2562 O O . ILE A 1 323 ? -18.779 -0.673 26.706 1.00 92.38 323 ILE A O 1
ATOM 2566 N N . GLY A 1 324 ? -16.745 -1.578 26.378 1.00 91.69 324 GLY A N 1
ATOM 2567 C CA . GLY A 1 324 ? -16.652 -2.310 27.640 1.00 91.69 324 GLY A CA 1
ATOM 2568 C C . GLY A 1 324 ? -16.836 -1.388 28.839 1.00 91.69 324 GLY A C 1
ATOM 2569 O O . GLY A 1 324 ? -17.750 -1.601 29.627 1.00 91.69 324 GLY A O 1
ATOM 2570 N N . ARG A 1 325 ? -16.092 -0.273 28.893 1.00 94.00 325 ARG A N 1
ATOM 2571 C CA . ARG A 1 325 ? -16.212 0.715 29.980 1.00 94.00 325 ARG A CA 1
ATOM 2572 C C . ARG A 1 325 ? -17.625 1.266 30.157 1.00 94.00 325 ARG A C 1
ATOM 2574 O O . ARG A 1 325 ? -18.011 1.603 31.272 1.00 94.00 325 ARG A O 1
ATOM 2581 N N . ILE A 1 326 ? -18.397 1.414 29.084 1.00 91.12 326 ILE A N 1
ATOM 2582 C CA . ILE A 1 326 ? -19.771 1.928 29.179 1.00 91.12 326 ILE A CA 1
ATOM 2583 C C . ILE A 1 326 ? -20.746 0.821 29.577 1.00 91.12 326 ILE A C 1
ATOM 2585 O O . ILE A 1 326 ? -21.626 1.071 30.399 1.00 91.12 326 ILE A O 1
ATOM 2589 N N . LEU A 1 327 ? -20.579 -0.386 29.033 1.00 89.69 327 LEU A N 1
ATOM 2590 C CA . LEU A 1 327 ? -21.409 -1.540 29.378 1.00 89.69 327 LEU A CA 1
ATOM 2591 C C . LEU A 1 327 ? -21.227 -1.964 30.842 1.00 89.69 327 LEU A C 1
ATOM 2593 O O . LEU A 1 327 ? -22.224 -2.241 31.504 1.00 89.69 327 LEU A O 1
ATOM 2597 N N . ASP A 1 328 ? -19.998 -1.932 31.365 1.00 91.44 328 ASP A N 1
ATOM 2598 C CA . ASP A 1 328 ? -19.694 -2.236 32.773 1.00 91.44 328 ASP A CA 1
ATOM 2599 C C . ASP A 1 328 ? -20.396 -1.260 33.733 1.00 91.44 328 ASP A C 1
ATOM 2601 O O . ASP A 1 328 ? -20.787 -1.629 34.838 1.00 91.44 328 ASP A O 1
ATOM 2605 N N . ASN A 1 329 ? -20.635 -0.025 33.281 1.00 89.62 329 ASN A N 1
ATOM 2606 C CA . ASN A 1 329 ? -21.397 0.994 34.008 1.00 89.62 329 ASN A CA 1
ATOM 2607 C C . ASN A 1 329 ? -22.916 0.929 33.741 1.00 89.62 329 ASN A C 1
ATOM 2609 O O . ASN A 1 329 ? -23.645 1.866 34.072 1.00 89.62 329 ASN A O 1
ATOM 2613 N N . GLY A 1 330 ? -23.409 -0.138 33.102 1.00 85.12 330 GLY A N 1
ATOM 2614 C CA . GLY A 1 330 ? -24.823 -0.315 32.759 1.00 85.12 330 GLY A CA 1
ATOM 2615 C C . GLY A 1 330 ? -25.342 0.640 31.677 1.00 85.12 330 GLY A C 1
ATOM 2616 O O . GLY A 1 330 ? -26.553 0.808 31.533 1.00 85.12 330 GLY A O 1
ATOM 2617 N N . GLY A 1 331 ? -24.449 1.300 30.933 1.00 87.75 331 GLY A N 1
ATOM 2618 C CA . GLY A 1 331 ? -24.799 2.205 29.841 1.00 87.75 331 GLY A CA 1
ATOM 2619 C C . GLY A 1 331 ? -25.064 1.483 28.516 1.00 87.75 331 GLY A C 1
ATOM 2620 O O . GLY A 1 331 ? -24.848 0.283 28.376 1.00 87.75 331 GLY A O 1
ATOM 2621 N N . GLN A 1 332 ? -25.500 2.239 27.507 1.00 88.94 332 GLN A N 1
ATOM 2622 C CA . GLN A 1 332 ? -25.659 1.759 26.131 1.00 88.94 332 GLN A CA 1
ATOM 2623 C C . GLN A 1 332 ? -24.700 2.501 25.195 1.00 88.94 332 GLN A C 1
ATOM 2625 O O . GLN A 1 332 ? -24.482 3.704 25.353 1.00 88.94 332 GLN A O 1
ATOM 2630 N N . VAL A 1 333 ? -24.171 1.792 24.194 1.00 91.69 333 VAL A N 1
ATOM 2631 C CA . VAL A 1 333 ? -23.381 2.363 23.096 1.00 91.69 333 VAL A CA 1
ATOM 2632 C C . VAL A 1 333 ? -24.038 2.025 21.768 1.00 91.69 333 VAL A C 1
ATOM 2634 O O . VAL A 1 333 ? -24.265 0.852 21.473 1.00 91.69 333 VAL A O 1
ATOM 2637 N N . ASP A 1 334 ? -24.264 3.045 20.947 1.00 92.25 334 ASP A N 1
ATOM 2638 C CA . ASP A 1 334 ? -24.697 2.866 19.564 1.00 92.25 334 ASP A CA 1
ATOM 2639 C C . ASP A 1 334 ? -23.497 3.038 18.629 1.00 92.25 334 ASP A C 1
ATOM 2641 O O . ASP A 1 334 ? -22.625 3.879 18.858 1.00 92.25 334 ASP A O 1
ATOM 2645 N N . THR A 1 335 ? -23.433 2.218 17.576 1.00 91.94 335 THR A N 1
ATOM 2646 C CA . THR A 1 335 ? -22.357 2.250 16.574 1.00 91.94 335 THR A CA 1
ATOM 2647 C C . THR A 1 335 ? -22.931 2.373 15.166 1.00 91.94 335 THR A C 1
ATOM 2649 O O . THR A 1 335 ? -23.821 1.616 14.780 1.00 91.94 335 THR A O 1
ATOM 2652 N N . ILE A 1 336 ? -22.378 3.291 14.377 1.00 91.50 336 ILE A N 1
ATOM 2653 C CA . ILE A 1 336 ? -22.708 3.526 12.971 1.00 91.50 336 ILE A CA 1
ATOM 2654 C C . ILE A 1 336 ? -21.502 3.131 12.122 1.00 91.50 336 ILE A C 1
ATOM 2656 O O . ILE A 1 336 ? -20.399 3.636 12.326 1.00 91.50 336 ILE A O 1
ATOM 2660 N N . TYR A 1 337 ? -21.723 2.256 11.143 1.00 90.06 337 TYR A N 1
ATOM 2661 C CA . TYR A 1 337 ? -20.719 1.881 10.150 1.00 90.06 337 TYR A CA 1
ATOM 2662 C C . TYR A 1 337 ? -20.967 2.650 8.854 1.00 90.06 337 TYR A C 1
ATOM 2664 O O . TYR A 1 337 ? -22.073 2.619 8.313 1.00 90.06 337 TYR A O 1
ATOM 2672 N N . LEU A 1 338 ? -19.938 3.335 8.364 1.00 88.38 338 LEU A N 1
ATOM 2673 C CA . LEU A 1 338 ? -19.959 4.073 7.108 1.00 88.38 338 LEU A CA 1
ATOM 2674 C C . LEU A 1 338 ? -19.170 3.290 6.056 1.00 88.38 338 LEU A C 1
ATOM 2676 O O . LEU A 1 338 ? -17.989 3.009 6.253 1.00 88.38 338 LEU A O 1
ATOM 2680 N N . ASP A 1 339 ? -19.828 2.974 4.942 1.00 81.75 339 ASP A N 1
ATOM 2681 C CA . ASP A 1 339 ? -19.220 2.327 3.777 1.00 81.75 339 ASP A CA 1
ATOM 2682 C C . ASP A 1 339 ? -19.171 3.320 2.611 1.00 81.75 339 ASP A C 1
ATOM 2684 O O . ASP A 1 339 ? -20.196 3.848 2.165 1.00 81.75 339 ASP A O 1
ATOM 2688 N N . MET A 1 340 ? -17.965 3.609 2.129 1.00 80.50 340 MET A N 1
ATOM 2689 C CA . MET A 1 340 ? -17.747 4.556 1.045 1.00 80.50 340 MET A CA 1
ATOM 2690 C C . MET A 1 340 ? -17.537 3.816 -0.281 1.00 80.50 340 MET A C 1
ATOM 2692 O O . MET A 1 340 ? -16.593 3.055 -0.479 1.00 80.50 340 MET A O 1
ATOM 2696 N N . SER A 1 341 ? -18.386 4.098 -1.268 1.00 76.12 341 SER A N 1
ATOM 2697 C CA . SER A 1 341 ? -18.289 3.450 -2.581 1.00 76.12 341 SER A CA 1
ATOM 2698 C C . SER A 1 341 ? -17.096 3.946 -3.407 1.00 76.12 341 SER A C 1
ATOM 2700 O O . SER A 1 341 ? -17.045 5.124 -3.764 1.00 76.12 341 SER A O 1
ATOM 2702 N N . LYS A 1 342 ? -16.209 3.025 -3.819 1.00 71.38 342 LYS A N 1
ATOM 2703 C CA . LYS A 1 342 ? -15.102 3.257 -4.781 1.00 71.38 342 LYS A CA 1
ATOM 2704 C C . LYS A 1 342 ? -14.245 4.485 -4.428 1.00 71.38 342 LYS A C 1
ATOM 2706 O O . LYS A 1 342 ? -13.996 5.357 -5.259 1.00 71.38 342 LYS A O 1
ATOM 2711 N N . THR A 1 343 ? -13.811 4.557 -3.175 1.00 74.06 343 THR A N 1
ATOM 2712 C CA . THR A 1 343 ? -13.101 5.703 -2.584 1.00 74.06 343 THR A CA 1
ATOM 2713 C C . THR A 1 343 ? -11.852 6.129 -3.340 1.00 74.06 343 THR A C 1
ATOM 2715 O O . THR A 1 343 ? -11.709 7.306 -3.660 1.00 74.06 343 THR A O 1
ATOM 2718 N N . PHE A 1 344 ? -10.983 5.178 -3.680 1.00 78.69 344 PHE A N 1
ATOM 2719 C CA . PHE A 1 344 ? -9.737 5.453 -4.397 1.00 78.69 344 PHE A CA 1
ATOM 2720 C C . PHE A 1 344 ? -9.959 5.999 -5.814 1.00 78.69 344 PHE A C 1
ATOM 2722 O O . PHE A 1 344 ? -9.155 6.806 -6.269 1.00 78.69 344 PHE A O 1
ATOM 2729 N N . ASP A 1 345 ? -11.060 5.635 -6.478 1.00 80.50 345 ASP A N 1
ATOM 2730 C CA . ASP A 1 345 ? -11.357 6.030 -7.865 1.00 80.50 345 ASP A CA 1
ATOM 2731 C C . ASP A 1 345 ? -12.054 7.403 -7.960 1.00 80.50 345 ASP A C 1
ATOM 2733 O O . ASP A 1 345 ? -12.053 8.053 -9.008 1.00 80.50 345 ASP A O 1
ATOM 2737 N N . ARG A 1 346 ? -12.669 7.865 -6.863 1.00 84.94 346 ARG A N 1
ATOM 2738 C CA . ARG A 1 346 ? -13.543 9.055 -6.832 1.00 84.94 346 ARG A CA 1
ATOM 2739 C C . ARG A 1 346 ? -12.900 10.309 -6.236 1.00 84.94 346 ARG A C 1
ATOM 2741 O O . ARG A 1 346 ? -13.578 11.319 -6.057 1.00 84.94 346 ARG A O 1
ATOM 2748 N N . ILE A 1 347 ? -11.605 10.272 -5.927 1.00 88.88 347 ILE A N 1
ATOM 2749 C CA . ILE A 1 347 ? -10.898 11.417 -5.337 1.00 88.88 347 ILE A CA 1
ATOM 2750 C C . ILE A 1 347 ? -10.844 12.575 -6.339 1.00 88.88 347 ILE A C 1
ATOM 2752 O O . ILE A 1 347 ? -10.326 12.431 -7.445 1.00 88.88 347 ILE A O 1
ATOM 2756 N N . ASN A 1 348 ? -11.338 13.747 -5.944 1.00 91.56 348 ASN A N 1
ATOM 2757 C CA . ASN A 1 348 ? -11.224 14.952 -6.759 1.00 91.56 348 ASN A CA 1
ATOM 2758 C C . ASN A 1 348 ? -9.817 15.556 -6.615 1.00 91.56 348 ASN A C 1
ATOM 2760 O O . ASN A 1 348 ? -9.414 15.934 -5.511 1.00 91.56 348 ASN A O 1
ATOM 2764 N N . HIS A 1 349 ? -9.084 15.670 -7.726 1.00 93.50 349 HIS A N 1
ATOM 2765 C CA . HIS A 1 349 ? -7.697 16.151 -7.725 1.00 93.50 349 HIS A CA 1
ATOM 2766 C C . HIS A 1 349 ? -7.571 17.594 -7.239 1.00 93.50 349 HIS A C 1
ATOM 2768 O O . HIS A 1 349 ? -6.713 17.873 -6.407 1.00 93.50 349 HIS A O 1
ATOM 2774 N N . THR A 1 350 ? -8.453 18.499 -7.670 1.00 93.38 350 THR A N 1
ATOM 2775 C CA . THR A 1 350 ? -8.425 19.909 -7.250 1.00 93.38 350 THR A CA 1
ATOM 2776 C C . THR A 1 350 ? -8.585 20.044 -5.738 1.00 93.38 350 THR A C 1
ATOM 2778 O O . THR A 1 350 ? -7.808 20.743 -5.089 1.00 93.38 350 THR A O 1
ATOM 2781 N N . LYS A 1 351 ? -9.550 19.323 -5.149 1.00 92.69 351 LYS A N 1
ATOM 2782 C CA . LYS A 1 351 ? -9.753 19.303 -3.692 1.00 92.69 351 LYS A CA 1
ATOM 2783 C C . LYS A 1 351 ? -8.548 18.713 -2.962 1.00 92.69 351 LYS A C 1
ATOM 2785 O O . LYS A 1 351 ? -8.129 19.274 -1.954 1.00 92.69 351 LYS A O 1
ATOM 2790 N N . LEU A 1 352 ? -7.980 17.618 -3.471 1.00 93.50 352 LEU A N 1
ATOM 2791 C CA . LEU A 1 352 ? -6.792 16.995 -2.887 1.00 93.50 352 LEU A CA 1
ATOM 2792 C C . LEU A 1 352 ? -5.587 17.949 -2.889 1.00 93.50 352 LEU A C 1
ATOM 2794 O O . LEU A 1 352 ? -4.930 18.087 -1.864 1.00 93.50 352 LEU A O 1
ATOM 2798 N N . ILE A 1 353 ? -5.326 18.653 -3.993 1.00 94.38 353 ILE A N 1
ATOM 2799 C CA . ILE A 1 353 ? -4.227 19.627 -4.087 1.00 94.38 353 ILE A CA 1
ATOM 2800 C C . ILE A 1 353 ? -4.432 20.801 -3.121 1.00 94.38 353 ILE A C 1
ATOM 2802 O O . ILE A 1 353 ? -3.489 21.208 -2.444 1.00 94.38 353 ILE A O 1
ATOM 2806 N N . THR A 1 354 ? -5.658 21.315 -2.994 1.00 90.44 354 THR A N 1
ATOM 2807 C CA . THR A 1 354 ? -5.971 22.356 -2.001 1.00 90.44 354 THR A CA 1
ATOM 2808 C C . THR A 1 354 ? -5.744 21.858 -0.574 1.00 90.44 354 THR A C 1
ATOM 2810 O O . THR A 1 354 ? -5.142 22.566 0.229 1.00 90.44 354 THR A O 1
ATOM 2813 N N . LYS A 1 355 ? -6.152 20.621 -0.259 1.00 90.75 355 LYS A N 1
ATOM 2814 C CA . LYS A 1 355 ? -5.885 20.006 1.049 1.00 90.75 355 LYS A CA 1
ATOM 2815 C C . LYS A 1 355 ? -4.392 19.849 1.314 1.00 90.75 355 LYS A C 1
ATOM 2817 O O . LYS A 1 355 ? -3.937 20.220 2.386 1.00 90.75 355 LYS A O 1
ATOM 2822 N N . LEU A 1 356 ? -3.620 19.373 0.337 1.00 91.31 356 LEU A N 1
ATOM 2823 C CA . LEU A 1 356 ? -2.163 19.274 0.447 1.00 91.31 356 LEU A CA 1
ATOM 2824 C C . LEU A 1 356 ? -1.538 20.633 0.778 1.00 91.31 356 LEU A C 1
ATOM 2826 O O . LEU A 1 356 ? -0.743 20.724 1.707 1.00 91.31 356 LEU A O 1
ATOM 2830 N N . ARG A 1 357 ? -1.954 21.706 0.100 1.00 90.06 357 ARG A N 1
ATOM 2831 C CA . ARG A 1 357 ? -1.495 23.061 0.433 1.00 90.06 357 ARG A CA 1
ATOM 2832 C C . ARG A 1 357 ? -1.801 23.436 1.886 1.00 90.06 357 ARG A C 1
ATOM 2834 O O . ARG A 1 357 ? -0.924 23.944 2.575 1.00 90.06 357 ARG A O 1
ATOM 2841 N N . ASN A 1 358 ? -3.014 23.150 2.355 1.00 85.81 358 ASN A N 1
ATOM 2842 C CA . ASN A 1 358 ? -3.438 23.450 3.727 1.00 85.81 358 ASN A CA 1
ATOM 2843 C C . ASN A 1 358 ? -2.702 22.602 4.777 1.00 85.81 358 ASN A C 1
ATOM 2845 O O . ASN A 1 358 ? -2.480 23.066 5.889 1.00 85.81 358 ASN A O 1
ATOM 2849 N N . TYR A 1 359 ? -2.286 21.388 4.416 1.00 87.19 359 TYR A N 1
ATOM 2850 C CA . TYR A 1 359 ? -1.429 20.530 5.234 1.00 87.19 359 TYR A CA 1
ATOM 2851 C C . TYR A 1 359 ? 0.060 20.881 5.129 1.00 87.19 359 TYR A C 1
ATOM 2853 O O . TYR A 1 359 ? 0.898 20.115 5.593 1.00 87.19 359 TYR A O 1
ATOM 2861 N N . GLY A 1 360 ? 0.420 22.000 4.501 1.00 86.38 360 GLY A N 1
ATOM 2862 C CA . GLY A 1 360 ? 1.800 22.468 4.459 1.00 86.38 360 GLY A CA 1
ATOM 2863 C C . GLY A 1 360 ? 2.623 21.984 3.266 1.00 86.38 360 GLY A C 1
ATOM 2864 O O . GLY A 1 360 ? 3.816 22.246 3.190 1.00 86.38 360 GLY A O 1
ATOM 2865 N N . PHE A 1 361 ? 2.048 21.297 2.284 1.00 90.19 361 PHE A N 1
ATOM 2866 C CA . PHE A 1 361 ? 2.803 20.967 1.073 1.00 90.19 361 PHE A CA 1
ATOM 2867 C C . PHE A 1 361 ? 2.903 22.208 0.176 1.00 90.19 361 PHE A C 1
ATOM 2869 O O . PHE A 1 361 ? 1.891 22.740 -0.281 1.00 90.19 361 PHE A O 1
ATOM 2876 N N . GLY A 1 362 ? 4.124 22.674 -0.088 1.00 88.88 362 GLY A N 1
ATOM 2877 C CA . GLY A 1 362 ? 4.399 23.909 -0.825 1.00 88.88 362 GLY A CA 1
ATOM 2878 C C . GLY A 1 362 ? 5.390 23.733 -1.977 1.00 88.88 362 GLY A C 1
ATOM 2879 O O . GLY A 1 362 ? 5.760 22.620 -2.347 1.00 88.88 362 GLY A O 1
ATOM 2880 N N . GLY A 1 363 ? 5.823 24.854 -2.556 1.00 92.00 363 GLY A N 1
ATOM 2881 C CA . GLY A 1 363 ? 6.939 24.904 -3.507 1.00 92.00 363 GLY A CA 1
ATOM 2882 C C . GLY A 1 363 ? 6.820 23.975 -4.720 1.00 92.00 363 GLY A C 1
ATOM 2883 O O . GLY A 1 363 ? 5.742 23.783 -5.294 1.00 92.00 363 GLY A O 1
ATOM 2884 N N . ASN A 1 364 ? 7.961 23.418 -5.131 1.00 94.06 364 ASN A N 1
ATOM 2885 C CA . ASN A 1 364 ? 8.041 22.509 -6.274 1.00 94.06 364 ASN A CA 1
ATOM 2886 C C . ASN A 1 364 ? 7.456 21.131 -5.955 1.00 94.06 364 ASN A C 1
ATOM 2888 O O . ASN A 1 364 ? 6.957 20.472 -6.862 1.00 94.06 364 ASN A O 1
ATOM 2892 N N . LEU A 1 365 ? 7.419 20.729 -4.682 1.00 94.38 365 LEU A N 1
ATOM 2893 C CA . LEU A 1 365 ? 6.765 19.494 -4.260 1.00 94.38 365 LEU A CA 1
ATOM 2894 C C . LEU A 1 365 ? 5.247 19.531 -4.495 1.00 94.38 365 LEU A C 1
ATOM 2896 O O . LEU A 1 365 ? 4.685 18.569 -5.017 1.00 94.38 365 LEU A O 1
ATOM 2900 N N . LEU A 1 366 ? 4.571 20.642 -4.179 1.00 94.69 366 LEU A N 1
ATOM 2901 C CA . LEU A 1 366 ? 3.138 20.785 -4.464 1.00 94.69 366 LEU A CA 1
ATOM 2902 C C . LEU A 1 366 ? 2.863 20.774 -5.975 1.00 94.69 366 LEU A C 1
ATOM 2904 O O . LEU A 1 366 ? 1.932 20.102 -6.425 1.00 94.69 366 LEU A O 1
ATOM 2908 N N . LYS A 1 367 ? 3.700 21.463 -6.766 1.00 95.94 367 LYS A N 1
ATOM 2909 C CA . LYS A 1 367 ? 3.639 21.407 -8.239 1.00 95.94 367 LYS A CA 1
ATOM 2910 C C . LYS A 1 367 ? 3.848 19.981 -8.749 1.00 95.94 367 LYS A C 1
ATOM 2912 O O . LYS A 1 367 ? 3.119 19.535 -9.631 1.00 95.94 367 LYS A O 1
ATOM 2917 N N . TRP A 1 368 ? 4.774 19.244 -8.138 1.00 97.00 368 TRP A N 1
ATOM 2918 C CA . TRP A 1 368 ? 5.032 17.847 -8.459 1.00 97.00 368 TRP A CA 1
ATOM 2919 C C . TRP A 1 368 ? 3.807 16.970 -8.197 1.00 97.00 368 TRP A C 1
ATOM 2921 O O . TRP A 1 368 ? 3.433 16.199 -9.075 1.00 97.00 368 TRP A O 1
ATOM 2931 N N . PHE A 1 369 ? 3.121 17.128 -7.058 1.00 96.00 369 PHE A N 1
ATOM 2932 C CA . PHE A 1 369 ? 1.861 16.420 -6.788 1.00 96.00 369 PHE A CA 1
ATOM 2933 C C . PHE A 1 369 ? 0.752 16.786 -7.779 1.00 96.00 369 PHE A C 1
ATOM 2935 O O . PHE A 1 369 ? -0.001 15.909 -8.203 1.00 96.00 369 PHE A O 1
ATOM 2942 N N . GLN A 1 370 ? 0.669 18.054 -8.189 1.00 95.69 370 GLN A N 1
ATOM 2943 C CA . GLN A 1 370 ? -0.264 18.482 -9.230 1.00 95.69 370 GLN A CA 1
ATOM 2944 C C . GLN A 1 370 ? 0.053 17.785 -10.560 1.00 95.69 370 GLN A C 1
ATOM 2946 O O . GLN A 1 370 ? -0.825 17.167 -11.152 1.00 95.69 370 GLN A O 1
ATOM 2951 N N . SER A 1 371 ? 1.320 17.779 -10.980 1.00 95.62 371 SER A N 1
ATOM 2952 C CA . SER A 1 371 ? 1.769 17.067 -12.181 1.00 95.62 371 SER A CA 1
ATOM 2953 C C . SER A 1 371 ? 1.577 15.547 -12.082 1.00 95.62 371 SER A C 1
ATOM 2955 O O . SER A 1 371 ? 1.255 14.907 -13.079 1.00 95.62 371 SER A O 1
ATOM 2957 N N . TYR A 1 372 ? 1.743 14.966 -10.891 1.00 94.50 372 TYR A N 1
ATOM 2958 C CA . TYR A 1 372 ? 1.576 13.536 -10.627 1.00 94.50 372 TYR A CA 1
ATOM 2959 C C . TYR A 1 372 ? 0.140 13.054 -10.863 1.00 94.50 372 TYR A C 1
ATOM 2961 O O . TYR A 1 372 ? -0.046 11.928 -11.338 1.00 94.50 372 TYR A O 1
ATOM 2969 N N . LEU A 1 373 ? -0.851 13.891 -10.532 1.00 93.12 373 LEU A N 1
ATOM 2970 C CA . LEU A 1 373 ? -2.280 13.595 -10.671 1.00 93.12 373 LEU A CA 1
ATOM 2971 C C . LEU A 1 373 ? -2.849 14.008 -12.038 1.00 93.12 373 LEU A C 1
ATOM 2973 O O . LEU A 1 373 ? -3.728 13.316 -12.547 1.00 93.12 373 LEU A O 1
ATOM 2977 N N . SER A 1 374 ? -2.338 15.088 -12.636 1.00 92.88 374 SER A N 1
ATOM 2978 C CA . SER A 1 374 ? -2.814 15.613 -13.922 1.00 92.88 374 SER A CA 1
ATOM 2979 C C . SER A 1 374 ? -2.331 14.811 -15.133 1.00 92.88 374 SER A C 1
ATOM 2981 O O . SER A 1 374 ? -1.224 14.264 -15.144 1.00 92.88 374 SER A O 1
ATOM 2983 N N . ASP A 1 375 ? -3.150 14.817 -16.190 1.00 92.06 375 ASP A N 1
ATOM 2984 C CA . ASP A 1 375 ? -2.859 14.246 -17.517 1.00 92.06 375 ASP A CA 1
ATOM 2985 C C . ASP A 1 375 ? -2.504 12.755 -17.482 1.00 92.06 375 ASP A C 1
ATOM 2987 O O . ASP A 1 375 ? -1.737 12.238 -18.297 1.00 92.06 375 ASP A O 1
ATOM 2991 N N . ARG A 1 376 ? -3.048 12.040 -16.494 1.00 91.31 376 ARG A N 1
ATOM 2992 C CA . ARG A 1 376 ? -2.875 10.597 -16.387 1.00 91.31 376 ARG A CA 1
ATOM 2993 C C . ARG A 1 376 ? -3.767 9.877 -17.374 1.00 91.31 376 ARG A C 1
ATOM 2995 O O . ARG A 1 376 ? -4.920 10.245 -17.585 1.00 91.31 376 ARG A O 1
ATOM 3002 N N . CYS A 1 377 ? -3.235 8.792 -17.908 1.00 91.12 377 CYS A N 1
ATOM 3003 C CA . CYS A 1 377 ? -3.930 7.934 -18.845 1.00 91.12 377 CYS A CA 1
ATOM 3004 C C . CYS A 1 377 ? -3.858 6.479 -18.385 1.00 91.12 377 CYS A C 1
ATOM 3006 O O . CYS A 1 377 ? -2.902 6.058 -17.731 1.00 91.12 377 CYS A O 1
ATOM 3008 N N . GLN A 1 378 ? -4.862 5.692 -18.746 1.00 90.88 378 GLN A N 1
ATOM 3009 C CA . GLN A 1 378 ? -4.912 4.269 -18.450 1.00 90.88 378 GLN A CA 1
ATOM 3010 C C . GLN A 1 378 ? -5.427 3.467 -19.641 1.00 90.88 378 GLN A C 1
ATOM 3012 O O . GLN A 1 378 ? -6.283 3.929 -20.394 1.00 90.88 378 GLN A O 1
ATOM 3017 N N . CYS A 1 379 ? -4.940 2.242 -19.784 1.00 89.25 379 CYS A N 1
ATOM 3018 C CA . CYS A 1 379 ? -5.469 1.256 -20.721 1.00 89.25 379 CYS A CA 1
ATOM 3019 C C . CYS A 1 379 ? -5.659 -0.077 -19.994 1.00 89.25 379 CYS A C 1
ATOM 3021 O O . CYS A 1 379 ? -4.969 -0.370 -19.020 1.00 89.25 379 CYS A O 1
ATOM 3023 N N . VAL A 1 380 ? -6.615 -0.893 -20.428 1.00 88.19 380 VAL A N 1
ATOM 3024 C CA . VAL A 1 380 ? -6.899 -2.193 -19.815 1.00 88.19 380 VAL A CA 1
ATOM 3025 C C . VAL A 1 380 ? -6.141 -3.275 -20.573 1.00 88.19 380 VAL A C 1
ATOM 3027 O O . VAL A 1 380 ? -6.211 -3.344 -21.797 1.00 88.19 380 VAL A O 1
ATOM 3030 N N . THR A 1 381 ? -5.423 -4.135 -19.849 1.00 83.31 381 THR A N 1
ATOM 3031 C CA . THR A 1 381 ? -4.715 -5.283 -20.428 1.00 83.31 381 THR A CA 1
ATOM 3032 C C . THR A 1 381 ? -5.358 -6.593 -19.981 1.00 83.31 381 THR A C 1
ATOM 3034 O O . THR A 1 381 ? -5.379 -6.915 -18.790 1.00 83.31 381 THR A O 1
ATOM 3037 N N . VAL A 1 382 ? -5.842 -7.385 -20.940 1.00 78.62 382 VAL A N 1
ATOM 3038 C CA . VAL A 1 382 ? -6.436 -8.709 -20.698 1.00 78.62 382 VAL A CA 1
ATOM 3039 C C . VAL A 1 382 ? -5.825 -9.713 -21.664 1.00 78.62 382 VAL A C 1
ATOM 3041 O O . VAL A 1 382 ? -5.891 -9.538 -22.874 1.00 78.62 382 VAL A O 1
ATOM 3044 N N . LEU A 1 383 ? -5.224 -10.778 -21.123 1.00 75.31 383 LEU A N 1
ATOM 3045 C CA . LEU A 1 383 ? -4.640 -11.883 -21.902 1.00 75.31 383 LEU A CA 1
ATOM 3046 C C . LEU A 1 383 ? -3.631 -11.443 -22.987 1.00 75.31 383 LEU A C 1
ATOM 3048 O O . LEU A 1 383 ? -3.475 -12.126 -23.991 1.00 75.31 383 LEU A O 1
ATOM 3052 N N . GLY A 1 384 ? -2.925 -10.330 -22.768 1.00 72.19 384 GLY A N 1
ATOM 3053 C CA . GLY A 1 384 ? -1.942 -9.785 -23.714 1.00 72.19 384 GLY A CA 1
ATOM 3054 C C . GLY A 1 384 ? -2.517 -8.801 -24.738 1.00 72.19 384 GLY A C 1
ATOM 3055 O O . GLY A 1 384 ? -1.748 -8.159 -25.440 1.00 72.19 384 GLY A O 1
ATOM 3056 N N . CYS A 1 385 ? -3.839 -8.622 -24.789 1.00 76.94 385 CYS A N 1
ATOM 3057 C CA . CYS A 1 385 ? -4.478 -7.566 -25.570 1.00 76.94 385 CYS A CA 1
ATOM 3058 C C . CYS A 1 385 ? -4.594 -6.284 -24.737 1.00 76.94 385 CYS A C 1
ATOM 3060 O O . CYS A 1 385 ? -4.904 -6.349 -23.544 1.00 76.94 385 CYS A O 1
ATOM 3062 N N . ILE A 1 386 ? -4.372 -5.133 -25.372 1.00 84.50 386 ILE A N 1
ATOM 3063 C CA . ILE A 1 386 ? -4.400 -3.804 -24.749 1.00 84.50 386 ILE A CA 1
ATOM 3064 C C . ILE A 1 386 ? -5.559 -3.009 -25.364 1.00 84.50 386 ILE A C 1
ATOM 3066 O O . ILE A 1 386 ? -5.737 -3.022 -26.581 1.00 84.50 386 ILE A O 1
ATOM 3070 N N . SER A 1 387 ? -6.373 -2.357 -24.532 1.00 90.81 387 SER A N 1
ATOM 3071 C CA . SER A 1 387 ? -7.452 -1.474 -24.990 1.00 90.81 387 SER A CA 1
ATOM 3072 C C . SER A 1 387 ? -6.927 -0.124 -25.480 1.00 90.81 387 SER A C 1
ATOM 3074 O O . SER A 1 387 ? -5.777 0.237 -25.241 1.00 90.81 387 SER A O 1
ATOM 3076 N N . ASN A 1 388 ? -7.820 0.691 -26.043 1.00 90.00 388 ASN A N 1
ATOM 3077 C CA . ASN A 1 388 ? -7.545 2.114 -26.229 1.00 90.00 388 ASN A CA 1
ATOM 3078 C C . ASN A 1 388 ? -7.217 2.791 -24.890 1.00 90.00 388 ASN A C 1
ATOM 3080 O O . ASN A 1 388 ? -7.720 2.395 -23.830 1.00 90.00 388 ASN A O 1
ATOM 3084 N N . THR A 1 389 ? -6.376 3.816 -24.967 1.00 90.81 389 THR A N 1
ATOM 3085 C CA . THR A 1 389 ? -5.970 4.641 -23.832 1.00 90.81 389 THR A CA 1
ATOM 3086 C C . THR A 1 389 ? -7.056 5.664 -23.512 1.00 90.81 389 THR A C 1
ATOM 3088 O O . THR A 1 389 ? -7.546 6.348 -24.407 1.00 90.81 389 THR A O 1
ATOM 3091 N N . LEU A 1 390 ? -7.421 5.782 -22.235 1.00 91.25 390 LEU A N 1
ATOM 3092 C CA . LEU A 1 390 ? -8.406 6.743 -21.737 1.00 91.25 390 LEU A CA 1
ATOM 3093 C C . LEU A 1 390 ? -7.804 7.632 -20.640 1.00 91.25 390 LEU A C 1
ATOM 3095 O O . LEU A 1 390 ? -6.995 7.144 -19.845 1.00 91.25 390 LEU A O 1
ATOM 3099 N N . PRO A 1 391 ? -8.207 8.911 -20.553 1.00 91.12 391 PRO A N 1
ATOM 3100 C CA . PRO A 1 391 ? -7.759 9.801 -19.490 1.00 91.12 391 PRO A CA 1
ATOM 3101 C C . PRO A 1 391 ? -8.358 9.411 -18.130 1.00 91.12 391 PRO A C 1
ATOM 3103 O O . PRO A 1 391 ? -9.472 8.891 -18.040 1.00 91.12 391 PRO A O 1
ATOM 3106 N N . VAL A 1 392 ? -7.621 9.700 -17.058 1.00 88.62 392 VAL A N 1
ATOM 3107 C CA . VAL A 1 392 ? -8.040 9.505 -15.664 1.00 88.62 392 VAL A CA 1
ATOM 3108 C C . VAL A 1 392 ? -8.367 10.866 -15.058 1.00 88.62 392 VAL A C 1
ATOM 3110 O O . VAL A 1 392 ? -7.476 11.613 -14.663 1.00 88.62 392 VAL A O 1
ATOM 3113 N N . SER A 1 393 ? -9.658 11.190 -14.985 1.00 86.88 393 SER A N 1
ATOM 3114 C CA . SER A 1 393 ? -10.148 12.489 -14.499 1.00 86.88 393 SER A CA 1
ATOM 3115 C C . SER A 1 393 ? -10.324 12.574 -12.978 1.00 86.88 393 SER A C 1
ATOM 3117 O O . SER A 1 393 ? -10.551 13.658 -12.444 1.00 86.88 393 SER A O 1
ATOM 3119 N N . SER A 1 394 ? -10.285 11.444 -12.268 1.00 88.50 394 SER A N 1
ATOM 3120 C CA . SER A 1 394 ? -10.426 11.382 -10.811 1.00 88.50 394 SER A CA 1
ATOM 3121 C C . SER A 1 394 ? -9.733 10.155 -10.230 1.00 88.50 394 SER A C 1
ATOM 3123 O O . SER A 1 394 ? -9.461 9.184 -10.934 1.00 88.50 394 SER A O 1
ATOM 3125 N N . GLY A 1 395 ? -9.487 10.196 -8.924 1.00 87.31 395 GLY A N 1
ATOM 3126 C CA . GLY A 1 395 ? -8.924 9.091 -8.165 1.00 87.31 395 GLY A CA 1
ATOM 3127 C C . GLY A 1 395 ? -7.403 9.115 -8.069 1.00 87.31 395 GLY A C 1
ATOM 3128 O O . GLY A 1 395 ? -6.721 9.946 -8.667 1.00 87.31 395 GLY A O 1
ATOM 3129 N N . VAL A 1 396 ? -6.864 8.189 -7.288 1.00 86.75 396 VAL A N 1
ATOM 3130 C CA . VAL A 1 396 ? -5.425 7.918 -7.205 1.00 86.75 396 VAL A CA 1
ATOM 3131 C C . VAL A 1 396 ? -5.148 6.511 -7.736 1.00 86.75 396 VAL A C 1
ATOM 3133 O O . VAL A 1 396 ? -5.968 5.616 -7.527 1.00 86.75 396 VAL A O 1
ATOM 3136 N N . PRO A 1 397 ? -4.009 6.264 -8.409 1.00 81.06 397 PRO A N 1
ATOM 3137 C CA . PRO A 1 397 ? -3.773 4.977 -9.060 1.00 81.06 397 PRO A CA 1
ATOM 3138 C C . PRO A 1 397 ? -3.779 3.810 -8.063 1.00 81.06 397 PRO A C 1
ATOM 3140 O O . PRO A 1 397 ? -2.975 3.786 -7.121 1.00 81.06 397 PRO A O 1
ATOM 3143 N N . GLN A 1 398 ? -4.636 2.809 -8.290 1.00 74.50 398 GLN A N 1
ATOM 3144 C CA . GLN A 1 398 ? -4.759 1.648 -7.410 1.00 74.50 398 GLN A CA 1
ATOM 3145 C C . GLN A 1 398 ? -3.548 0.722 -7.590 1.00 74.50 398 GLN A C 1
ATOM 3147 O O . GLN A 1 398 ? -3.456 -0.050 -8.542 1.00 74.50 398 GLN A O 1
ATOM 3152 N N . GLY A 1 399 ? -2.593 0.814 -6.665 1.00 76.81 399 GLY A N 1
ATOM 3153 C CA . GLY A 1 399 ? -1.300 0.130 -6.750 1.00 76.81 399 GLY A CA 1
ATOM 3154 C C . GLY A 1 399 ? -0.095 1.070 -6.737 1.00 76.81 399 GLY A C 1
ATOM 3155 O O . GLY A 1 399 ? 1.035 0.575 -6.742 1.00 76.81 399 GLY A O 1
ATOM 3156 N N . SER A 1 400 ? -0.310 2.388 -6.697 1.00 87.12 400 SER A N 1
ATOM 3157 C CA . SER A 1 400 ? 0.720 3.373 -6.338 1.00 87.12 400 SER A CA 1
ATOM 3158 C C . SER A 1 400 ? 1.146 3.238 -4.870 1.00 87.12 400 SER A C 1
ATOM 3160 O O . SER A 1 400 ? 0.443 2.651 -4.046 1.00 87.12 400 SER A O 1
ATOM 3162 N N . ILE A 1 401 ? 2.332 3.753 -4.555 1.00 89.25 401 ILE A N 1
ATOM 3163 C CA . ILE A 1 401 ? 2.864 3.845 -3.190 1.00 89.25 401 ILE A CA 1
ATOM 3164 C C . ILE A 1 401 ? 2.323 5.104 -2.510 1.00 89.25 401 ILE A C 1
ATOM 3166 O O . ILE A 1 401 ? 1.972 5.055 -1.335 1.00 89.25 401 ILE A O 1
ATOM 3170 N N . LEU A 1 402 ? 2.197 6.205 -3.257 1.00 91.56 402 LEU A N 1
ATOM 3171 C CA . LEU A 1 402 ? 1.651 7.461 -2.736 1.00 91.56 402 LEU A CA 1
ATOM 3172 C C . LEU A 1 402 ? 0.121 7.463 -2.631 1.00 91.56 402 LEU A C 1
ATOM 3174 O O . LEU A 1 402 ? -0.417 8.197 -1.809 1.00 91.56 402 LEU A O 1
ATOM 3178 N N . GLY A 1 403 ? -0.592 6.644 -3.410 1.00 90.81 403 GLY A N 1
ATOM 3179 C CA . GLY A 1 403 ? -2.060 6.627 -3.437 1.00 90.81 403 GLY A CA 1
ATOM 3180 C C . GLY A 1 403 ? -2.713 6.450 -2.065 1.00 90.81 403 GLY A C 1
ATOM 3181 O O . GLY A 1 403 ? -3.544 7.282 -1.707 1.00 90.81 403 GLY A O 1
ATOM 3182 N N . PRO A 1 404 ? -2.329 5.442 -1.258 1.00 90.00 404 PRO A N 1
ATOM 3183 C CA . PRO A 1 404 ? -2.832 5.299 0.107 1.00 90.00 404 PRO A CA 1
ATOM 3184 C C . PRO A 1 404 ? -2.585 6.537 0.972 1.00 90.00 404 PRO A C 1
ATOM 3186 O O . PRO A 1 404 ? -3.503 6.994 1.642 1.00 90.00 404 PRO A O 1
ATOM 3189 N N . ALA A 1 405 ? -1.388 7.128 0.918 1.00 90.50 405 ALA A N 1
ATOM 3190 C CA . ALA A 1 405 ? -1.054 8.317 1.703 1.00 90.50 405 ALA A CA 1
ATOM 3191 C C . ALA A 1 405 ? -1.893 9.540 1.297 1.00 90.50 405 ALA A C 1
ATOM 3193 O O . ALA A 1 405 ? -2.433 10.240 2.151 1.00 90.50 405 ALA A O 1
ATOM 3194 N N . LEU A 1 406 ? -2.052 9.761 -0.010 1.00 92.62 406 LEU A N 1
ATOM 3195 C CA . LEU A 1 406 ? -2.891 10.828 -0.558 1.00 92.62 406 LEU A CA 1
ATOM 3196 C C . LEU A 1 406 ? -4.367 10.630 -0.203 1.00 92.62 406 LEU A C 1
ATOM 3198 O O . LEU A 1 406 ? -5.062 11.597 0.097 1.00 92.62 406 LEU A O 1
ATOM 3202 N N . PHE A 1 407 ? -4.838 9.383 -0.198 1.00 91.62 407 PHE A N 1
ATOM 3203 C CA . PHE A 1 407 ? -6.187 9.057 0.243 1.00 91.62 407 PHE A CA 1
ATOM 3204 C C . PHE A 1 407 ? -6.387 9.356 1.733 1.00 91.62 407 PHE A C 1
ATOM 3206 O O . PHE A 1 407 ? -7.372 10.000 2.082 1.00 91.62 407 PHE A O 1
ATOM 3213 N N . LEU A 1 408 ? -5.444 8.967 2.600 1.00 90.69 408 LEU A N 1
ATOM 3214 C CA . LEU A 1 408 ? -5.523 9.277 4.030 1.00 90.69 408 LEU A CA 1
ATOM 3215 C C . LEU A 1 408 ? -5.610 10.784 4.280 1.00 90.69 408 LEU A C 1
ATOM 3217 O O . LEU A 1 408 ? -6.475 11.218 5.033 1.00 90.69 408 LEU A O 1
ATOM 3221 N N . LEU A 1 409 ? -4.776 11.581 3.606 1.00 90.75 409 LEU A N 1
ATOM 3222 C CA . LEU A 1 409 ? -4.849 13.043 3.677 1.00 90.75 409 LEU A CA 1
ATOM 3223 C C . LEU A 1 409 ? -6.186 13.584 3.158 1.00 90.75 409 LEU A C 1
ATOM 3225 O O . LEU A 1 409 ? -6.711 14.558 3.689 1.00 90.75 409 LEU A O 1
ATOM 3229 N N . TYR A 1 410 ? -6.761 12.954 2.133 1.00 91.56 410 TYR A N 1
ATOM 3230 C CA . TYR A 1 410 ? -8.047 13.369 1.585 1.00 91.56 410 TYR A CA 1
ATOM 3231 C C . TYR A 1 410 ? -9.212 13.169 2.560 1.00 91.56 410 TYR A C 1
ATOM 3233 O O . TYR A 1 410 ? -10.133 13.979 2.537 1.00 91.56 410 TYR A O 1
ATOM 3241 N N . VAL A 1 411 ? -9.195 12.118 3.385 1.00 89.88 411 VAL A N 1
ATOM 3242 C CA . VAL A 1 411 ? -10.273 11.813 4.350 1.00 89.88 411 VAL A CA 1
ATOM 3243 C C . VAL A 1 411 ? -9.977 12.297 5.772 1.00 89.88 411 VAL A C 1
ATOM 3245 O O . VAL A 1 411 ? -10.779 12.075 6.673 1.00 89.88 411 VAL A O 1
ATOM 3248 N N . ASN A 1 412 ? -8.823 12.927 5.996 1.00 89.69 412 ASN A N 1
ATOM 3249 C CA . ASN A 1 412 ? -8.318 13.231 7.334 1.00 89.69 412 ASN A CA 1
ATOM 3250 C C . ASN A 1 412 ? -9.225 14.186 8.136 1.00 89.69 412 ASN A C 1
ATOM 3252 O O . ASN A 1 412 ? -9.355 14.049 9.347 1.00 89.69 412 ASN A O 1
ATOM 3256 N N . ASP A 1 413 ? -9.900 15.105 7.448 1.00 85.94 413 ASP A N 1
ATOM 3257 C CA . ASP A 1 413 ? -10.866 16.072 7.992 1.00 85.94 413 ASP A CA 1
ATOM 3258 C C . ASP A 1 413 ? -12.226 15.453 8.371 1.00 85.94 413 ASP A C 1
ATOM 3260 O O . ASP A 1 413 ? -13.094 16.129 8.932 1.00 85.94 413 ASP A O 1
ATOM 3264 N N . LEU A 1 414 ? -12.434 14.157 8.100 1.00 86.31 414 LEU A N 1
ATOM 3265 C CA . LEU A 1 414 ? -13.658 13.462 8.497 1.00 86.31 414 LEU A CA 1
ATOM 3266 C C . LEU A 1 414 ? -13.831 13.461 10.020 1.00 86.31 414 LEU A C 1
ATOM 3268 O O . LEU A 1 414 ? -14.953 13.619 10.503 1.00 86.31 414 LEU A O 1
ATOM 3272 N N . ARG A 1 415 ? -12.734 13.332 10.782 1.00 85.75 415 ARG A N 1
ATOM 3273 C CA . ARG A 1 415 ? -12.783 13.404 12.250 1.00 85.75 415 ARG A CA 1
ATOM 3274 C C . ARG A 1 415 ? -13.306 14.754 12.724 1.00 85.75 415 ARG A C 1
ATOM 3276 O O . ARG A 1 415 ? -14.168 14.781 13.596 1.00 85.75 415 ARG A O 1
ATOM 3283 N N . ASP A 1 416 ? -12.821 15.841 12.134 1.00 83.88 416 ASP A N 1
ATOM 3284 C CA . ASP A 1 416 ? -13.158 17.210 12.544 1.00 83.88 416 ASP A CA 1
ATOM 3285 C C . ASP A 1 416 ? -14.642 17.533 12.315 1.00 83.88 416 ASP A C 1
ATOM 3287 O O . ASP A 1 416 ? -15.231 18.377 12.992 1.00 83.88 416 ASP A O 1
ATOM 3291 N N . SER A 1 417 ? -15.275 16.805 11.391 1.00 85.06 417 SER A N 1
ATOM 3292 C CA . SER A 1 417 ? -16.709 16.900 11.119 1.00 85.06 417 SER A CA 1
ATOM 3293 C C . SER A 1 417 ? -17.575 16.230 12.200 1.00 85.06 417 SER A C 1
ATOM 3295 O O . SER A 1 417 ? -18.761 16.540 12.314 1.00 85.06 417 SER A O 1
ATOM 3297 N N . VAL A 1 418 ? -17.008 15.332 13.016 1.00 86.56 418 VAL A N 1
ATOM 3298 C CA . VAL A 1 418 ? -17.724 14.566 14.049 1.00 86.56 418 VAL A CA 1
ATOM 3299 C C . VAL A 1 418 ? -17.337 15.068 15.440 1.00 86.56 418 VAL A C 1
ATOM 3301 O O . VAL A 1 418 ? -16.283 14.720 15.969 1.00 86.56 418 VAL A O 1
ATOM 3304 N N . LYS A 1 419 ? -18.222 15.858 16.062 1.00 83.44 419 LYS A N 1
ATOM 3305 C CA . LYS A 1 419 ? -17.950 16.534 17.347 1.00 83.44 419 LYS A CA 1
ATOM 3306 C C . LYS A 1 419 ? -18.273 15.708 18.594 1.00 83.44 419 LYS A C 1
ATOM 3308 O O . LYS A 1 419 ? -17.629 15.881 19.618 1.00 83.44 419 LYS A O 1
ATOM 3313 N N . THR A 1 420 ? -19.301 14.864 18.533 1.00 83.75 420 THR A N 1
ATOM 3314 C CA . THR A 1 420 ? -19.926 14.258 19.729 1.00 83.75 420 THR A CA 1
ATOM 3315 C C . THR A 1 420 ? -19.674 12.765 19.884 1.00 83.75 420 THR A C 1
ATOM 3317 O O . THR A 1 420 ? -19.911 12.211 20.952 1.00 83.75 420 THR A O 1
ATOM 3320 N N . SER A 1 421 ? -19.256 12.098 18.812 1.00 90.31 421 SER A N 1
ATOM 3321 C CA . SER A 1 421 ? -19.032 10.653 18.796 1.00 90.31 421 SER A CA 1
ATOM 3322 C C . SER A 1 421 ? -17.550 10.352 18.679 1.00 90.31 421 SER A C 1
ATOM 3324 O O . SER A 1 421 ? -16.790 11.135 18.097 1.00 90.31 421 SER A O 1
ATOM 3326 N N . GLU A 1 422 ? -17.149 9.199 19.195 1.00 91.75 422 GLU A N 1
ATOM 3327 C CA . GLU A 1 422 ? -15.849 8.634 18.886 1.00 91.75 422 GLU A CA 1
ATOM 3328 C C . GLU A 1 422 ? -15.832 8.141 17.443 1.00 91.75 422 GLU A C 1
ATOM 3330 O O . GLU A 1 422 ? -16.840 7.687 16.895 1.00 91.75 422 GLU A O 1
ATOM 3335 N N . VAL A 1 423 ? -14.672 8.281 16.815 1.00 92.69 423 VAL A N 1
ATOM 3336 C CA . VAL A 1 423 ? -14.446 7.930 15.416 1.00 92.69 423 VAL A CA 1
ATOM 3337 C C . VAL A 1 423 ? -13.266 6.986 15.385 1.00 92.69 423 VAL A C 1
ATOM 3339 O O . VAL A 1 423 ? -12.215 7.282 15.948 1.00 92.69 423 VAL A O 1
ATOM 3342 N N . ALA A 1 424 ? -13.411 5.883 14.669 1.00 92.19 424 ALA A N 1
ATOM 3343 C CA . ALA A 1 424 ? -12.305 4.996 14.378 1.00 92.19 424 ALA A CA 1
ATOM 3344 C C . ALA A 1 424 ? -12.316 4.665 12.888 1.00 92.19 424 ALA A C 1
ATOM 3346 O O . ALA A 1 424 ? -13.345 4.302 12.318 1.00 92.19 424 ALA A O 1
ATOM 3347 N N . MET A 1 425 ? -11.159 4.821 12.251 1.00 91.38 425 MET A N 1
ATOM 3348 C CA . MET A 1 425 ? -11.022 4.710 10.802 1.00 91.38 425 MET A CA 1
ATOM 3349 C C . MET A 1 425 ? -9.961 3.672 10.452 1.00 91.38 425 MET A C 1
ATOM 3351 O O . MET A 1 425 ? -8.900 3.613 11.077 1.00 91.38 425 MET A O 1
ATOM 3355 N N . ILE A 1 426 ? -10.232 2.871 9.428 1.00 89.62 426 ILE A N 1
ATOM 3356 C CA . ILE A 1 426 ? -9.259 2.012 8.759 1.00 89.62 426 ILE A CA 1
ATOM 3357 C C . ILE A 1 426 ? -9.395 2.284 7.270 1.00 89.62 426 ILE A C 1
ATOM 3359 O O . ILE A 1 426 ? -10.257 1.722 6.606 1.00 89.62 426 ILE A O 1
ATOM 3363 N N . ALA A 1 427 ? -8.520 3.139 6.743 1.00 87.44 427 ALA A N 1
ATOM 3364 C CA . ALA A 1 427 ? -8.632 3.613 5.372 1.00 87.44 427 ALA A CA 1
ATOM 3365 C C . ALA A 1 427 ? -10.026 4.219 5.116 1.00 87.44 427 ALA A C 1
ATOM 3367 O O . ALA A 1 427 ? -10.323 5.270 5.683 1.00 87.44 427 ALA A O 1
ATOM 3368 N N . ASP A 1 428 ? -10.822 3.601 4.241 1.00 85.00 428 ASP A N 1
ATOM 3369 C CA . ASP A 1 428 ? -12.185 3.989 3.887 1.00 85.00 428 ASP A CA 1
ATOM 3370 C C . ASP A 1 428 ? -13.242 3.516 4.890 1.00 85.00 428 ASP A C 1
ATOM 3372 O O . ASP A 1 428 ? -14.249 4.204 5.070 1.00 85.00 428 ASP A O 1
ATOM 3376 N N . ASP A 1 429 ? -12.995 2.408 5.590 1.00 88.06 429 ASP A N 1
ATOM 3377 C CA . ASP A 1 429 ? -13.907 1.887 6.604 1.00 88.06 429 ASP A CA 1
ATOM 3378 C C . ASP A 1 429 ? -13.910 2.818 7.822 1.00 88.06 429 ASP A C 1
ATOM 3380 O O . ASP A 1 429 ? -12.906 2.963 8.527 1.00 88.06 429 ASP A O 1
ATOM 3384 N N . THR A 1 430 ? -15.051 3.454 8.089 1.00 90.69 430 THR A N 1
ATOM 3385 C CA . THR A 1 430 ? -15.211 4.366 9.229 1.00 90.69 430 THR A CA 1
ATOM 3386 C C . THR A 1 430 ? -16.329 3.881 10.136 1.00 90.69 430 THR A C 1
ATOM 3388 O O . THR A 1 430 ? -17.440 3.610 9.683 1.00 90.69 430 THR A O 1
ATOM 3391 N N . LYS A 1 431 ? -16.051 3.812 11.438 1.00 91.62 431 LYS A N 1
ATOM 3392 C CA . LYS A 1 431 ? -17.052 3.541 12.471 1.00 91.62 431 LYS A CA 1
ATOM 3393 C C . LYS A 1 431 ? -17.157 4.726 13.423 1.00 91.62 431 LYS A C 1
ATOM 3395 O O . LYS A 1 431 ? -16.143 5.264 13.870 1.00 91.62 431 LYS A O 1
ATOM 3400 N N . LEU A 1 432 ? -18.390 5.118 13.711 1.00 92.94 432 LEU A N 1
ATOM 3401 C CA . LEU A 1 432 ? -18.739 6.129 14.701 1.00 92.94 432 LEU A CA 1
ATOM 3402 C C . LEU A 1 432 ? -19.407 5.426 15.871 1.00 92.94 432 LEU A C 1
ATOM 3404 O O . LEU A 1 432 ? -20.281 4.595 15.640 1.00 92.94 432 LEU A O 1
ATOM 3408 N N . PHE A 1 433 ? -19.029 5.738 17.100 1.00 93.12 433 PHE A N 1
ATOM 3409 C CA . PHE A 1 433 ? -19.658 5.137 18.271 1.00 93.12 433 PHE A CA 1
ATOM 3410 C C . PHE A 1 433 ? -19.720 6.128 19.425 1.00 93.12 433 PHE A C 1
ATOM 3412 O O . PHE A 1 433 ? -18.835 6.965 19.593 1.00 93.12 433 PHE A O 1
ATOM 3419 N N . SER A 1 434 ? -20.805 6.084 20.191 1.00 93.19 434 SER A N 1
ATOM 3420 C CA . SER A 1 434 ? -20.992 6.983 21.330 1.00 93.19 434 SER A CA 1
ATOM 3421 C C . SER A 1 434 ? -21.940 6.385 22.358 1.00 93.19 434 SER A C 1
ATOM 3423 O O . SER A 1 434 ? -22.808 5.573 22.019 1.00 93.19 434 SER A O 1
ATOM 3425 N N . SER A 1 435 ? -21.775 6.795 23.616 1.00 91.50 435 SER A N 1
ATOM 3426 C CA . SER A 1 435 ? -22.728 6.463 24.666 1.00 91.50 435 SER A CA 1
ATOM 3427 C C . SER A 1 435 ? -24.062 7.160 24.417 1.00 91.50 435 SER A C 1
ATOM 3429 O O . SER A 1 435 ? -24.130 8.349 24.097 1.00 91.50 435 SER A O 1
ATOM 3431 N N . VAL A 1 436 ? -25.148 6.418 24.597 1.00 86.88 436 VAL A N 1
ATOM 3432 C CA . VAL A 1 436 ? -26.498 6.969 24.534 1.00 86.88 436 VAL A CA 1
ATOM 3433 C C . VAL A 1 436 ? -26.982 7.175 25.959 1.00 86.88 436 VAL A C 1
ATOM 3435 O O . VAL A 1 436 ? -27.202 6.221 26.706 1.00 86.88 436 VAL A O 1
ATOM 3438 N N . LYS A 1 437 ? -27.156 8.439 26.355 1.00 71.62 437 LYS A N 1
ATOM 3439 C CA . LYS A 1 437 ? -27.842 8.763 27.606 1.00 71.62 437 LYS A CA 1
ATOM 3440 C C . LYS A 1 437 ? -29.335 8.537 27.402 1.00 71.62 437 LYS A C 1
ATOM 3442 O O . LYS A 1 437 ? -29.988 9.316 26.710 1.00 71.62 437 LYS A O 1
ATOM 3447 N N . PHE A 1 438 ? -29.889 7.505 28.029 1.00 57.44 438 PHE A N 1
ATOM 3448 C CA . PHE A 1 438 ? -31.336 7.430 28.184 1.00 57.44 438 PHE A CA 1
ATOM 3449 C C . PHE A 1 438 ? -31.795 8.572 29.092 1.00 57.44 438 PHE A C 1
ATOM 3451 O O . PHE A 1 438 ? -31.552 8.554 30.296 1.00 57.44 438 PHE A O 1
ATOM 3458 N N . TYR A 1 439 ? -32.528 9.536 28.536 1.00 43.53 439 TYR A N 1
ATOM 3459 C CA . TYR A 1 439 ? -33.556 10.209 29.320 1.00 43.53 439 TYR A CA 1
ATOM 3460 C C . TYR A 1 439 ? -34.688 9.200 29.504 1.00 43.53 439 TYR A C 1
ATOM 3462 O O . TYR A 1 439 ? -35.601 9.110 28.687 1.00 43.53 439 TYR A O 1
ATOM 3470 N N . LEU A 1 440 ? -34.623 8.405 30.570 1.00 39.44 440 LEU A N 1
ATOM 3471 C CA . LEU A 1 440 ? -35.852 7.859 31.123 1.00 39.44 440 LEU A CA 1
ATOM 3472 C C . LEU A 1 440 ? -36.662 9.074 31.614 1.00 39.44 440 LEU A C 1
ATOM 3474 O O . LEU A 1 440 ? -36.169 9.802 32.481 1.00 39.44 440 LEU A O 1
ATOM 3478 N N . PRO A 1 441 ? -37.889 9.332 31.115 1.00 34.81 441 PRO A N 1
ATOM 3479 C CA . PRO A 1 441 ? -38.833 10.085 31.928 1.00 34.81 441 PRO A CA 1
ATOM 3480 C C . PRO A 1 441 ? -38.911 9.324 33.250 1.00 34.81 441 PRO A C 1
ATOM 3482 O O . PRO A 1 441 ? -39.026 8.097 33.210 1.00 34.81 441 PRO A O 1
ATOM 3485 N N . LYS A 1 442 ? -38.786 10.011 34.393 1.00 32.81 442 LYS A N 1
ATOM 3486 C CA . LYS A 1 442 ? -38.954 9.410 35.724 1.00 32.81 442 LYS A CA 1
ATOM 3487 C C . LYS A 1 442 ? -40.279 8.636 35.745 1.00 32.81 442 LYS A C 1
ATOM 3489 O O . LYS A 1 442 ? -41.332 9.206 36.011 1.00 32.81 442 LYS A O 1
ATOM 3494 N N . LYS A 1 443 ? -40.245 7.343 35.425 1.00 34.97 443 LYS A N 1
ATOM 3495 C CA . LYS A 1 443 ? -41.333 6.428 35.723 1.00 34.97 443 LYS A CA 1
ATOM 3496 C C . LYS A 1 443 ? -41.277 6.253 37.224 1.00 34.97 443 LYS A C 1
ATOM 3498 O O . LYS A 1 443 ? -40.221 5.917 37.753 1.00 34.97 443 LYS A O 1
ATOM 3503 N N . HIS A 1 444 ? -42.400 6.559 37.862 1.00 34.22 444 HIS A N 1
ATOM 3504 C CA . HIS A 1 444 ? -42.724 6.202 39.231 1.00 34.22 444 HIS A CA 1
ATOM 3505 C C . HIS A 1 444 ? -41.924 4.980 39.686 1.00 34.22 444 HIS A C 1
ATOM 3507 O O . HIS A 1 444 ? -42.116 3.878 39.173 1.00 34.22 444 HIS A O 1
ATOM 3513 N N . THR A 1 445 ? -41.019 5.198 40.636 1.00 29.69 445 THR A N 1
ATOM 3514 C CA . THR A 1 445 ? -40.552 4.151 41.535 1.00 29.69 445 THR A CA 1
ATOM 3515 C C . THR A 1 445 ? -41.793 3.536 42.165 1.00 29.69 445 THR A C 1
ATOM 3517 O O . THR A 1 445 ? -42.416 4.140 43.036 1.00 29.69 445 THR A O 1
ATOM 3520 N N . ILE A 1 446 ? -42.194 2.369 41.666 1.00 33.59 446 ILE A N 1
ATOM 3521 C CA . ILE A 1 446 ? -42.984 1.440 42.457 1.00 33.59 446 ILE A CA 1
ATOM 3522 C C . ILE A 1 446 ? -42.003 0.929 43.501 1.00 33.59 446 ILE A C 1
ATOM 3524 O O . ILE A 1 446 ? -41.024 0.257 43.183 1.00 33.59 446 ILE A O 1
ATOM 3528 N N . ASP A 1 447 ? -42.243 1.371 44.724 1.00 31.52 447 ASP A N 1
ATOM 3529 C CA . ASP A 1 447 ? -41.625 0.877 45.936 1.00 31.52 447 ASP A CA 1
ATOM 3530 C C . ASP A 1 447 ? -41.766 -0.653 45.988 1.00 31.52 447 ASP A C 1
ATOM 3532 O O . ASP A 1 447 ? -42.876 -1.179 46.085 1.00 31.52 447 ASP A O 1
ATOM 3536 N N . CYS A 1 448 ? -40.651 -1.376 45.861 1.00 31.33 448 CYS A N 1
ATOM 3537 C CA . CYS A 1 448 ? -40.588 -2.798 46.191 1.00 31.33 448 CYS A CA 1
ATOM 3538 C C . CYS A 1 448 ? -39.686 -3.052 47.408 1.00 31.33 448 CYS A C 1
ATOM 3540 O O . CYS A 1 448 ? -39.030 -4.084 47.496 1.00 31.33 448 CYS A O 1
ATOM 3542 N N . ASN A 1 449 ? -39.684 -2.150 48.396 1.00 32.38 449 ASN A N 1
ATOM 3543 C CA . ASN A 1 449 ? -39.085 -2.421 49.704 1.00 32.38 449 ASN A CA 1
ATOM 3544 C C . ASN A 1 449 ? -40.096 -3.010 50.701 1.00 32.38 449 ASN A C 1
ATOM 3546 O O . ASN A 1 449 ? -40.201 -2.575 51.847 1.00 32.38 449 ASN A O 1
ATOM 3550 N N . GLN A 1 450 ? -40.780 -4.089 50.312 1.00 37.56 450 GLN A N 1
ATOM 3551 C CA . GLN A 1 450 ? -41.274 -5.054 51.293 1.00 37.56 450 GLN A CA 1
ATOM 3552 C C . GLN A 1 450 ? -40.672 -6.427 51.014 1.00 37.56 450 GLN A C 1
ATOM 3554 O O . GLN A 1 450 ? -41.027 -7.091 50.046 1.00 37.56 450 GLN A O 1
ATOM 3559 N N . ARG A 1 451 ? -39.815 -6.837 51.957 1.00 34.94 451 ARG A N 1
ATOM 3560 C CA . ARG A 1 451 ? -39.070 -8.102 52.060 1.00 34.94 451 ARG A CA 1
ATOM 3561 C C . ARG A 1 451 ? -37.787 -8.153 51.238 1.00 34.94 451 ARG A C 1
ATOM 3563 O O . ARG A 1 451 ? -37.768 -8.708 50.152 1.00 34.94 451 ARG A O 1
ATOM 3570 N N . CYS A 1 452 ? -36.714 -7.634 51.835 1.00 26.47 452 CYS A N 1
ATOM 3571 C CA . CYS A 1 452 ? -35.510 -8.414 52.148 1.00 26.47 452 CYS A CA 1
ATOM 3572 C C . CYS A 1 452 ? -34.504 -7.532 52.914 1.00 26.47 452 CYS A C 1
ATOM 3574 O O . CYS A 1 452 ? -33.730 -6.797 52.320 1.00 26.47 452 CYS A O 1
ATOM 3576 N N . ASN A 1 453 ? -34.525 -7.626 54.244 1.00 25.52 453 ASN A N 1
ATOM 3577 C CA . ASN A 1 453 ? -33.329 -7.516 55.095 1.00 25.52 453 ASN A CA 1
ATOM 3578 C C . ASN A 1 453 ? -33.087 -8.932 55.661 1.00 25.52 453 ASN A C 1
ATOM 3580 O O . ASN A 1 453 ? -34.075 -9.676 55.735 1.00 25.52 453 ASN A O 1
ATOM 3584 N N . PRO A 1 454 ? -31.874 -9.337 56.095 1.00 36.69 454 PRO A N 1
ATOM 3585 C CA . PRO A 1 454 ? -30.749 -8.522 56.599 1.00 36.69 454 PRO A CA 1
ATOM 3586 C C . PRO A 1 454 ? -29.405 -8.909 55.896 1.00 36.69 454 PRO A C 1
ATOM 3588 O O . PRO A 1 454 ? -29.412 -9.766 55.023 1.00 36.69 454 PRO A O 1
ATOM 3591 N N . ILE A 1 455 ? -28.212 -8.339 56.106 1.00 26.44 455 ILE A N 1
ATOM 3592 C CA . ILE A 1 455 ? -27.429 -8.035 57.316 1.00 26.44 455 ILE A CA 1
ATOM 3593 C C . ILE A 1 455 ? -26.361 -6.987 56.924 1.00 26.44 455 ILE A C 1
ATOM 3595 O O . ILE A 1 455 ? -25.753 -7.088 55.860 1.00 26.44 455 ILE A O 1
ATOM 3599 N N . ALA A 1 456 ? -26.153 -6.000 57.795 1.00 24.06 456 ALA A N 1
ATOM 3600 C CA . ALA A 1 456 ? -25.148 -4.941 57.705 1.00 24.06 456 ALA A CA 1
ATOM 3601 C C . ALA A 1 456 ? -23.712 -5.443 57.946 1.00 24.06 456 ALA A C 1
ATOM 3603 O O . ALA A 1 456 ? -23.541 -6.404 58.687 1.00 24.06 456 ALA A O 1
ATOM 3604 N N . ILE A 1 457 ? -22.713 -4.734 57.403 1.00 25.39 457 ILE A N 1
ATOM 3605 C CA . ILE A 1 457 ? -21.490 -4.298 58.108 1.00 25.39 457 ILE A CA 1
ATOM 3606 C C . ILE A 1 457 ? -21.062 -2.966 57.466 1.00 25.39 457 ILE A C 1
ATOM 3608 O O . ILE A 1 457 ? -20.811 -2.894 56.261 1.00 25.39 457 ILE A O 1
ATOM 3612 N N . ASP A 1 458 ? -21.034 -1.933 58.304 1.00 23.69 458 ASP A N 1
ATOM 3613 C CA . ASP A 1 458 ? -20.530 -0.582 58.064 1.00 23.69 458 ASP A CA 1
ATOM 3614 C C . ASP A 1 458 ? -19.006 -0.555 57.910 1.00 23.69 458 ASP A C 1
ATOM 3616 O O . ASP A 1 458 ? -18.320 -1.282 58.625 1.00 23.69 458 ASP A O 1
ATOM 3620 N N . VAL A 1 459 ? -18.485 0.364 57.088 1.00 25.34 459 VAL A N 1
ATOM 3621 C CA . VAL A 1 459 ? -17.339 1.212 57.468 1.00 25.34 459 VAL A CA 1
ATOM 3622 C C . VAL A 1 459 ? -17.534 2.591 56.827 1.00 25.34 459 VAL A C 1
ATOM 3624 O O . VAL A 1 459 ? -17.591 2.729 55.604 1.00 25.34 459 VAL A O 1
ATOM 3627 N N . GLU A 1 460 ? -17.692 3.589 57.692 1.00 24.31 460 GLU A N 1
ATOM 3628 C CA . GLU A 1 460 ? -17.759 5.021 57.409 1.00 24.31 460 GLU A CA 1
ATOM 3629 C C . GLU A 1 460 ? -16.426 5.564 56.872 1.00 24.31 460 GLU A C 1
ATOM 3631 O O . GLU A 1 460 ? -15.366 5.077 57.246 1.00 24.31 460 GLU A O 1
ATOM 3636 N N . ASP A 1 461 ? -16.488 6.609 56.040 1.00 23.88 461 ASP A N 1
ATOM 3637 C CA . ASP A 1 461 ? -15.738 7.849 56.298 1.00 23.88 461 ASP A CA 1
ATOM 3638 C C . ASP A 1 461 ? -16.183 8.978 55.342 1.00 23.88 461 ASP A C 1
ATOM 3640 O O . ASP A 1 461 ? -16.090 8.892 54.115 1.00 23.88 461 ASP A O 1
ATOM 3644 N N . LYS A 1 462 ? -16.682 10.069 55.936 1.00 22.62 462 LYS A N 1
ATOM 3645 C CA . LYS A 1 462 ? -16.791 11.427 55.364 1.00 22.62 462 LYS A CA 1
ATOM 3646 C C . LYS A 1 462 ? -15.908 12.350 56.215 1.00 22.62 462 LYS A C 1
ATOM 3648 O O . LYS A 1 462 ? -15.698 12.048 57.386 1.00 22.62 462 LYS A O 1
ATOM 3653 N N . PRO A 1 463 ? -15.459 13.500 55.682 1.00 27.61 463 PRO A N 1
ATOM 3654 C CA . PRO A 1 463 ? -16.123 14.771 56.041 1.00 27.61 463 PRO A CA 1
ATOM 3655 C C . PRO A 1 463 ? -16.202 15.772 54.855 1.00 27.61 463 PRO A C 1
ATOM 3657 O O . PRO A 1 463 ? -15.345 15.770 53.981 1.00 27.61 463 PRO A O 1
ATOM 3660 N N . GLU A 1 464 ? -17.344 16.455 54.643 1.00 25.08 464 GLU A N 1
ATOM 3661 C CA . GLU A 1 464 ? -17.607 17.895 54.946 1.00 25.08 464 GLU A CA 1
ATOM 3662 C C . GLU A 1 464 ? -17.170 18.847 53.804 1.00 25.08 464 GLU A C 1
ATOM 3664 O O . GLU A 1 464 ? -16.205 18.565 53.118 1.00 25.08 464 GLU A O 1
ATOM 3669 N N . THR A 1 465 ? -17.769 19.995 53.464 1.00 24.81 465 THR A N 1
ATOM 3670 C CA . THR A 1 465 ? -18.918 20.823 53.889 1.00 24.81 465 THR A CA 1
ATOM 3671 C C . THR A 1 465 ? -19.157 21.870 52.774 1.00 24.81 465 THR A C 1
ATOM 3673 O O . THR A 1 465 ? -18.224 22.244 52.067 1.00 24.81 465 THR A O 1
ATOM 3676 N N . SER A 1 466 ? -20.390 22.378 52.618 1.00 24.53 466 SER A N 1
ATOM 3677 C CA . SER A 1 466 ? -20.728 23.825 52.627 1.00 24.53 466 SER A CA 1
ATOM 3678 C C . SER A 1 466 ? -22.006 24.196 51.842 1.00 24.53 466 SER A C 1
ATOM 3680 O O . SER A 1 466 ? -22.156 23.935 50.654 1.00 24.53 466 SER A O 1
ATOM 3682 N N . ASN A 1 467 ? -22.887 24.871 52.589 1.00 25.06 467 ASN A N 1
ATOM 3683 C CA . ASN A 1 467 ? -23.788 25.970 52.220 1.00 25.06 467 ASN A CA 1
ATOM 3684 C C . ASN A 1 467 ? -25.088 25.721 51.416 1.00 25.06 467 ASN A C 1
ATOM 3686 O O . ASN A 1 467 ? -25.144 25.758 50.192 1.00 25.06 467 ASN A O 1
ATOM 3690 N N . ARG A 1 468 ? -26.180 25.636 52.207 1.00 22.64 468 ARG A N 1
ATOM 3691 C CA . ARG A 1 468 ? -27.405 26.478 52.128 1.00 22.64 468 ARG A CA 1
ATOM 3692 C C . ARG A 1 468 ? -27.100 27.846 51.494 1.00 22.64 468 ARG A C 1
ATOM 3694 O O . ARG A 1 468 ? -26.057 28.408 51.787 1.00 22.64 468 ARG A O 1
ATOM 3701 N N . SER A 1 469 ? -27.928 28.493 50.693 1.00 23.45 469 SER A N 1
ATOM 3702 C CA . SER A 1 469 ? -29.383 28.652 50.648 1.00 23.45 469 SER A CA 1
ATOM 3703 C C . SER A 1 469 ? -29.602 29.655 49.521 1.00 23.45 469 SER A C 1
ATOM 3705 O O . SER A 1 469 ? -28.830 30.603 49.492 1.00 23.45 469 SER A O 1
ATOM 3707 N N . ASP A 1 470 ? -30.613 29.504 48.665 1.00 24.00 470 ASP A N 1
ATOM 3708 C CA . ASP A 1 470 ? -31.314 30.669 48.115 1.00 24.00 470 ASP A CA 1
ATOM 3709 C C . ASP A 1 470 ? -32.549 30.275 47.292 1.00 24.00 470 ASP A C 1
ATOM 3711 O O . ASP A 1 470 ? -32.488 29.506 46.337 1.00 24.00 470 ASP A O 1
ATOM 3715 N N . VAL A 1 471 ? -33.670 30.875 47.700 1.00 26.14 471 VAL A N 1
ATOM 3716 C CA . VAL A 1 471 ? -34.813 31.257 46.862 1.00 26.14 471 VAL A CA 1
ATOM 3717 C C . VAL A 1 471 ? -35.709 30.119 46.352 1.00 26.14 471 VAL A C 1
ATOM 3719 O O . VAL A 1 471 ? -35.787 29.797 45.169 1.00 26.14 471 VAL A O 1
ATOM 3722 N N . LEU A 1 472 ? -36.526 29.603 47.273 1.00 23.00 472 LEU A N 1
ATOM 3723 C CA . LEU A 1 472 ? -37.903 29.219 46.973 1.00 23.00 472 LEU A CA 1
ATOM 3724 C C . LEU A 1 472 ? -38.796 30.318 47.556 1.00 23.00 472 LEU A C 1
ATOM 3726 O O . LEU A 1 472 ? -38.819 30.465 48.772 1.00 23.00 472 LEU A O 1
ATOM 3730 N N . ASN A 1 473 ? -39.446 31.110 46.703 1.00 24.06 473 ASN A N 1
ATOM 3731 C CA . ASN A 1 473 ? -40.737 31.769 46.942 1.00 24.06 473 ASN A CA 1
ATOM 3732 C C . ASN A 1 473 ? -40.988 32.762 45.807 1.00 24.06 473 ASN A C 1
ATOM 3734 O O . ASN A 1 473 ? -40.390 33.832 45.789 1.00 24.06 473 ASN A O 1
ATOM 3738 N N . ASN A 1 474 ? -41.880 32.411 44.877 1.00 25.69 474 ASN A N 1
ATOM 3739 C CA . ASN A 1 474 ? -43.012 33.279 44.569 1.00 25.69 474 ASN A CA 1
ATOM 3740 C C . ASN A 1 474 ? -44.017 32.621 43.611 1.00 25.69 474 ASN A C 1
ATOM 3742 O O . ASN A 1 474 ? -43.680 32.218 42.503 1.00 25.69 474 ASN A O 1
ATOM 3746 N N . LEU A 1 475 ? -45.266 32.637 44.091 1.00 24.53 475 LEU A N 1
ATOM 3747 C CA . LEU A 1 475 ? -46.526 32.749 43.350 1.00 24.53 475 LEU A CA 1
ATOM 3748 C C . LEU A 1 475 ? -47.184 31.457 42.833 1.00 24.53 475 LEU A C 1
ATOM 3750 O O . LEU A 1 475 ? -47.045 31.027 41.692 1.00 24.53 475 LEU A O 1
ATOM 3754 N N . LYS A 1 476 ? -48.025 30.917 43.724 1.00 24.88 476 LYS A N 1
ATOM 3755 C CA . LYS A 1 476 ? -49.360 30.407 43.388 1.00 24.88 476 LYS A CA 1
ATOM 3756 C C . LYS A 1 476 ? -50.259 31.597 43.032 1.00 24.88 476 LYS A C 1
ATOM 3758 O O . LYS A 1 476 ? -50.241 32.554 43.792 1.00 24.88 476 LYS A O 1
ATOM 3763 N N . GLU A 1 477 ? -51.089 31.477 41.996 1.00 25.92 477 GLU A N 1
ATOM 3764 C CA . GLU A 1 477 ? -52.474 31.982 41.990 1.00 25.92 477 GLU A CA 1
ATOM 3765 C C . GLU A 1 477 ? -53.236 31.516 40.737 1.00 25.92 477 GLU A C 1
ATOM 3767 O O . GLU A 1 477 ? -52.905 31.886 39.614 1.00 25.92 477 GLU A O 1
ATOM 3772 N N . ASN A 1 478 ? -54.241 30.663 40.965 1.00 25.19 478 ASN A N 1
ATOM 3773 C CA . ASN A 1 478 ? -55.636 30.782 40.512 1.00 25.19 478 ASN A CA 1
ATOM 3774 C C . ASN A 1 478 ? -56.278 29.420 40.215 1.00 25.19 478 ASN A C 1
ATOM 3776 O O . ASN A 1 478 ? -55.877 28.674 39.325 1.00 25.19 478 ASN A O 1
ATOM 3780 N N . ALA A 1 479 ? -57.306 29.136 41.011 1.00 23.50 479 ALA A N 1
ATOM 3781 C CA . ALA A 1 479 ? -58.222 28.012 40.929 1.00 23.50 479 ALA A CA 1
ATOM 3782 C C . ALA A 1 479 ? -59.580 28.514 40.425 1.00 23.50 479 ALA A C 1
ATOM 3784 O O . ALA A 1 479 ? -60.010 29.559 40.902 1.00 23.50 479 ALA A O 1
ATOM 3785 N N . ILE A 1 480 ? -60.265 27.753 39.559 1.00 26.22 480 ILE A N 1
ATOM 3786 C CA . ILE A 1 480 ? -61.738 27.704 39.457 1.00 26.22 480 ILE A CA 1
ATOM 3787 C C . ILE A 1 480 ? -62.158 26.264 39.088 1.00 26.22 480 ILE A C 1
ATOM 3789 O O . ILE A 1 480 ? -61.540 25.618 38.241 1.00 26.22 480 ILE A O 1
ATOM 3793 N N . ASP A 1 481 ? -63.189 25.780 39.785 1.00 24.78 481 ASP A N 1
ATOM 3794 C CA . ASP A 1 481 ? -63.791 24.439 39.799 1.00 24.78 481 ASP A CA 1
ATOM 3795 C C . ASP A 1 481 ? -64.681 24.078 38.576 1.00 24.78 481 ASP A C 1
ATOM 3797 O O . ASP A 1 481 ? -65.421 24.924 38.088 1.00 24.78 481 ASP A O 1
ATOM 3801 N N . LYS A 1 482 ? -64.585 22.789 38.161 1.00 24.06 482 LYS A N 1
ATOM 3802 C CA . LYS A 1 482 ? -65.582 21.713 37.806 1.00 24.06 482 LYS A CA 1
ATOM 3803 C C . LYS A 1 482 ? -66.977 22.068 37.199 1.00 24.06 482 LYS A C 1
ATOM 3805 O O . LYS A 1 482 ? -67.480 23.126 37.542 1.00 24.06 482 LYS A O 1
ATOM 3810 N N . PRO A 1 483 ? -67.710 21.175 36.447 1.00 27.11 483 PRO A N 1
ATOM 3811 C CA . PRO A 1 483 ? -67.760 19.693 36.580 1.00 27.11 483 PRO A CA 1
ATOM 3812 C C . PRO A 1 483 ? -68.097 18.801 35.324 1.00 27.11 483 PRO A C 1
ATOM 3814 O O . PRO A 1 483 ? -68.550 19.264 34.285 1.00 27.11 483 PRO A O 1
ATOM 3817 N N . THR A 1 484 ? -67.983 17.470 35.526 1.00 21.64 484 THR A N 1
ATOM 3818 C CA . THR A 1 484 ? -68.789 16.329 34.975 1.00 21.64 484 THR A CA 1
ATOM 3819 C C . THR A 1 484 ? -68.799 15.976 33.470 1.00 21.64 484 THR A C 1
ATOM 3821 O O . THR A 1 484 ? -69.303 16.737 32.661 1.00 21.64 484 THR A O 1
ATOM 3824 N N . VAL A 1 485 ? -68.387 14.742 33.109 1.00 22.91 485 VAL A N 1
ATOM 3825 C CA . VAL A 1 485 ? -69.231 13.581 32.689 1.00 22.91 485 VAL A CA 1
ATOM 3826 C C . VAL A 1 485 ? -68.342 12.411 32.180 1.00 22.91 485 VAL A C 1
ATOM 3828 O O . VAL A 1 485 ? -67.231 12.596 31.697 1.00 22.91 485 VAL A O 1
ATOM 3831 N N . SER A 1 486 ? -68.869 11.207 32.395 1.00 22.23 486 SER A N 1
ATOM 3832 C CA . SER A 1 486 ? -68.455 9.808 32.196 1.00 22.23 486 SER A CA 1
ATOM 3833 C C . SER A 1 486 ? -68.036 9.372 30.758 1.00 22.23 486 SER A C 1
ATOM 3835 O O . SER A 1 486 ? -68.068 10.175 29.832 1.00 22.23 486 SER A O 1
ATOM 3837 N N . PRO A 1 487 ? -67.630 8.092 30.557 1.00 33.28 487 PRO A N 1
ATOM 3838 C CA . PRO A 1 487 ? -66.622 7.659 29.583 1.00 33.28 487 PRO A CA 1
ATOM 3839 C C . PRO A 1 487 ? -67.189 7.206 28.231 1.00 33.28 487 PRO A C 1
ATOM 3841 O O . PRO A 1 487 ? -68.214 6.533 28.205 1.00 33.28 487 PRO A O 1
ATOM 3844 N N . ASN A 1 488 ? -66.466 7.459 27.129 1.00 22.52 488 ASN A N 1
ATOM 3845 C CA . ASN A 1 488 ? -65.941 6.429 26.209 1.00 22.52 488 ASN A CA 1
ATOM 3846 C C . ASN A 1 488 ? -65.442 6.997 24.866 1.00 22.52 488 ASN A C 1
ATOM 3848 O O . ASN A 1 488 ? -66.047 7.896 24.302 1.00 22.52 488 ASN A O 1
ATOM 3852 N N . GLN A 1 489 ? -64.402 6.322 24.350 1.00 24.70 489 GLN A N 1
ATOM 3853 C CA . GLN A 1 489 ? -63.975 6.203 22.943 1.00 24.70 489 GLN A CA 1
ATOM 3854 C C . GLN A 1 489 ? -63.456 7.467 22.227 1.00 24.70 489 GLN A C 1
ATOM 3856 O O . GLN A 1 489 ? -64.223 8.299 21.776 1.00 24.70 489 GLN A O 1
ATOM 3861 N N . SER A 1 490 ? -62.141 7.541 21.989 1.00 23.80 490 SER A N 1
ATOM 3862 C CA . SER A 1 490 ? -61.520 7.068 20.734 1.00 23.80 490 SER A CA 1
ATOM 3863 C C . SER A 1 490 ? -60.111 7.657 20.546 1.00 23.80 490 SER A C 1
ATOM 3865 O O . SER A 1 490 ? -59.935 8.867 20.489 1.00 23.80 490 SER A O 1
ATOM 3867 N N . GLU A 1 491 ? -59.149 6.744 20.412 1.00 29.38 491 GLU A N 1
ATOM 3868 C CA . GLU A 1 491 ? -57.994 6.791 19.500 1.00 29.38 491 GLU A CA 1
ATOM 3869 C C . GLU A 1 491 ? -56.883 7.850 19.670 1.00 29.38 491 GLU A C 1
ATOM 3871 O O . GLU A 1 491 ? -57.015 9.023 19.346 1.00 29.38 491 GLU A O 1
ATOM 3876 N N . ASN A 1 492 ? -55.694 7.347 20.033 1.00 24.19 492 ASN A N 1
ATOM 3877 C CA . ASN A 1 492 ? -54.404 7.807 19.511 1.00 24.19 492 ASN A CA 1
ATOM 3878 C C . ASN A 1 492 ? -53.466 6.584 19.326 1.00 24.19 492 ASN A C 1
ATOM 3880 O O . ASN A 1 492 ? -53.637 5.575 20.014 1.00 24.19 492 ASN A O 1
ATOM 3884 N N . PRO A 1 493 ? -52.538 6.614 18.350 1.00 27.14 493 PRO A N 1
ATOM 3885 C CA . PRO A 1 493 ? -52.217 5.473 17.484 1.00 27.14 493 PRO A CA 1
ATOM 3886 C C . PRO A 1 493 ? -51.220 4.456 18.077 1.00 27.14 493 PRO A C 1
ATOM 3888 O O . PRO A 1 493 ? -50.417 4.794 18.949 1.00 27.14 493 PRO A O 1
ATOM 3891 N N . PRO A 1 494 ? -51.224 3.197 17.591 1.00 33.38 494 PRO A N 1
ATOM 3892 C CA . PRO A 1 494 ? -50.444 2.116 18.176 1.00 33.38 494 PRO A CA 1
ATOM 3893 C C . PRO A 1 494 ? -48.962 2.169 17.788 1.00 33.38 494 PRO A C 1
ATOM 3895 O O . PRO A 1 494 ? -48.592 2.352 16.628 1.00 33.38 494 PRO A O 1
ATOM 3898 N N . ASN A 1 495 ? -48.127 1.887 18.790 1.00 35.44 495 ASN A N 1
ATOM 3899 C CA . ASN A 1 495 ? -46.728 1.488 18.670 1.00 35.44 495 ASN A CA 1
ATOM 3900 C C . ASN A 1 495 ? -46.501 0.520 17.495 1.00 35.44 495 ASN A C 1
ATOM 3902 O O . ASN A 1 495 ? -47.212 -0.478 17.344 1.00 35.44 495 ASN A O 1
ATOM 3906 N N . GLN A 1 496 ? -45.461 0.785 16.700 1.00 34.22 496 GLN A N 1
ATOM 3907 C CA . GLN A 1 496 ? -45.013 -0.089 15.617 1.00 34.22 496 GLN A CA 1
ATOM 3908 C C . GLN A 1 496 ? -44.789 -1.523 16.129 1.00 34.22 496 GLN A C 1
ATOM 3910 O O . GLN A 1 496 ? -43.882 -1.807 16.914 1.00 34.22 496 GLN A O 1
ATOM 3915 N N . ARG A 1 497 ? -45.652 -2.431 15.665 1.00 35.59 497 ARG A N 1
ATOM 3916 C CA . ARG A 1 497 ? -45.647 -3.869 15.949 1.00 35.59 497 ARG A CA 1
ATOM 3917 C C . ARG A 1 497 ? -44.298 -4.494 15.565 1.00 35.59 497 ARG A C 1
ATOM 3919 O O . ARG A 1 497 ? -43.966 -4.579 14.384 1.00 35.59 497 ARG A O 1
ATOM 3926 N N . ARG A 1 498 ? -43.545 -5.019 16.541 1.00 50.22 498 ARG A N 1
ATOM 3927 C CA . ARG A 1 498 ? -42.543 -6.066 16.271 1.00 50.22 498 ARG A CA 1
ATOM 3928 C C . ARG A 1 498 ? -43.310 -7.328 15.875 1.00 50.22 498 ARG A C 1
ATOM 3930 O O . ARG A 1 498 ? -44.136 -7.804 16.646 1.00 50.22 498 ARG A O 1
ATOM 3937 N N . ASN A 1 499 ? -43.081 -7.837 14.665 1.00 55.12 499 ASN A N 1
ATOM 3938 C CA . ASN A 1 499 ? -43.760 -9.045 14.193 1.00 55.12 499 ASN A CA 1
ATOM 3939 C C . ASN A 1 499 ? -43.438 -10.239 15.117 1.00 55.12 499 ASN A C 1
ATOM 3941 O O . ASN A 1 499 ? -42.254 -10.472 15.379 1.00 55.12 499 ASN A O 1
ATOM 3945 N N . PRO A 1 500 ? -44.443 -11.007 15.575 1.00 66.25 500 PRO A N 1
ATOM 3946 C CA . PRO A 1 500 ? -44.227 -12.187 16.410 1.00 66.25 500 PRO A CA 1
ATOM 3947 C C . PRO A 1 500 ? -43.400 -13.241 15.658 1.00 66.25 500 PRO A C 1
ATOM 3949 O O . PRO A 1 500 ? -43.511 -13.380 14.435 1.00 66.25 500 PRO A O 1
ATOM 3952 N N . ILE A 1 501 ? -42.519 -13.945 16.370 1.00 77.50 501 ILE A N 1
ATOM 3953 C CA . ILE A 1 501 ? -41.683 -15.017 15.812 1.00 77.50 501 ILE A CA 1
ATOM 3954 C C . ILE A 1 501 ? -42.469 -16.326 15.934 1.00 77.50 501 ILE A C 1
ATOM 3956 O O . ILE A 1 501 ? -42.870 -16.710 17.027 1.00 77.50 501 ILE A O 1
ATOM 3960 N N . ASP A 1 502 ? -42.701 -17.021 14.822 1.00 79.44 502 ASP A N 1
ATOM 3961 C CA . ASP A 1 502 ? -43.446 -18.285 14.840 1.00 79.44 502 ASP A CA 1
ATOM 3962 C C . ASP A 1 502 ? -42.523 -19.483 15.127 1.00 79.44 502 ASP A C 1
ATOM 3964 O O . ASP A 1 502 ? -42.919 -20.421 15.817 1.00 79.44 502 ASP A O 1
ATOM 3968 N N . VAL A 1 503 ? -41.293 -19.469 14.599 1.00 82.62 503 VAL A N 1
ATOM 3969 C CA . VAL A 1 503 ? -40.330 -20.575 14.747 1.00 82.62 503 VAL A CA 1
ATOM 3970 C C . VAL A 1 503 ? -38.922 -20.026 14.970 1.00 82.62 503 VAL A C 1
ATOM 3972 O O . VAL A 1 503 ? -38.452 -19.199 14.185 1.00 82.62 503 VAL A O 1
ATOM 3975 N N . ALA A 1 504 ? -38.223 -20.510 15.996 1.00 84.81 504 ALA A N 1
ATOM 3976 C CA . ALA A 1 504 ? -36.812 -20.221 16.236 1.00 84.81 504 ALA A CA 1
ATOM 3977 C C . ALA A 1 504 ? -35.965 -21.498 16.110 1.00 84.81 504 ALA A C 1
ATOM 3979 O O . ALA A 1 504 ? -36.169 -22.453 16.846 1.00 84.81 504 ALA A O 1
ATOM 3980 N N . ILE A 1 505 ? -35.004 -21.514 15.188 1.00 84.31 505 ILE A N 1
ATOM 3981 C CA . ILE A 1 505 ? -34.048 -22.611 14.996 1.00 84.31 505 ILE A CA 1
ATOM 3982 C C . ILE A 1 505 ? -32.723 -22.203 15.643 1.00 84.31 505 ILE A C 1
ATOM 3984 O O . ILE A 1 505 ? -32.116 -21.202 15.249 1.00 84.31 505 ILE A O 1
ATOM 3988 N N . LEU A 1 506 ? -32.290 -22.963 16.642 1.00 84.81 506 LEU A N 1
ATOM 3989 C CA . LEU A 1 506 ? -31.101 -22.711 17.450 1.00 84.81 506 LEU A CA 1
ATOM 3990 C C . LEU A 1 506 ? -30.132 -23.872 17.300 1.00 84.81 506 LEU A C 1
ATOM 3992 O O . LEU A 1 506 ? -30.546 -25.021 17.404 1.00 84.81 506 LEU A O 1
ATOM 3996 N N . GLY A 1 507 ? -28.850 -23.599 17.095 1.00 76.31 507 GLY A N 1
ATOM 3997 C CA . GLY A 1 507 ? -27.907 -24.692 16.914 1.00 76.31 507 GLY A CA 1
ATOM 3998 C C . GLY A 1 507 ? -26.488 -24.287 16.593 1.00 76.31 507 GLY A C 1
ATOM 3999 O O . GLY A 1 507 ? -26.140 -23.113 16.675 1.00 76.31 507 GLY A O 1
ATOM 4000 N N . ASP A 1 508 ? -25.664 -25.266 16.249 1.00 73.12 508 ASP A N 1
ATOM 4001 C CA . ASP A 1 508 ? -24.235 -25.088 16.005 1.00 73.12 508 ASP A CA 1
ATOM 4002 C C . ASP A 1 508 ? -23.923 -24.425 14.638 1.00 73.12 508 ASP A C 1
ATOM 4004 O O . ASP A 1 508 ? -24.738 -23.730 14.024 1.00 73.12 508 ASP A O 1
ATOM 4008 N N . SER A 1 509 ? -22.693 -24.597 14.148 1.00 69.31 509 SER A N 1
ATOM 4009 C CA . SER A 1 509 ? -22.275 -24.069 12.848 1.00 69.31 509 SER A CA 1
ATOM 4010 C C . SER A 1 509 ? -22.986 -24.688 11.631 1.00 69.31 509 SER A C 1
ATOM 4012 O O . SER A 1 509 ? -23.028 -24.029 10.589 1.00 69.31 509 SER A O 1
ATOM 4014 N N . MET A 1 510 ? -23.575 -25.886 11.739 1.00 67.06 510 MET A N 1
ATOM 4015 C CA . MET A 1 510 ? -24.196 -26.604 10.613 1.00 67.06 510 MET A CA 1
ATOM 4016 C C . MET A 1 510 ? -25.460 -25.908 10.115 1.00 67.06 510 MET A C 1
ATOM 4018 O O . MET A 1 510 ? -25.697 -25.798 8.909 1.00 67.06 510 MET A O 1
ATOM 4022 N N . ILE A 1 511 ? -26.230 -25.321 11.031 1.00 72.19 511 ILE A N 1
ATOM 4023 C CA . ILE A 1 511 ? -27.457 -24.603 10.681 1.00 72.19 511 ILE A CA 1
ATOM 4024 C C . ILE A 1 511 ? -27.198 -23.254 9.983 1.00 72.19 511 ILE A C 1
ATOM 4026 O O . ILE A 1 511 ? -28.147 -22.617 9.530 1.00 72.19 511 ILE A O 1
ATOM 4030 N N . LYS A 1 512 ? -25.933 -22.823 9.798 1.00 67.25 512 LYS A N 1
ATOM 403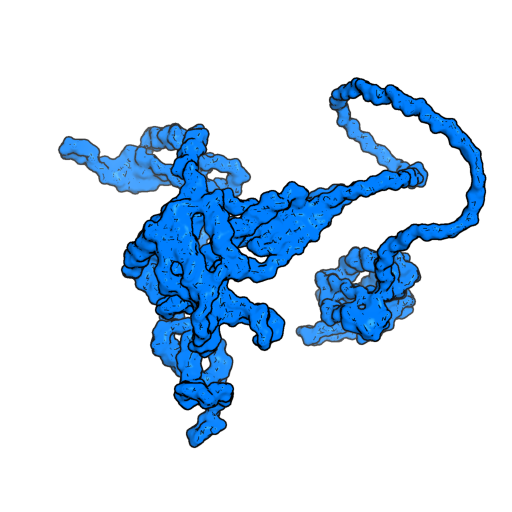1 C CA . LYS A 1 512 ? -25.590 -21.644 8.965 1.00 67.25 512 LYS A CA 1
ATOM 4032 C C . LYS A 1 512 ? -25.976 -21.820 7.498 1.00 67.25 512 LYS A C 1
ATOM 4034 O O . LYS A 1 512 ? -26.155 -20.830 6.792 1.00 67.25 512 LYS A O 1
ATOM 4039 N N . LEU A 1 513 ? -26.082 -23.065 7.034 1.00 67.06 513 LEU A N 1
ATOM 4040 C CA . LEU A 1 513 ? -26.490 -23.383 5.665 1.00 67.06 513 LEU A CA 1
ATOM 4041 C C . LEU A 1 513 ? -27.997 -23.178 5.444 1.00 67.06 513 LEU A C 1
ATOM 4043 O O . LEU A 1 513 ? -28.453 -23.084 4.302 1.00 67.06 513 LEU A O 1
ATOM 4047 N N . ILE A 1 514 ? -28.775 -23.059 6.523 1.00 72.81 514 ILE A N 1
ATOM 4048 C CA . ILE A 1 514 ? -30.213 -22.830 6.464 1.00 72.81 514 ILE A CA 1
ATOM 4049 C C . ILE A 1 514 ? -30.475 -21.364 6.110 1.00 72.81 514 ILE A C 1
ATOM 4051 O O . ILE A 1 514 ? -30.152 -20.456 6.870 1.00 72.81 514 ILE A O 1
ATOM 4055 N N . ASN A 1 515 ? -31.107 -21.118 4.960 1.00 74.56 515 ASN A N 1
ATOM 4056 C CA . ASN A 1 515 ? -31.471 -19.769 4.530 1.00 74.56 515 ASN A CA 1
ATOM 4057 C C . ASN A 1 515 ? -32.844 -19.353 5.113 1.00 74.56 515 ASN A C 1
ATOM 4059 O O . ASN A 1 515 ? -33.876 -19.842 4.630 1.00 74.56 515 ASN A O 1
ATOM 4063 N N . PRO A 1 516 ? -32.905 -18.395 6.064 1.00 75.31 516 PRO A N 1
ATOM 4064 C CA . PRO A 1 516 ? -34.158 -18.012 6.723 1.00 75.31 516 PRO A CA 1
ATOM 4065 C C . PRO A 1 516 ? -35.160 -17.375 5.756 1.00 75.31 516 PRO A C 1
ATOM 4067 O O . PRO A 1 516 ? -36.368 -17.552 5.892 1.00 75.31 516 PRO A O 1
ATOM 4070 N N . SER A 1 517 ? -34.670 -16.660 4.736 1.00 71.25 517 SER A N 1
ATOM 4071 C CA . SER A 1 517 ? -35.524 -15.987 3.750 1.00 71.25 517 SER A CA 1
ATOM 4072 C C . SER A 1 517 ? -36.242 -16.975 2.826 1.00 71.25 517 SER A C 1
ATOM 4074 O O . SER A 1 517 ? -37.404 -16.756 2.480 1.00 71.25 517 SER A O 1
ATOM 4076 N N . LYS A 1 518 ? -35.587 -18.091 2.470 1.00 73.94 518 LYS A N 1
ATOM 4077 C CA . LYS A 1 518 ? -36.203 -19.172 1.686 1.00 73.94 518 LYS A CA 1
ATOM 4078 C C . LYS A 1 518 ? -37.250 -19.923 2.512 1.00 73.94 518 LYS A C 1
ATOM 4080 O O . LYS A 1 518 ? -38.359 -20.129 2.027 1.00 73.94 518 LYS A O 1
ATOM 4085 N N . LEU A 1 519 ? -36.943 -20.244 3.773 1.00 73.81 519 LEU A N 1
ATOM 4086 C CA . LEU A 1 519 ? -37.889 -20.897 4.688 1.00 73.81 519 LEU A CA 1
ATOM 4087 C C . LEU A 1 519 ? -39.110 -20.028 4.986 1.00 73.81 519 LEU A C 1
ATOM 4089 O O . LEU A 1 519 ? -40.233 -20.522 4.941 1.00 73.81 519 LEU A O 1
ATOM 4093 N N . ARG A 1 520 ? -38.912 -18.724 5.212 1.00 79.25 520 ARG A N 1
ATOM 4094 C CA . ARG A 1 520 ? -40.009 -17.774 5.439 1.00 79.25 520 ARG A CA 1
ATOM 4095 C C . ARG A 1 520 ? -40.974 -17.718 4.252 1.00 79.25 520 ARG A C 1
ATOM 4097 O O . ARG A 1 520 ? -42.183 -17.668 4.460 1.00 79.25 520 ARG A O 1
ATOM 4104 N N . LYS A 1 521 ? -40.452 -17.768 3.019 1.00 74.44 521 LYS A N 1
ATOM 4105 C CA . LYS A 1 521 ? -41.269 -17.827 1.794 1.00 74.44 521 LYS A CA 1
ATOM 4106 C C . LYS A 1 521 ? -42.004 -19.163 1.646 1.00 74.44 521 LYS A C 1
ATOM 4108 O O . LYS A 1 521 ? -43.176 -19.156 1.290 1.00 74.44 521 LYS A O 1
ATOM 4113 N N . SER A 1 522 ? -41.340 -20.281 1.942 1.00 73.25 522 SER A N 1
ATOM 4114 C CA . SER A 1 522 ? -41.908 -21.626 1.776 1.00 73.25 522 SER A CA 1
ATOM 4115 C C . SER A 1 522 ? -42.963 -21.975 2.830 1.00 73.25 522 SER A C 1
ATOM 4117 O O . SER A 1 522 ? -43.994 -22.547 2.499 1.00 73.25 522 SER A O 1
ATOM 4119 N N . LEU A 1 523 ? -42.714 -21.638 4.099 1.00 72.94 523 LEU A N 1
ATOM 4120 C CA . LEU A 1 523 ? -43.561 -22.028 5.234 1.00 72.94 523 LEU A CA 1
ATOM 4121 C C . LEU A 1 523 ? -44.619 -20.979 5.591 1.00 72.94 523 LEU A C 1
ATOM 4123 O O . LEU A 1 523 ? -45.456 -21.239 6.450 1.00 72.94 523 LEU A O 1
ATOM 4127 N N . LYS A 1 524 ? -44.558 -19.780 4.988 1.00 75.25 524 LYS A N 1
ATOM 4128 C CA . LYS A 1 524 ? -45.395 -18.614 5.338 1.00 75.25 524 LYS A CA 1
ATOM 4129 C C . LYS A 1 524 ? -45.415 -18.305 6.850 1.00 75.25 524 LYS A C 1
ATOM 4131 O O . LYS A 1 524 ? -46.387 -17.765 7.364 1.00 75.25 524 LYS A O 1
ATOM 4136 N N . ARG A 1 525 ? -44.334 -18.642 7.558 1.00 79.31 525 ARG A N 1
ATOM 4137 C CA . ARG A 1 525 ? -44.131 -18.424 9.000 1.00 79.31 525 ARG A CA 1
ATOM 4138 C C . ARG A 1 525 ? -42.926 -17.523 9.224 1.00 79.31 525 ARG A C 1
ATOM 4140 O O . ARG A 1 525 ? -41.975 -17.555 8.439 1.00 79.31 525 ARG A O 1
ATOM 4147 N N . ASN A 1 526 ? -42.942 -16.722 10.286 1.00 80.62 526 ASN A N 1
ATOM 4148 C CA . ASN A 1 526 ? -41.798 -15.893 10.650 1.00 80.62 526 ASN A CA 1
ATOM 4149 C C . ASN A 1 526 ? -40.731 -16.754 11.346 1.00 80.62 526 ASN A C 1
ATOM 4151 O O . ASN A 1 526 ? -40.858 -17.077 12.527 1.00 80.62 526 ASN A O 1
ATOM 4155 N N . VAL A 1 527 ? -39.711 -17.158 10.583 1.00 83.06 527 VAL A N 1
ATOM 4156 C CA . VAL A 1 527 ? -38.637 -18.053 11.035 1.00 83.06 527 VAL A CA 1
ATOM 4157 C C . VAL A 1 527 ? -37.378 -17.257 11.369 1.00 83.06 527 VAL A C 1
ATOM 4159 O O . VAL A 1 527 ? -36.914 -16.447 10.564 1.00 83.06 527 VAL A O 1
ATOM 4162 N N . MET A 1 528 ? -36.792 -17.536 12.530 1.00 82.25 528 MET A N 1
ATOM 4163 C CA . MET A 1 528 ? -35.498 -17.016 12.961 1.00 82.25 528 MET A CA 1
ATOM 4164 C C . MET A 1 528 ? -34.498 -18.166 13.094 1.00 82.25 528 MET A C 1
ATOM 4166 O O . MET A 1 528 ? -34.835 -19.206 13.644 1.00 82.25 528 MET A O 1
ATOM 4170 N N . VAL A 1 529 ? -33.269 -17.980 12.612 1.00 83.44 529 VAL A N 1
ATOM 4171 C CA . VAL A 1 529 ? -32.184 -18.967 12.731 1.00 83.44 529 VAL A CA 1
ATOM 4172 C C . VAL A 1 529 ? -31.019 -18.307 13.462 1.00 83.44 529 VAL A C 1
ATOM 4174 O O . VAL A 1 529 ? -30.596 -17.220 13.061 1.00 83.44 529 VAL A O 1
ATOM 4177 N N . LYS A 1 530 ? -30.509 -18.928 14.530 1.00 82.44 530 LYS A N 1
ATOM 4178 C CA . LYS A 1 530 ? -29.391 -18.402 15.325 1.00 82.44 530 LYS A CA 1
ATOM 4179 C C . LYS A 1 530 ? -28.359 -19.496 15.578 1.00 82.44 530 LYS A C 1
ATOM 4181 O O . LYS A 1 530 ? -28.673 -20.526 16.164 1.00 82.44 530 LYS A O 1
ATOM 4186 N N . THR A 1 531 ? -27.136 -19.249 15.117 1.00 81.62 531 THR A N 1
ATOM 4187 C CA . THR A 1 531 ? -26.046 -20.234 15.108 1.00 81.62 531 THR A CA 1
ATOM 4188 C C . THR A 1 531 ? -25.001 -19.914 16.172 1.00 81.62 531 THR A C 1
ATOM 4190 O O . THR A 1 531 ? -24.607 -18.750 16.281 1.00 81.62 531 THR A O 1
ATOM 4193 N N . PHE A 1 532 ? -24.477 -20.927 16.856 1.00 79.12 532 PHE A N 1
ATOM 4194 C CA . PHE A 1 532 ? -23.483 -20.819 17.926 1.00 79.12 532 PHE A CA 1
ATOM 4195 C C . PHE A 1 532 ? -22.272 -21.717 17.610 1.00 79.12 532 PHE A C 1
ATOM 4197 O O . PHE A 1 532 ? -22.227 -22.875 18.019 1.00 79.12 532 PHE A O 1
ATOM 4204 N N . PRO A 1 533 ? -21.303 -21.242 16.805 1.00 68.44 533 PRO A N 1
ATOM 4205 C CA . PRO A 1 533 ? -20.160 -22.056 16.394 1.00 68.44 533 PRO A CA 1
ATOM 4206 C C . PRO A 1 533 ? -19.265 -22.408 17.587 1.00 68.44 533 PRO A C 1
ATOM 4208 O O . PRO A 1 533 ? -18.825 -21.502 18.289 1.00 68.44 533 PRO A O 1
ATOM 4211 N N . GLY A 1 534 ? -18.961 -23.696 17.774 1.00 63.44 534 GLY A N 1
ATOM 4212 C CA . GLY A 1 534 ? -18.045 -24.171 18.819 1.00 63.44 534 GLY A CA 1
ATOM 4213 C C . GLY A 1 534 ? -18.593 -24.105 20.248 1.00 63.44 534 GLY A C 1
ATOM 4214 O O . GLY A 1 534 ? -17.818 -24.271 21.183 1.00 63.44 534 GLY A O 1
ATOM 4215 N N . ALA A 1 535 ? -19.893 -23.849 20.420 1.00 64.81 535 ALA A N 1
ATOM 4216 C CA . ALA A 1 535 ? -20.553 -23.901 21.720 1.00 64.81 535 ALA A CA 1
ATOM 4217 C C . ALA A 1 535 ? -20.856 -25.358 22.100 1.00 64.81 535 ALA A C 1
ATOM 4219 O O . ALA A 1 535 ? -21.425 -26.094 21.290 1.00 64.81 535 ALA A O 1
ATOM 4220 N N . ASN A 1 536 ? -20.510 -25.751 23.328 1.00 69.56 536 ASN A N 1
ATOM 4221 C CA . ASN A 1 536 ? -20.963 -27.020 23.905 1.00 69.56 536 ASN A CA 1
ATOM 4222 C C . ASN A 1 536 ? -22.430 -26.907 24.377 1.00 69.56 536 ASN A C 1
ATOM 4224 O O . ASN A 1 536 ? -23.008 -25.813 24.415 1.00 69.56 536 ASN A O 1
ATOM 4228 N N . VAL A 1 537 ? -23.048 -28.029 24.765 1.00 69.06 537 VAL A N 1
ATOM 4229 C CA . VAL A 1 537 ? -24.436 -28.039 25.279 1.00 69.06 537 VAL A CA 1
ATOM 4230 C C . VAL A 1 537 ? -24.641 -27.090 26.474 1.00 69.06 537 VAL A C 1
ATOM 4232 O O . VAL A 1 537 ? -25.698 -26.468 26.582 1.00 69.06 537 VAL A O 1
ATOM 4235 N N . GLY A 1 538 ? -23.647 -26.936 27.353 1.00 66.94 538 GLY A N 1
ATOM 4236 C CA . GLY A 1 538 ? -23.721 -26.033 28.507 1.00 66.94 538 GLY A CA 1
ATOM 4237 C C . GLY A 1 538 ? -23.767 -24.555 28.108 1.00 66.94 538 GLY A C 1
ATOM 4238 O O . GLY A 1 538 ? -24.630 -23.806 28.569 1.00 66.94 538 GLY A O 1
ATOM 4239 N N . ASP A 1 539 ? -22.905 -24.144 27.182 1.00 72.56 539 ASP A N 1
ATOM 4240 C CA . ASP A 1 539 ? -22.828 -22.773 26.673 1.00 72.56 539 ASP A CA 1
ATOM 4241 C C . ASP A 1 539 ? -24.127 -22.364 25.960 1.00 72.56 539 ASP A C 1
ATOM 4243 O O . ASP A 1 539 ? -24.602 -21.226 26.076 1.00 72.56 539 ASP A O 1
ATOM 4247 N N . MET A 1 540 ? -24.746 -23.310 25.241 1.00 71.19 540 MET A N 1
ATOM 4248 C CA . MET A 1 540 ? -26.004 -23.086 24.525 1.00 71.19 540 MET A CA 1
ATOM 4249 C C . MET A 1 540 ? -27.148 -22.646 25.450 1.00 71.19 540 MET A C 1
ATOM 4251 O O . MET A 1 540 ? -28.021 -21.904 24.993 1.00 71.19 540 MET A O 1
ATOM 4255 N N . GLN A 1 541 ? -27.128 -23.007 26.740 1.00 70.38 541 GLN A N 1
ATOM 4256 C CA . GLN A 1 541 ? -28.121 -22.545 27.716 1.00 70.38 541 GLN A CA 1
ATOM 4257 C C . GLN A 1 541 ? -28.138 -21.014 27.830 1.00 70.38 541 GLN A C 1
ATOM 4259 O O . GLN A 1 541 ? -29.198 -20.386 27.759 1.00 70.38 541 GLN A O 1
ATOM 4264 N N . HIS A 1 542 ? -26.963 -20.398 27.953 1.00 72.31 542 HIS A N 1
ATOM 4265 C CA . HIS A 1 542 ? -26.841 -18.947 28.070 1.00 72.31 542 HIS A CA 1
ATOM 4266 C C . HIS A 1 542 ? -27.142 -18.246 26.741 1.00 72.31 542 HIS A C 1
ATOM 4268 O O . HIS A 1 542 ? -27.800 -17.204 26.713 1.00 72.31 542 HIS A O 1
ATOM 4274 N N . TYR A 1 543 ? -26.730 -18.840 25.620 1.00 76.50 543 TYR A N 1
ATOM 4275 C CA . TYR A 1 543 ? -26.912 -18.239 24.299 1.00 76.50 543 TYR A CA 1
ATOM 4276 C C . TYR A 1 543 ? -28.347 -18.312 23.751 1.00 76.50 543 TYR A C 1
ATOM 4278 O O . TYR A 1 543 ? -28.763 -17.442 22.962 1.00 76.50 543 TYR A O 1
ATOM 4286 N N . ALA A 1 544 ? -29.111 -19.326 24.167 1.00 73.25 544 ALA A N 1
ATOM 4287 C CA . ALA A 1 544 ? -30.511 -19.504 23.800 1.00 73.25 544 ALA A CA 1
ATOM 4288 C C . ALA A 1 544 ? -31.443 -18.528 24.540 1.00 73.25 544 ALA A C 1
ATOM 4290 O O . ALA A 1 544 ? -32.412 -18.060 23.937 1.00 73.25 544 ALA A O 1
ATOM 4291 N N . LYS A 1 545 ? -31.122 -18.149 25.786 1.00 75.31 545 LYS A N 1
ATOM 4292 C CA . LYS A 1 545 ? -31.991 -17.357 26.680 1.00 75.31 545 LYS A CA 1
ATOM 4293 C C . LYS A 1 545 ? -32.604 -16.089 26.042 1.00 75.31 545 LYS A C 1
ATOM 4295 O O . LYS A 1 545 ? -33.829 -16.005 26.009 1.00 75.31 545 LYS A O 1
ATOM 4300 N N . PRO A 1 546 ? -31.848 -15.186 25.379 1.00 78.12 546 PRO A N 1
ATOM 4301 C CA . PRO A 1 546 ? -32.419 -13.969 24.773 1.00 78.12 546 PRO A CA 1
ATOM 4302 C C . PRO A 1 546 ? -33.359 -14.227 23.583 1.00 78.12 546 PRO A C 1
ATOM 4304 O O . PRO A 1 546 ? -34.020 -13.321 23.074 1.00 78.12 546 PRO A O 1
ATOM 4307 N N . THR A 1 547 ? -33.321 -15.442 23.035 1.00 77.50 547 THR A N 1
ATOM 4308 C CA . THR A 1 547 ? -34.162 -15.872 21.913 1.00 77.50 547 THR A CA 1
ATOM 4309 C C . THR A 1 547 ? -35.475 -16.447 22.425 1.00 77.50 547 THR A C 1
ATOM 4311 O O . THR A 1 547 ? -36.527 -16.158 21.861 1.00 77.50 547 THR A O 1
ATOM 4314 N N . VAL A 1 548 ? -35.392 -17.232 23.496 1.00 75.62 548 VAL A N 1
ATOM 4315 C CA . VAL A 1 548 ? -36.526 -17.855 24.179 1.00 75.62 548 VAL A CA 1
ATOM 4316 C C . VAL A 1 548 ? -37.392 -16.788 24.862 1.00 75.62 548 VAL A C 1
ATOM 4318 O O . VAL A 1 548 ? -38.600 -16.798 24.678 1.00 75.62 548 VAL A O 1
ATOM 4321 N N . GLU A 1 549 ? -36.783 -15.760 25.470 1.00 76.50 549 GLU A N 1
ATOM 4322 C CA . GLU A 1 549 ? -37.474 -14.591 26.062 1.00 76.50 549 GLU A CA 1
ATOM 4323 C C . GLU A 1 549 ? -38.337 -13.781 25.069 1.00 76.50 549 GLU A C 1
ATOM 4325 O O . GLU A 1 549 ? -39.105 -12.908 25.468 1.00 76.50 549 GLU A O 1
ATOM 4330 N N . LYS A 1 550 ? -38.226 -14.044 23.759 1.00 75.69 550 LYS A N 1
ATOM 4331 C CA . LYS A 1 550 ? -39.091 -13.441 22.731 1.00 75.69 550 LYS A CA 1
ATOM 4332 C C . LYS A 1 550 ? -40.386 -14.229 22.486 1.00 75.69 550 LYS A C 1
ATOM 4334 O O . LYS A 1 550 ? -41.103 -13.879 21.550 1.00 75.69 550 LYS A O 1
ATOM 4339 N N . ASN A 1 551 ? -40.656 -15.270 23.277 1.00 75.00 551 ASN A N 1
ATOM 4340 C CA . ASN A 1 551 ? -41.825 -16.154 23.210 1.00 75.00 551 ASN A CA 1
ATOM 4341 C C . ASN A 1 551 ? -42.152 -16.642 21.784 1.00 75.00 551 ASN A C 1
ATOM 4343 O O . ASN A 1 551 ? -43.233 -16.355 21.258 1.00 75.00 551 ASN A O 1
ATOM 4347 N N . PRO A 1 552 ? -41.221 -17.332 21.097 1.00 82.00 552 PRO A N 1
ATOM 4348 C CA . PRO A 1 552 ? -41.541 -17.957 19.820 1.00 82.00 552 PRO A CA 1
ATOM 4349 C C . PRO A 1 552 ? -42.582 -19.072 20.011 1.00 82.00 552 PRO A C 1
ATOM 4351 O O . PRO A 1 552 ? -42.518 -19.814 20.980 1.00 82.00 552 PRO A O 1
ATOM 4354 N N . LYS A 1 553 ? -43.503 -19.279 19.059 1.00 82.00 553 LYS A N 1
ATOM 4355 C CA . LYS A 1 553 ? -44.485 -20.387 19.177 1.00 82.00 553 LYS A CA 1
ATOM 4356 C C . LYS A 1 553 ? -43.825 -21.771 19.199 1.00 82.00 553 LYS A C 1
ATOM 4358 O O . LYS A 1 553 ? -44.384 -22.721 19.741 1.00 82.00 553 LYS A O 1
ATOM 4363 N N . SER A 1 554 ? -42.659 -21.905 18.564 1.00 83.06 554 SER A N 1
ATOM 4364 C CA . SER A 1 554 ? -41.874 -23.140 18.573 1.00 83.06 554 SER A CA 1
ATOM 4365 C C . SER A 1 554 ? -40.371 -22.881 18.502 1.00 83.06 554 SER A C 1
ATOM 4367 O O . SER A 1 554 ? -39.924 -21.955 17.816 1.00 83.06 554 SER A O 1
ATOM 4369 N N . VAL A 1 555 ? -39.593 -23.723 19.182 1.00 84.25 555 VAL A N 1
ATOM 4370 C CA . VAL A 1 555 ? -38.125 -23.725 19.154 1.00 84.25 555 VAL A CA 1
ATOM 4371 C C . VAL A 1 555 ? -37.642 -25.084 18.660 1.00 84.25 555 VAL A C 1
ATOM 4373 O O . VAL A 1 555 ? -38.063 -26.114 19.174 1.00 84.25 555 VAL A O 1
ATOM 4376 N N . ILE A 1 556 ? -36.754 -25.079 17.668 1.00 83.50 556 ILE A N 1
ATOM 4377 C CA . ILE A 1 556 ? -36.062 -26.270 17.172 1.00 83.50 556 ILE A CA 1
ATOM 4378 C C . ILE A 1 556 ? -34.600 -26.169 17.597 1.00 83.50 556 ILE A C 1
ATOM 4380 O O . ILE A 1 556 ? -33.904 -25.235 17.191 1.00 83.50 556 ILE A O 1
ATOM 4384 N N . LEU A 1 557 ? -34.136 -27.125 18.395 1.00 81.69 557 LEU A N 1
ATOM 4385 C CA . LEU A 1 557 ? -32.760 -27.200 18.871 1.00 81.69 557 LEU A CA 1
ATOM 4386 C C . LEU A 1 557 ? -31.960 -28.226 18.058 1.00 81.69 557 LEU A C 1
ATOM 4388 O O . LEU A 1 557 ? -32.322 -29.401 17.979 1.00 81.69 557 LEU A O 1
ATOM 4392 N N . HIS A 1 558 ? -30.857 -27.776 17.467 1.00 76.81 558 HIS A N 1
ATOM 4393 C CA . HIS A 1 558 ? -29.897 -28.590 16.730 1.00 76.81 558 HIS A CA 1
ATOM 4394 C C . HIS A 1 558 ? -28.524 -28.517 17.387 1.00 76.81 558 HIS A C 1
ATOM 4396 O O . HIS A 1 558 ? -27.818 -27.518 17.270 1.00 76.81 558 HIS A O 1
ATOM 4402 N N . VAL A 1 559 ? -28.138 -29.570 18.095 1.00 69.25 559 VAL A N 1
ATOM 4403 C CA . VAL A 1 559 ? -26.861 -29.608 18.811 1.00 69.25 559 VAL A CA 1
ATOM 4404 C C . VAL A 1 559 ? -25.811 -30.300 17.946 1.00 69.25 559 VAL A C 1
ATOM 4406 O O . VAL A 1 559 ? -26.054 -31.374 17.402 1.00 69.25 559 VAL A O 1
ATOM 4409 N N . GLY A 1 560 ? -24.650 -29.661 17.806 1.00 64.25 560 GLY A N 1
ATOM 4410 C CA . GLY A 1 560 ? -23.529 -30.169 17.020 1.00 64.25 560 GLY A CA 1
ATOM 4411 C C . GLY A 1 560 ? -22.801 -31.349 17.665 1.00 64.25 560 GLY A C 1
ATOM 4412 O O . GLY A 1 560 ? -22.954 -31.648 18.845 1.00 64.25 560 GLY A O 1
ATOM 4413 N N . THR A 1 561 ? -21.937 -31.998 16.888 1.00 60.03 561 THR A N 1
ATOM 4414 C CA . THR A 1 561 ? -21.156 -33.177 17.303 1.00 60.03 561 THR A CA 1
ATOM 4415 C C . THR A 1 561 ? -19.883 -32.845 18.088 1.00 60.03 561 THR A C 1
ATOM 4417 O O . THR A 1 561 ? -19.096 -33.749 18.356 1.00 60.03 561 THR A O 1
ATOM 4420 N N . ASP A 1 562 ? -19.601 -31.579 18.403 1.00 63.38 562 ASP A N 1
ATOM 4421 C CA . ASP A 1 562 ? -18.300 -31.198 18.977 1.00 63.38 562 ASP A CA 1
ATOM 4422 C C . ASP A 1 562 ? -18.072 -31.820 20.376 1.00 63.38 562 ASP A C 1
ATOM 4424 O O . ASP A 1 562 ? -16.944 -32.208 20.688 1.00 63.38 562 ASP A O 1
ATOM 4428 N N . ASP A 1 563 ? -19.142 -32.080 21.139 1.00 61.50 563 ASP A N 1
ATOM 4429 C CA . ASP A 1 563 ? -19.090 -32.775 22.438 1.00 61.50 563 ASP A CA 1
ATOM 4430 C C . ASP A 1 563 ? -18.768 -34.286 22.318 1.00 61.50 563 ASP A C 1
ATOM 4432 O O . ASP A 1 563 ? -18.262 -34.897 23.263 1.00 61.50 563 ASP A O 1
ATOM 4436 N N . LEU A 1 564 ? -18.951 -34.908 21.138 1.00 63.34 564 LEU A N 1
ATOM 4437 C CA . LEU A 1 564 ? -18.633 -36.334 20.901 1.00 63.34 564 LEU A CA 1
ATOM 4438 C C . LEU A 1 564 ? -17.126 -36.643 20.915 1.00 63.34 564 LEU A C 1
ATOM 4440 O O . LEU A 1 564 ? -16.736 -37.815 20.922 1.00 63.34 564 LEU A O 1
ATOM 4444 N N . LYS A 1 565 ? -16.271 -35.613 20.899 1.00 65.75 565 LYS A N 1
ATOM 4445 C CA . LYS A 1 565 ? -14.813 -35.766 21.009 1.00 65.75 565 LYS A CA 1
ATOM 4446 C C . LYS A 1 565 ? -14.358 -36.068 22.435 1.00 65.75 565 LYS A C 1
ATOM 4448 O O . LYS A 1 565 ? -13.308 -36.684 22.606 1.00 65.75 565 LYS A O 1
ATOM 4453 N N . HIS A 1 566 ? -15.131 -35.642 23.434 1.00 67.69 566 HIS A N 1
ATOM 4454 C CA . HIS A 1 566 ? -14.705 -35.625 24.836 1.00 67.69 566 HIS A CA 1
ATOM 4455 C C . HIS A 1 566 ? -15.697 -36.296 25.799 1.00 67.69 566 HIS A C 1
ATOM 4457 O O . HIS A 1 566 ? -15.324 -36.569 26.937 1.00 67.69 566 HIS A O 1
ATOM 4463 N N . SER A 1 567 ? -16.920 -36.612 25.358 1.00 71.62 567 SER A N 1
ATOM 4464 C CA . SER A 1 567 ? -17.970 -37.200 26.203 1.00 71.62 56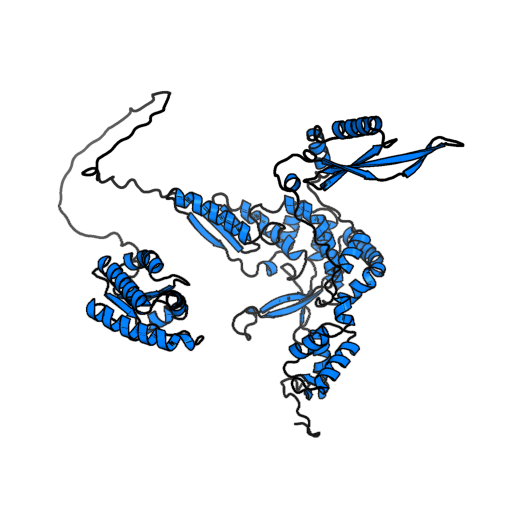7 SER A CA 1
ATOM 4465 C C . SER A 1 567 ? -18.663 -38.391 25.541 1.00 71.62 567 SER A C 1
ATOM 4467 O O . SER A 1 567 ? -18.618 -38.579 24.321 1.00 71.62 567 SER A O 1
ATOM 4469 N N . THR A 1 568 ? -19.306 -39.238 26.349 1.00 78.31 568 THR A N 1
ATOM 4470 C CA . THR A 1 568 ? -19.996 -40.424 25.830 1.00 78.31 568 THR A CA 1
ATOM 4471 C C . THR A 1 568 ? -21.361 -40.064 25.223 1.00 78.31 568 THR A C 1
ATOM 4473 O O . THR A 1 568 ? -22.034 -39.150 25.706 1.00 78.31 568 THR A O 1
ATOM 4476 N N . PRO A 1 569 ? -21.860 -40.822 24.224 1.00 76.56 569 PRO A N 1
ATOM 4477 C CA . PRO A 1 569 ? -23.199 -40.611 23.662 1.00 76.56 569 PRO A CA 1
ATOM 4478 C C . PRO A 1 569 ? -24.336 -40.601 24.702 1.00 76.56 569 PRO A C 1
ATOM 4480 O O . PRO A 1 569 ? -25.356 -39.948 24.506 1.00 76.56 569 PRO A O 1
ATOM 4483 N N . LYS A 1 570 ? -24.175 -41.306 25.832 1.00 77.00 570 LYS A N 1
ATOM 4484 C CA . LYS A 1 570 ? -25.166 -41.325 26.920 1.00 77.00 570 LYS A CA 1
ATOM 4485 C C . LYS A 1 570 ? -25.253 -39.980 27.642 1.00 77.00 570 LYS A C 1
ATOM 4487 O O . LYS A 1 570 ? -26.351 -39.483 27.866 1.00 77.00 570 LYS A O 1
ATOM 4492 N N . GLU A 1 571 ? -24.109 -39.413 28.010 1.00 76.44 571 GLU A N 1
ATOM 4493 C CA . GLU A 1 571 ? -24.019 -38.152 28.760 1.00 76.44 571 GLU A CA 1
ATOM 4494 C C . GLU A 1 571 ? -24.501 -36.970 27.920 1.00 76.44 571 GLU A C 1
ATOM 4496 O O . GLU A 1 571 ? -25.208 -36.092 28.419 1.00 76.44 571 GLU A O 1
ATOM 4501 N N . ILE A 1 572 ? -24.191 -36.994 26.622 1.00 74.56 572 ILE A N 1
ATOM 4502 C CA . ILE A 1 572 ? -24.614 -35.964 25.671 1.00 74.56 572 ILE A CA 1
ATOM 4503 C C . ILE A 1 572 ? -26.137 -36.002 25.491 1.00 74.56 572 ILE A C 1
ATOM 4505 O O . ILE A 1 572 ? -26.782 -34.962 25.599 1.00 74.56 572 ILE A O 1
ATOM 4509 N N . ALA A 1 573 ? -26.740 -37.185 25.304 1.00 76.62 573 ALA A N 1
ATOM 4510 C CA . ALA A 1 573 ? -28.195 -37.315 25.176 1.00 76.62 573 ALA A CA 1
ATOM 4511 C C . ALA A 1 573 ? -28.950 -36.769 26.403 1.00 76.62 573 ALA A C 1
ATOM 4513 O O . ALA A 1 573 ? -29.943 -36.053 26.258 1.00 76.62 573 ALA A O 1
ATOM 4514 N N . VAL A 1 574 ? -28.457 -37.062 27.613 1.00 79.38 574 VAL A N 1
ATOM 4515 C CA . VAL A 1 574 ? -29.031 -36.542 28.867 1.00 79.38 574 VAL A CA 1
ATOM 4516 C C . VAL A 1 574 ? -28.874 -35.023 28.954 1.00 79.38 574 VAL A C 1
ATOM 4518 O O . VAL A 1 574 ? -29.834 -34.327 29.282 1.00 79.38 574 VAL A O 1
ATOM 4521 N N . SER A 1 575 ? -27.699 -34.497 28.607 1.00 79.12 575 SER A N 1
ATOM 4522 C CA . SER A 1 575 ? -27.423 -33.057 28.633 1.00 79.12 575 SER A CA 1
ATOM 4523 C C . SER A 1 575 ? -28.332 -32.287 27.671 1.00 79.12 575 SER A C 1
ATOM 4525 O O . SER A 1 575 ? -28.959 -31.308 28.076 1.00 79.12 575 SER A O 1
ATOM 4527 N N . ILE A 1 576 ? -28.488 -32.767 26.432 1.00 78.81 576 ILE A N 1
ATOM 4528 C CA . ILE A 1 576 ? -29.356 -32.148 25.416 1.00 78.81 576 ILE A CA 1
ATOM 4529 C C . ILE A 1 576 ? -30.822 -32.155 25.867 1.00 78.81 576 ILE A C 1
ATOM 4531 O O . ILE A 1 576 ? -31.501 -31.131 25.779 1.00 78.81 576 ILE A O 1
ATOM 4535 N N . SER A 1 577 ? -31.306 -33.282 26.395 1.00 80.00 577 SER A N 1
ATOM 4536 C CA . SER A 1 577 ? -32.675 -33.380 26.909 1.00 80.00 577 SER A CA 1
ATOM 4537 C C . SER A 1 577 ? -32.904 -32.453 28.109 1.00 80.00 577 SER A C 1
ATOM 4539 O O . SER A 1 577 ? -33.913 -31.748 28.161 1.00 80.00 577 SER A O 1
ATOM 4541 N N . SER A 1 578 ? -31.936 -32.365 29.030 1.00 79.75 578 SER A N 1
ATOM 4542 C CA . SER A 1 578 ? -32.012 -31.466 30.188 1.00 79.75 578 SER A CA 1
ATOM 4543 C C . SER A 1 578 ? -32.047 -29.984 29.792 1.00 79.75 578 SER A C 1
ATOM 4545 O O . SER A 1 578 ? -32.795 -29.204 30.381 1.00 79.75 578 SER A O 1
ATOM 4547 N N . LEU A 1 579 ? -31.297 -29.600 28.753 1.00 79.62 579 LEU A N 1
ATOM 4548 C CA . LEU A 1 579 ? -31.324 -28.255 28.184 1.00 79.62 579 LEU A CA 1
ATOM 4549 C C . LEU A 1 579 ? -32.690 -27.954 27.556 1.00 79.62 579 LEU A C 1
ATOM 4551 O O . LEU A 1 579 ? -33.245 -26.881 27.789 1.00 79.62 579 LEU A O 1
ATOM 4555 N N . GLY A 1 580 ? -33.241 -28.909 26.801 1.00 79.56 580 GLY A N 1
ATOM 4556 C CA . GLY A 1 580 ? -34.577 -28.809 26.215 1.00 79.56 580 GLY A CA 1
ATOM 4557 C C . GLY A 1 580 ? -35.654 -28.542 27.264 1.00 79.56 580 GLY A C 1
ATOM 4558 O O . GLY A 1 580 ? -36.409 -27.580 27.142 1.00 79.56 580 GLY A O 1
ATOM 4559 N N . LYS A 1 581 ? -35.642 -29.328 28.344 1.00 79.19 581 LYS A N 1
ATOM 4560 C CA . LYS A 1 581 ? -36.593 -29.204 29.452 1.00 79.19 581 LYS A CA 1
ATOM 4561 C C . LYS A 1 581 ? -36.474 -27.871 30.191 1.00 79.19 581 LYS A C 1
ATOM 4563 O O . LYS A 1 581 ? -37.478 -27.219 30.440 1.00 79.19 581 LYS A O 1
ATOM 4568 N N . ARG A 1 582 ? -35.250 -27.402 30.460 1.00 76.75 582 ARG A N 1
ATOM 4569 C CA . ARG A 1 582 ? -35.023 -26.078 31.071 1.00 76.75 582 ARG A CA 1
ATOM 4570 C C . ARG A 1 582 ? -35.539 -24.936 30.198 1.00 76.75 582 ARG A C 1
ATOM 4572 O O . ARG A 1 582 ? -35.991 -23.922 30.720 1.00 76.75 582 ARG A O 1
ATOM 4579 N N . ILE A 1 583 ? -35.430 -25.054 28.876 1.00 73.88 583 ILE A N 1
ATOM 4580 C CA . ILE A 1 583 ? -35.960 -24.046 27.950 1.00 73.88 583 ILE A CA 1
ATOM 4581 C C . ILE A 1 583 ? -37.494 -24.038 27.988 1.00 73.88 583 ILE A C 1
ATOM 4583 O O . ILE A 1 583 ? -38.084 -22.962 28.026 1.00 73.88 583 ILE A O 1
ATOM 4587 N N . GLU A 1 584 ? -38.122 -25.212 28.039 1.00 77.31 584 GLU A N 1
ATOM 4588 C CA . GLU A 1 584 ? -39.578 -25.368 28.143 1.00 77.31 584 GLU A CA 1
ATOM 4589 C C . GLU A 1 584 ? -40.129 -24.873 29.496 1.00 77.31 584 GLU A C 1
ATOM 4591 O O . GLU A 1 584 ? -41.105 -24.127 29.527 1.00 77.31 584 GLU A O 1
ATOM 4596 N N . GLU A 1 585 ? -39.446 -25.167 30.609 1.00 77.50 585 GLU A N 1
ATOM 4597 C CA . GLU A 1 585 ? -39.785 -24.672 31.956 1.00 77.50 585 GLU A CA 1
ATOM 4598 C C . GLU A 1 585 ? -39.755 -23.137 32.043 1.00 77.50 585 GLU A C 1
ATOM 4600 O O . GLU A 1 585 ? -40.594 -22.529 32.706 1.00 77.50 585 GLU A O 1
ATOM 4605 N N . ASN A 1 586 ? -38.813 -22.494 31.346 1.00 71.56 586 ASN A N 1
ATOM 4606 C CA . ASN A 1 586 ? -38.711 -21.034 31.297 1.00 71.56 586 ASN A CA 1
ATOM 4607 C C . ASN A 1 586 ? -39.727 -20.387 30.336 1.00 71.56 586 ASN A C 1
ATOM 4609 O O . ASN A 1 586 ? -39.829 -19.159 30.297 1.00 71.56 586 ASN A O 1
ATOM 4613 N N . SER A 1 587 ? -40.442 -21.161 29.513 1.00 73.62 587 SER A N 1
ATOM 4614 C CA . SER A 1 587 ? -41.363 -20.643 28.490 1.00 73.62 587 SER A CA 1
ATOM 4615 C C . SER A 1 587 ? -42.488 -21.640 28.174 1.00 73.62 587 SER A C 1
ATOM 4617 O O . SER A 1 587 ? -42.486 -22.248 27.102 1.00 73.62 587 SER A O 1
ATOM 4619 N N . PRO A 1 588 ? -43.496 -21.769 29.058 1.00 68.25 588 PRO A N 1
ATOM 4620 C CA . PRO A 1 588 ? -44.531 -22.806 28.964 1.00 68.25 588 PRO A CA 1
ATOM 4621 C C . PRO A 1 588 ? -45.441 -22.699 27.726 1.00 68.25 588 PRO A C 1
ATOM 4623 O O . PRO A 1 588 ? -46.086 -23.671 27.349 1.00 68.25 588 PRO A O 1
ATOM 4626 N N . GLU A 1 589 ? -45.491 -21.539 27.064 1.00 71.25 589 GLU A N 1
ATOM 4627 C CA . GLU A 1 589 ? -46.252 -21.336 25.818 1.00 71.25 589 GLU A CA 1
ATOM 4628 C C . GLU A 1 589 ? -45.463 -21.714 24.544 1.00 71.25 589 GLU A C 1
ATOM 4630 O O . GLU A 1 589 ? -46.004 -21.677 23.436 1.00 71.25 589 GLU A O 1
ATOM 4635 N N . THR A 1 590 ? -44.177 -22.059 24.673 1.00 76.69 590 THR A N 1
ATOM 4636 C CA . THR A 1 590 ? -43.278 -22.357 23.549 1.00 76.69 590 THR A CA 1
ATOM 4637 C C . THR A 1 590 ? -43.136 -23.862 23.358 1.00 76.69 590 THR A C 1
ATOM 4639 O O . THR A 1 590 ? -42.610 -24.554 24.223 1.00 76.69 590 THR A O 1
ATOM 4642 N N . LYS A 1 591 ? -43.516 -24.386 22.186 1.00 81.00 591 LYS A N 1
ATOM 4643 C CA . LYS A 1 591 ? -43.303 -25.807 21.876 1.00 81.00 591 LYS A CA 1
ATOM 4644 C C . LYS A 1 591 ? -41.824 -26.091 21.585 1.00 81.00 591 LYS A C 1
ATOM 4646 O O . LYS A 1 591 ? -41.296 -25.590 20.588 1.00 81.00 591 LYS A O 1
ATOM 4651 N N . MET A 1 592 ? -41.179 -26.929 22.395 1.00 81.56 592 MET A N 1
ATOM 4652 C CA . MET A 1 592 ? -39.784 -27.336 22.192 1.00 81.56 592 MET A CA 1
ATOM 4653 C C . MET A 1 592 ? -39.675 -28.599 21.325 1.00 81.56 592 MET A C 1
ATOM 4655 O O . MET A 1 592 ? -40.407 -29.570 21.512 1.00 81.56 592 MET A O 1
ATOM 4659 N N . VAL A 1 593 ? -38.756 -28.583 20.358 1.00 81.81 593 VAL A N 1
ATOM 4660 C CA . VAL A 1 593 ? -38.446 -29.714 19.475 1.00 81.81 593 VAL A CA 1
ATOM 4661 C C . VAL A 1 593 ? -36.936 -29.892 19.395 1.00 81.81 593 VAL A C 1
ATOM 4663 O O . VAL A 1 593 ? -36.200 -28.931 19.168 1.00 81.81 593 VAL A O 1
ATOM 4666 N N . ILE A 1 594 ? -36.468 -31.129 19.533 1.00 80.75 594 ILE A N 1
ATOM 4667 C CA . ILE A 1 594 ? -35.053 -31.475 19.374 1.00 80.75 594 ILE A CA 1
ATOM 4668 C C . ILE A 1 594 ? -34.885 -32.191 18.033 1.00 80.75 594 ILE A C 1
ATOM 4670 O O . ILE A 1 594 ? -35.630 -33.115 17.708 1.00 80.75 594 ILE A O 1
ATOM 4674 N N . SER A 1 595 ? -33.938 -31.721 17.226 1.00 77.31 595 SER A N 1
ATOM 4675 C CA . SER A 1 595 ? -33.632 -32.325 15.925 1.00 77.31 595 SER A CA 1
ATOM 4676 C C . SER A 1 595 ? -32.639 -33.478 16.052 1.00 77.31 595 SER A C 1
ATOM 4678 O O . SER A 1 595 ? -31.758 -33.447 16.914 1.00 77.31 595 SER A O 1
ATOM 4680 N N . GLU A 1 596 ? -32.754 -34.470 15.167 1.00 72.12 596 GLU A N 1
ATOM 4681 C CA . GLU A 1 596 ? -31.740 -35.518 15.042 1.00 72.12 596 GLU A CA 1
ATOM 4682 C C . GLU A 1 596 ? -30.402 -34.938 14.559 1.00 72.12 596 GLU A C 1
ATOM 4684 O O . GLU A 1 596 ? -30.342 -34.004 13.745 1.00 72.12 596 GLU A O 1
ATOM 4689 N N . ILE A 1 597 ? -29.310 -35.500 15.078 1.00 72.25 597 ILE A N 1
ATOM 4690 C CA . ILE A 1 597 ? -27.955 -35.049 14.773 1.00 72.25 597 ILE A CA 1
ATOM 4691 C C . ILE A 1 597 ? -27.524 -35.678 13.450 1.00 72.25 597 ILE A C 1
ATOM 4693 O O . ILE A 1 597 ? -27.482 -36.904 13.320 1.00 72.25 597 ILE A O 1
ATOM 4697 N N . ILE A 1 598 ? -27.178 -34.831 12.479 1.00 62.75 598 ILE A N 1
ATOM 4698 C CA . ILE A 1 598 ? -26.664 -35.244 11.171 1.00 62.75 598 ILE A CA 1
ATOM 4699 C C . ILE A 1 598 ? -25.133 -35.188 11.210 1.00 62.75 598 ILE A C 1
ATOM 4701 O O . ILE A 1 598 ? -24.545 -34.210 11.672 1.00 62.75 598 ILE A O 1
ATOM 4705 N N . SER A 1 599 ? -24.479 -36.236 10.712 1.00 58.66 599 SER A N 1
ATOM 4706 C CA . SER A 1 599 ? -23.018 -36.287 10.612 1.00 58.66 599 SER A CA 1
ATOM 4707 C C . SER A 1 599 ? -22.462 -35.263 9.615 1.00 58.66 599 SER A C 1
ATOM 4709 O O . SER A 1 599 ? -23.064 -34.997 8.572 1.00 58.66 599 SER A O 1
ATOM 4711 N N . ARG A 1 600 ? -21.268 -34.723 9.895 1.00 55.53 600 ARG A N 1
ATOM 4712 C CA . ARG A 1 600 ? -20.465 -34.026 8.880 1.00 55.53 600 ARG A CA 1
ATOM 4713 C C . ARG A 1 600 ? -19.977 -35.081 7.880 1.00 55.53 600 ARG A C 1
ATOM 4715 O O . ARG A 1 600 ? -19.443 -36.105 8.293 1.00 55.53 600 ARG A O 1
ATOM 4722 N N . PHE A 1 601 ? -20.104 -34.828 6.576 1.00 50.53 601 PHE A N 1
ATOM 4723 C CA . PHE A 1 601 ? -19.638 -35.728 5.499 1.00 50.53 601 PHE A CA 1
ATOM 4724 C C . PHE A 1 601 ? -18.116 -35.998 5.514 1.00 50.53 601 PHE A C 1
ATOM 4726 O O . PHE A 1 601 ? -17.604 -36.736 4.674 1.00 50.53 601 PHE A O 1
ATOM 4733 N N . ASP A 1 602 ? -17.398 -35.405 6.465 1.00 51.66 602 ASP A N 1
ATOM 4734 C CA . ASP A 1 602 ? -15.953 -35.243 6.457 1.00 51.66 602 ASP A CA 1
ATOM 4735 C C . ASP A 1 602 ? -15.236 -36.298 7.322 1.00 51.66 602 ASP A C 1
ATOM 4737 O O . ASP A 1 602 ? -14.025 -36.465 7.186 1.00 51.66 602 ASP A O 1
ATOM 4741 N N . ASP A 1 603 ? -15.952 -37.013 8.204 1.00 61.12 603 ASP A N 1
ATOM 4742 C CA . ASP A 1 603 ? -15.355 -37.992 9.124 1.00 61.12 603 ASP A CA 1
ATOM 4743 C C . ASP A 1 603 ? -16.230 -39.245 9.307 1.00 61.12 603 ASP A C 1
ATOM 4745 O O . ASP A 1 603 ? -17.119 -39.328 10.159 1.00 61.12 603 ASP A O 1
ATOM 4749 N N . SER A 1 604 ? -15.943 -40.268 8.501 1.00 60.94 604 SER A N 1
ATOM 4750 C CA . SER A 1 604 ? -16.624 -41.566 8.531 1.00 60.94 604 SER A CA 1
ATOM 4751 C C . SER A 1 604 ? -16.436 -42.342 9.844 1.00 60.94 604 SER A C 1
ATOM 4753 O O . SER A 1 604 ? -17.171 -43.297 10.087 1.00 60.94 604 SER A O 1
ATOM 4755 N N . SER A 1 605 ? -15.495 -41.947 10.714 1.00 65.12 605 SER A N 1
ATOM 4756 C CA . SER A 1 605 ? -15.236 -42.632 11.990 1.00 65.12 605 SER A CA 1
ATOM 4757 C C . SER A 1 605 ? -16.266 -42.320 13.088 1.00 65.12 605 SER A C 1
ATOM 4759 O O . SER A 1 605 ? -16.386 -43.073 14.058 1.00 65.12 605 SER A O 1
ATOM 4761 N N . LEU A 1 606 ? -17.047 -41.243 12.935 1.00 66.31 606 LEU A N 1
ATOM 4762 C CA . LEU A 1 606 ? -18.036 -40.794 13.925 1.00 66.31 606 LEU A CA 1
ATOM 4763 C C . LEU A 1 606 ? -19.448 -41.358 13.697 1.00 66.31 606 LEU A C 1
ATOM 4765 O O . LEU A 1 606 ? -20.271 -41.299 14.611 1.00 66.31 606 LEU A O 1
ATOM 4769 N N . MET A 1 607 ? -19.720 -41.956 12.533 1.00 69.56 607 MET A N 1
ATOM 4770 C CA . MET A 1 607 ? -21.051 -42.460 12.156 1.00 69.56 607 MET A CA 1
ATOM 4771 C C . MET A 1 607 ? -21.657 -43.441 13.183 1.00 69.56 607 MET A C 1
ATOM 4773 O O . MET A 1 607 ? -22.776 -43.187 13.632 1.00 69.56 607 MET A O 1
ATOM 4777 N N . PRO A 1 608 ? -20.933 -44.468 13.686 1.00 71.44 608 PRO A N 1
ATOM 4778 C CA . PRO A 1 608 ? -21.504 -45.404 14.663 1.00 71.44 608 PRO A CA 1
ATOM 4779 C C . PRO A 1 608 ? -21.830 -44.745 16.013 1.00 71.44 608 PRO A C 1
ATOM 4781 O O . PRO A 1 608 ? -22.759 -45.145 16.715 1.00 71.44 608 PRO A O 1
ATOM 4784 N N . LYS A 1 609 ? -21.065 -43.712 16.400 1.00 71.31 609 LYS A N 1
ATOM 4785 C CA . LYS A 1 609 ? -21.296 -42.961 17.644 1.00 71.31 609 LYS A CA 1
ATOM 4786 C C . LYS A 1 609 ? -22.519 -42.052 17.534 1.00 71.31 609 LYS A C 1
ATOM 4788 O O . LYS A 1 609 ? -23.234 -41.900 18.521 1.00 71.31 609 LYS A O 1
ATOM 4793 N N . ILE A 1 610 ? -22.762 -41.477 16.357 1.00 73.62 610 ILE A N 1
ATOM 4794 C CA . ILE A 1 610 ? -23.921 -40.620 16.078 1.00 73.62 610 ILE A CA 1
ATOM 4795 C C . ILE A 1 610 ? -25.207 -41.449 16.031 1.00 73.62 610 ILE A C 1
ATOM 4797 O O . ILE A 1 610 ? -26.194 -41.060 16.648 1.00 73.62 610 ILE A O 1
ATOM 4801 N N . GLU A 1 611 ? -25.188 -42.622 15.395 1.00 76.44 611 GLU A N 1
ATOM 4802 C CA . GLU A 1 611 ? -26.330 -43.549 15.409 1.00 76.44 611 GLU A CA 1
ATOM 4803 C C . GLU A 1 611 ? -26.689 -43.973 16.841 1.00 76.44 611 GLU A C 1
ATOM 4805 O O . GLU A 1 611 ? -27.854 -43.922 17.240 1.00 76.44 611 GLU A O 1
ATOM 4810 N N . ASN A 1 612 ? -25.679 -44.303 17.657 1.00 77.81 612 ASN A N 1
ATOM 4811 C CA . ASN A 1 612 ? -25.882 -44.622 19.071 1.00 77.81 612 ASN A CA 1
ATOM 4812 C C . ASN A 1 612 ? -26.433 -43.425 19.867 1.00 77.81 612 ASN A C 1
ATOM 4814 O O . ASN A 1 612 ? -27.290 -43.604 20.734 1.00 77.81 612 ASN A O 1
ATOM 4818 N N . LEU A 1 613 ? -25.956 -42.210 19.575 1.00 76.94 613 LEU A N 1
ATOM 4819 C CA . LEU A 1 613 ? -26.425 -40.977 20.205 1.00 76.94 613 LEU A CA 1
ATOM 4820 C C . LEU A 1 613 ? -27.887 -40.689 19.853 1.00 76.94 613 LEU A C 1
ATOM 4822 O O . LEU A 1 613 ? -28.676 -40.481 20.768 1.00 76.94 613 LEU A O 1
ATOM 4826 N N . ASN A 1 614 ? -28.267 -40.732 18.574 1.00 80.25 614 ASN A N 1
ATOM 4827 C CA . ASN A 1 614 ? -29.645 -40.493 18.132 1.00 80.25 614 ASN A CA 1
ATOM 4828 C C . ASN A 1 614 ? -30.613 -41.538 18.717 1.00 80.25 614 ASN A C 1
ATOM 4830 O O . ASN A 1 614 ? -31.679 -41.173 19.210 1.00 80.25 614 ASN A O 1
ATOM 4834 N N . ALA A 1 615 ? -30.220 -42.819 18.771 1.00 79.06 615 ALA A N 1
ATOM 4835 C CA . ALA A 1 615 ? -31.027 -43.869 19.401 1.00 79.06 615 ALA A CA 1
ATOM 4836 C C . ALA A 1 615 ? -31.270 -43.607 20.901 1.00 79.06 615 ALA A C 1
ATOM 4838 O O . ALA A 1 615 ? -32.392 -43.751 21.391 1.00 79.06 615 ALA A O 1
ATOM 4839 N N . ARG A 1 616 ? -30.235 -43.174 21.636 1.00 79.06 616 ARG A N 1
ATOM 4840 C CA . ARG A 1 616 ? -30.356 -42.811 23.059 1.00 79.06 616 ARG A CA 1
ATOM 4841 C C . ARG A 1 616 ? -31.132 -41.516 23.267 1.00 79.06 616 ARG A C 1
ATOM 4843 O O . ARG A 1 616 ? -31.921 -41.438 24.201 1.00 79.06 616 ARG A O 1
ATOM 4850 N N . LEU A 1 617 ? -30.920 -40.514 22.417 1.00 77.62 617 LEU A N 1
ATOM 4851 C CA . LEU A 1 617 ? -31.643 -39.245 22.456 1.00 77.62 617 LEU A CA 1
ATOM 4852 C C . LEU A 1 617 ? -33.147 -39.492 22.311 1.00 77.62 617 LEU A C 1
ATOM 4854 O O . LEU A 1 617 ? -33.920 -38.934 23.085 1.00 77.62 617 LEU A O 1
ATOM 4858 N N . LYS A 1 618 ? -33.535 -40.395 21.399 1.00 78.06 618 LYS A N 1
ATOM 4859 C CA . LYS A 1 618 ? -34.919 -40.837 21.210 1.00 78.06 618 LYS A CA 1
ATOM 4860 C C . LYS A 1 618 ? -35.526 -41.403 22.487 1.00 78.06 618 LYS A C 1
ATOM 4862 O O . LYS A 1 618 ? -36.497 -40.857 22.997 1.00 78.06 618 LYS A O 1
ATOM 4867 N N . GLN A 1 619 ? -34.858 -42.388 23.083 1.00 76.62 619 GLN A N 1
ATOM 4868 C CA . GLN A 1 619 ? -35.294 -42.992 24.342 1.00 76.62 619 GLN A CA 1
ATOM 4869 C C . GLN A 1 619 ? -35.406 -41.974 25.495 1.00 76.62 619 GLN A C 1
ATOM 4871 O O . GLN A 1 619 ? -36.327 -42.044 26.305 1.00 76.62 619 GLN A O 1
ATOM 4876 N N . VAL A 1 620 ? -34.465 -41.030 25.598 1.00 76.81 620 VAL A N 1
ATOM 4877 C CA . VAL A 1 620 ? -34.440 -40.037 26.686 1.00 76.81 620 VAL A CA 1
ATOM 4878 C C . VAL A 1 620 ? -35.501 -38.950 26.492 1.00 76.81 620 VAL A C 1
ATOM 4880 O O . VAL A 1 620 ? -36.077 -38.500 27.481 1.00 76.81 620 VAL A O 1
ATOM 4883 N N . CYS A 1 621 ? -35.784 -38.523 25.262 1.00 72.62 621 CYS A N 1
ATOM 4884 C CA . CYS A 1 621 ? -36.812 -37.510 25.010 1.00 72.62 621 CYS A CA 1
ATOM 4885 C C . CYS A 1 621 ? -38.229 -38.082 25.109 1.00 72.62 621 CYS A C 1
ATOM 4887 O O . CYS A 1 621 ? -39.086 -37.401 25.670 1.00 72.62 621 CYS A O 1
ATOM 4889 N N . ASP A 1 622 ? -38.443 -39.336 24.689 1.00 72.69 622 ASP A N 1
ATOM 4890 C CA . ASP A 1 622 ? -39.716 -40.050 24.877 1.00 72.69 622 ASP A CA 1
ATOM 4891 C C . ASP A 1 622 ? -40.072 -40.147 26.373 1.00 72.69 622 ASP A C 1
ATOM 4893 O O . ASP A 1 622 ? -41.199 -39.867 26.772 1.00 72.69 622 ASP A O 1
ATOM 4897 N N . ASN A 1 623 ? -39.083 -40.428 27.231 1.00 71.12 623 ASN A N 1
ATOM 4898 C CA . ASN A 1 623 ? -39.260 -40.456 28.689 1.00 71.12 623 ASN A CA 1
ATOM 4899 C C . ASN A 1 623 ? -39.495 -39.069 29.324 1.00 71.12 623 ASN A C 1
ATOM 4901 O O . ASN A 1 623 ? -39.926 -38.991 30.473 1.00 71.12 623 ASN A O 1
ATOM 4905 N N . ASN A 1 624 ? -39.181 -37.978 28.618 1.00 65.19 624 ASN A N 1
ATOM 4906 C CA . ASN A 1 624 ? -39.279 -36.602 29.116 1.00 65.19 624 ASN A CA 1
ATOM 4907 C C . ASN A 1 624 ? -40.380 -35.777 28.418 1.00 65.19 624 ASN A C 1
ATOM 4909 O O . ASN A 1 624 ? -40.423 -34.567 28.622 1.00 65.19 624 ASN A O 1
ATOM 4913 N N . ASN A 1 625 ? -41.263 -36.404 27.627 1.00 68.06 625 ASN A N 1
ATOM 4914 C CA . ASN A 1 625 ? -42.327 -35.751 26.844 1.00 68.06 625 ASN A CA 1
ATOM 4915 C C . ASN A 1 625 ? -41.840 -34.651 25.870 1.00 68.06 625 ASN A C 1
ATOM 4917 O O . ASN A 1 625 ? -42.611 -33.766 25.500 1.00 68.06 625 ASN A O 1
ATOM 4921 N N . LEU A 1 626 ? -40.586 -34.712 25.409 1.00 69.56 626 LEU A N 1
ATOM 4922 C CA . LEU A 1 626 ? -40.038 -33.769 24.428 1.00 69.56 626 LEU A CA 1
ATOM 4923 C C . LEU A 1 626 ? -40.198 -34.323 23.006 1.00 69.56 626 LEU A C 1
ATOM 4925 O O . LEU A 1 626 ? -39.842 -35.467 22.733 1.00 69.56 626 LEU A O 1
ATOM 4929 N N . GLY A 1 627 ? -40.693 -33.504 22.073 1.00 61.84 627 GLY A N 1
ATOM 4930 C CA . GLY A 1 627 ? -40.856 -33.918 20.678 1.00 61.84 627 GLY A CA 1
ATOM 4931 C C . GLY A 1 627 ? -39.516 -34.035 19.942 1.00 61.84 627 GLY A C 1
ATOM 4932 O O . GLY A 1 627 ? -38.775 -33.053 19.857 1.00 61.84 627 GLY A O 1
ATOM 4933 N N . ILE A 1 628 ? -39.233 -35.200 19.351 1.00 60.47 628 ILE A N 1
ATOM 4934 C CA . ILE A 1 628 ? -38.141 -35.378 18.380 1.00 60.47 628 ILE A CA 1
ATOM 4935 C C . ILE A 1 628 ? -38.712 -35.412 16.968 1.00 60.47 628 ILE A C 1
ATOM 4937 O O . ILE A 1 628 ? -39.688 -36.110 16.693 1.00 60.47 628 ILE A O 1
ATOM 4941 N N . HIS A 1 629 ? -38.070 -34.677 16.065 1.00 61.03 629 HIS A N 1
ATOM 4942 C CA . HIS A 1 629 ? -38.335 -34.757 14.635 1.00 61.03 629 HIS A CA 1
ATOM 4943 C C . HIS A 1 629 ? -37.076 -35.205 13.891 1.00 61.03 629 HIS A C 1
ATOM 4945 O O . HIS A 1 629 ? -35.998 -34.643 14.101 1.00 61.03 629 HIS A O 1
ATOM 4951 N N . ASN A 1 630 ? -37.246 -36.175 12.988 1.00 50.69 630 ASN A N 1
ATOM 4952 C CA . ASN A 1 630 ? -36.251 -36.485 11.965 1.00 50.69 630 ASN A CA 1
ATOM 4953 C C . ASN A 1 630 ? -36.024 -35.219 11.130 1.00 50.69 630 ASN A C 1
ATOM 4955 O O . ASN A 1 630 ? -36.994 -34.566 10.729 1.00 50.69 630 ASN A O 1
ATOM 4959 N N . THR A 1 631 ? -34.754 -34.851 10.972 1.00 43.94 631 THR A N 1
ATOM 4960 C CA . THR A 1 631 ? -34.304 -33.565 10.426 1.00 43.94 631 THR A CA 1
ATOM 4961 C C . THR A 1 631 ? -34.728 -33.326 8.982 1.00 43.94 631 THR A C 1
ATOM 4963 O O . THR A 1 631 ? -34.714 -34.291 8.184 1.00 43.94 631 THR A O 1
#